Protein 4LCQ (pdb70)

CATH classification: 3.20.20.140

Sequence (484 aa):
AGEILIKGGKVVNEDCSFFSDVHIRGGKIVEVGPDLRVPPGARVIDATDRLVIPGGIDTHTHMELAFMGTRAVDDFHIGTKAALAGGTTMILDFVMTQKGQSLLEAYDLWRKTADPKVCCDYSLHVAVTWWSDEVKDEMRTLAQERGVNSFMFMAYKGLFMLRDDELYAVFSHCKEVGAIAQVHAENGDLIAEGAKKMLSLGITGPEGHELCRPEAVEAEATQRAITIASAVNCPLYVVHVMSKSAADVVSKARKDGRVVFGEPIAASLGTDGTNYWHKDWAHAAQYVMGPPLRPDPSTPGYLMDLLANDDLTLTGTDNCTFSRCQKALGKDDFTRIPNGVNGVEDRMSVIWEKGVHSGKMDENRFVAVTSSNAAKIFNFYPQKGRIAKDSDADVVIWDPKTTRKISAQTHHQAVDYNIFEGMECHGVPVVTVSRGRVVYEEGRLKVSPGQGRFIHRQPFSEFVYKRIRQRDEVGKPAVVIREP

InterPro domains:
  IPR006680 Amidohydrolase-related [PF01979] (54-443)
  IPR011059 Metal-dependent hydrolase, composite domain superfamily [G3DSA:2.30.40.10] (6-476)
  IPR011059 Metal-dependent hydrolase, composite domain superfamily [SSF51338] (6-66)
  IPR011059 Metal-dependent hydrolase, composite domain superfamily [SSF51338] (359-465)
  IPR011778 Hydantoinase/dihydropyrimidinase [TIGR02033] (7-461)
  IPR011778 Hydantoinase/dihydropyrimidinase [cd01314] (7-456)
  IPR032466 Metal-dependent hydrolase [SSF51556] (58-389)
  IPR050378 Metallo-dependent Hydrolases Superfamily [PTHR11647] (4-482)

Secondary structure (DSSP, 8-state):
--EEEEES-EEE-SS-EEE-EEEEETTEEEEEESS----TTPEEEE-TTSEEEEPEEEEEE-TT-EETTEE-SS-HHHHHHHHHHTTEEEEEEEE-PPTTS-HHHHHHHHHHHHTTT-SSEEEEEE---S-SHHHHHHHHHHHHHSS--B--BSSSTTTTB--HHHHHHHHHHHHHHT-BEEEB-S-HHHHHHHHHHHHHTT--SHHHHHHTS-HHHHHHHHHHHHHHHHHTT--EEEEEE-SHHHHHHHHHHHHTT--EEEEEBHHHHH--GGGGG-SSHHHHHHT--SSPP-S-TTHHHHHHHHHHTTSS---B--B----HHHHGGGTT-GGGSPP-B--TTTHHHHHIIIIIITTSS-HHHHHIIIIIHHHHHHT-TTTSSS-STTSB--EEEEEEEEEEE--TTT--SSSS--TTTT-EEEEEEEEEEETTEEEEETTEE---TT-S-B----SS-HHHHHHHHHHHHH----PPP---

Foldseek 3Di:
DAKEKEAAAWEFFLPGIGHWIWIFDQQFTADTGHPDDDPPPHHYHHLRLWYKFFFFEFEAEAAQPCFLNRTFQRHQALLQLLLQQQRHQEYEYELEAWDPGQQVVSLVVVCVRNQQHHFHAYAYEYEDQYDDPRNLVSLLCCQAPVQYQEYAEQADPPIRHDDLVRLLVVLLSSVVSQHAYEYAFFHRVQLVVLQVVCVVVVNFALVSLCRSGPVVRRLVRLLSSLVSNVVNLGAYEYEAPAFPNNLVSLLVCVVVPRRYAYEHELLSQQFALCQSVDPDRLRNLQQFAPPGGHNPRCRNLSVLLCLQVRSHWAYHHNARGDASVQLCCSVRHNVSRGHHHHPSNNSLQRSLQSHDVVPSHHVSSSLRHRKQVSCQNSPNPPLGSGSDRGHRPFMFTKNQAAWDFDFLVLRSGSYNGHNNHGDITGMGGAWTDHSSHTQAHPRDGNTGGSNHYYRRHHRNRVVSPVVSVVCVVVVDDDDDDDDD

Organism: Tetraodon nigroviridis (NCBI:txid99883)

Nearest PDB structures (foldseek):
  4gz7-assembly1_A  TM=1.000E+00  e=0.000E+00  Tetraodon nigroviridis
  4b90-assembly1_A  TM=9.929E-01  e=2.096E-83  Homo sapiens
  2ftw-assembly1_A  TM=9.931E-01  e=4.742E-83  Dictyostelium discoideum
  4b3z-assembly1_D  TM=9.865E-01  e=2.756E-79  Homo sapiens
  5mle-assembly1_C  TM=9.836E-01  e=8.189E-78  Homo sapiens

Radius of gyration: 21.94 Å; Cα contacts (8 Å, |Δi|>4): 1249; chains: 1; bounding box: 54×81×48 Å

Solvent-accessible surface area: 18143 Å² total

Structure (mmCIF, N/CA/C/O backbone):
data_4LCQ
#
_entry.id   4LCQ
#
_cell.length_a   161.204
_cell.length_b   161.204
_cell.length_c   93.803
_cell.angle_alpha   90.00
_cell.angle_beta   90.00
_cell.angle_gamma   90.00
#
_symmetry.space_group_name_H-M   'I 41 2 2'
#
loop_
_entity.id
_entity.type
_entity.pdbx_description
1 polymer dihydropyrimidinase
2 non-polymer 'ZINC ION'
3 non-polymer '(2S)-3-(carbamoylamino)-2-methylpropanoic acid'
4 water water
#
loop_
_atom_site.group_PDB
_atom_site.id
_atom_site.type_symbol
_atom_site.label_atom_id
_atom_site.label_alt_id
_atom_site.label_comp_id
_atom_site.label_asym_id
_atom_site.label_entity_id
_atom_site.label_seq_id
_atom_site.pdbx_PDB_ins_code
_atom_site.Cartn_x
_atom_site.Cartn_y
_atom_site.Cartn_z
_atom_site.occupancy
_atom_site.B_iso_or_equiv
_atom_site.auth_seq_id
_atom_site.auth_comp_id
_atom_site.auth_asym_id
_atom_site.auth_atom_id
_atom_site.pdbx_PDB_model_num
ATOM 1 N N . ALA A 1 24 ? 27.370 48.510 32.381 1.00 71.44 4 ALA A N 1
ATOM 2 C CA . ALA A 1 24 ? 26.982 47.141 32.844 1.00 88.90 4 ALA A CA 1
ATOM 3 C C . ALA A 1 24 ? 25.524 47.072 33.410 1.00 83.19 4 ALA A C 1
ATOM 4 O O . ALA A 1 24 ? 24.784 46.124 33.121 1.00 71.22 4 ALA A O 1
ATOM 6 N N . GLY A 1 25 ? 25.100 48.097 34.158 1.00 62.80 5 GLY A N 1
ATOM 7 C CA . GLY A 1 25 ? 23.952 47.949 35.067 1.00 55.54 5 GLY A CA 1
ATOM 8 C C . GLY A 1 25 ? 24.392 47.085 36.277 1.00 47.59 5 GLY A C 1
ATOM 9 O O . GLY A 1 25 ? 24.679 45.858 36.144 1.00 46.16 5 GLY A O 1
ATOM 10 N N . GLU A 1 26 ? 24.545 47.714 37.440 1.00 31.02 6 GLU A N 1
ATOM 11 C CA . GLU A 1 26 ? 24.891 46.988 38.668 1.00 29.86 6 GLU A CA 1
ATOM 12 C C . GLU A 1 26 ? 23.668 47.080 39.561 1.00 28.02 6 GLU A C 1
ATOM 13 O O . GLU A 1 26 ? 22.972 48.090 39.544 1.00 25.02 6 GLU A O 1
ATOM 19 N N . ILE A 1 27 ? 23.375 46.005 40.271 1.00 25.73 7 ILE A N 1
ATOM 20 C CA . ILE A 1 27 ? 22.187 45.975 41.144 1.00 23.12 7 ILE A CA 1
ATOM 21 C C . ILE A 1 27 ? 22.676 45.281 42.382 1.00 22.19 7 ILE A C 1
ATOM 22 O O . ILE A 1 27 ? 23.412 44.280 42.349 1.00 21.91 7 ILE A O 1
ATOM 27 N N . LEU A 1 28 ? 22.228 45.819 43.496 1.00 21.39 8 LEU A N 1
ATOM 28 C CA . LEU A 1 28 ? 22.417 45.164 44.769 1.00 22.23 8 LEU A CA 1
ATOM 29 C C . LEU A 1 28 ? 21.054 44.893 45.368 1.00 22.99 8 LEU A C 1
ATOM 30 O O . LEU A 1 28 ? 20.297 45.840 45.659 1.00 22.68 8 LEU A O 1
ATOM 35 N N . ILE A 1 29 ? 20.696 43.626 45.545 1.00 20.26 9 ILE A N 1
ATOM 36 C CA . ILE A 1 29 ? 19.467 43.274 46.207 1.00 20.01 9 ILE A CA 1
ATOM 37 C C . ILE A 1 29 ? 19.840 43.081 47.701 1.00 22.04 9 ILE A C 1
ATOM 38 O O . ILE A 1 29 ? 20.577 42.168 48.076 1.00 20.70 9 ILE A O 1
ATOM 43 N N . LYS A 1 30 ? 19.309 43.975 48.539 1.00 21.68 10 LYS A N 1
ATOM 44 C CA . LYS A 1 30 ? 19.750 44.073 49.919 1.00 21.57 10 LYS A CA 1
ATOM 45 C C . LYS A 1 30 ? 18.587 43.758 50.918 1.00 21.68 10 LYS A C 1
ATOM 46 O O . LYS A 1 30 ? 17.408 44.220 50.749 1.00 23.02 10 LYS A O 1
ATOM 52 N N . GLY A 1 31 ? 18.985 43.067 51.953 1.00 22.87 11 GLY A N 1
ATOM 53 C CA . GLY A 1 31 ? 18.153 42.841 53.157 1.00 24.03 11 GLY A CA 1
ATOM 54 C C . GLY A 1 31 ? 17.186 41.656 53.048 1.00 25.24 11 GLY A C 1
ATOM 55 O O . GLY A 1 31 ? 16.409 41.437 53.982 1.00 24.63 11 GLY A O 1
ATOM 56 N N . GLY A 1 32 ? 17.206 40.922 51.917 1.00 23.38 12 GLY A N 1
ATOM 57 C CA . GLY A 1 32 ? 16.256 39.787 51.800 1.00 20.17 12 GLY A CA 1
ATOM 58 C C . GLY A 1 32 ? 16.858 38.464 52.339 1.00 18.85 12 GLY A C 1
ATOM 59 O O . GLY A 1 32 ? 18.038 38.347 52.746 1.00 18.89 12 GLY A O 1
ATOM 60 N N . LYS A 1 33 ? 16.010 37.427 52.314 1.00 18.32 13 LYS A N 1
ATOM 61 C CA . LYS A 1 33 ? 16.469 36.081 52.654 1.00 19.05 13 LYS A CA 1
ATOM 62 C C . LYS A 1 33 ? 16.552 35.285 51.346 1.00 17.02 13 LYS A C 1
ATOM 63 O O . LYS A 1 33 ? 15.568 35.171 50.622 1.00 20.73 13 LYS A O 1
ATOM 69 N N . VAL A 1 34 ? 17.767 34.817 51.092 1.00 18.97 14 VAL A N 1
ATOM 70 C CA . VAL A 1 34 ? 18.010 34.054 49.793 1.00 18.62 14 VAL A CA 1
ATOM 71 C C . VAL A 1 34 ? 17.416 32.631 50.071 1.00 17.69 14 VAL A C 1
ATOM 72 O O . VAL A 1 34 ? 17.673 32.035 51.135 1.00 19.31 14 VAL A O 1
ATOM 76 N N . VAL A 1 35 ? 16.770 32.077 49.062 1.00 19.16 15 VAL A N 1
ATOM 77 C CA . VAL A 1 35 ? 16.144 30.743 49.200 1.00 18.94 15 VAL A CA 1
ATOM 78 C C . VAL A 1 35 ? 16.639 29.956 47.993 1.00 20.03 15 VAL A C 1
ATOM 79 O O . VAL A 1 35 ? 16.254 30.270 46.862 1.00 19.78 15 VAL A O 1
ATOM 83 N N . ASN A 1 36 ? 17.455 28.929 48.285 1.00 18.26 16 ASN A N 1
ATOM 84 C CA . ASN A 1 36 ? 17.878 27.971 47.243 1.00 17.49 16 ASN A CA 1
ATOM 85 C C . ASN A 1 36 ? 17.173 26.633 47.502 1.00 18.58 16 ASN A C 1
ATOM 86 O O . ASN A 1 36 ? 16.478 26.481 48.568 1.00 19.09 16 ASN A O 1
ATOM 91 N N . GLU A 1 37 ? 17.384 25.665 46.618 1.00 19.02 17 GLU A N 1
ATOM 92 C CA . GLU A 1 37 ? 16.783 24.307 46.841 1.00 18.31 17 GLU A CA 1
ATOM 93 C C . GLU A 1 37 ? 17.300 23.660 48.097 1.00 18.05 17 GLU A C 1
ATOM 94 O O . GLU A 1 37 ? 16.547 22.848 48.731 1.00 20.18 17 GLU A O 1
ATOM 100 N N . ASP A 1 38 ? 18.542 23.972 48.495 1.00 17.98 18 ASP A N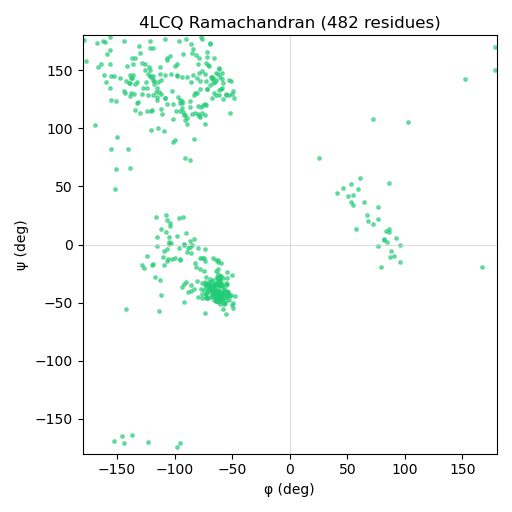 1
ATOM 101 C CA . ASP A 1 38 ? 19.045 23.300 49.700 1.00 20.04 18 ASP A CA 1
ATOM 102 C C . ASP A 1 38 ? 18.775 23.939 51.041 1.00 26.41 18 ASP A C 1
ATOM 103 O O . ASP A 1 38 ? 18.475 23.242 52.037 1.00 24.41 18 ASP A O 1
ATOM 108 N N . CYS A 1 39 ? 18.898 25.237 51.096 1.00 19.97 19 CYS A N 1
ATOM 109 C CA . CYS A 1 39 ? 18.605 25.949 52.352 1.00 20.68 19 CYS A CA 1
ATOM 110 C C . CYS A 1 39 ? 18.336 27.437 52.097 1.00 19.46 19 CYS A C 1
ATOM 111 O O . CYS A 1 39 ? 18.442 27.934 50.966 1.00 20.94 19 CYS A O 1
ATOM 114 N N . SER A 1 40 ? 17.943 28.154 53.178 1.00 19.41 20 SER A N 1
ATOM 115 C CA . SER A 1 40 ? 17.654 29.588 53.048 1.00 18.42 20 SER A CA 1
ATOM 116 C C . SER A 1 40 ? 18.579 30.314 53.991 1.00 21.89 20 SER A C 1
ATOM 117 O O . SER A 1 40 ? 18.963 29.755 55.037 1.00 20.47 20 SER A O 1
ATOM 120 N N . PHE A 1 41 ? 18.947 31.538 53.671 1.00 21.23 21 PHE A N 1
ATOM 121 C CA . PHE A 1 41 ? 19.933 32.257 54.559 1.00 20.39 21 PHE A CA 1
ATOM 122 C C . PHE A 1 41 ? 19.785 33.738 54.199 1.00 22.25 21 PHE A C 1
ATOM 123 O O . PHE A 1 41 ? 19.555 34.103 53.027 1.00 19.46 21 PHE A O 1
ATOM 131 N N . PHE A 1 42 ? 19.960 34.583 55.211 1.00 22.15 22 PHE A N 1
ATOM 132 C CA . PHE A 1 42 ? 20.025 36.047 54.911 1.00 22.41 22 PHE A CA 1
ATOM 133 C C . PHE A 1 42 ? 21.316 36.446 54.210 1.00 18.69 22 PHE A C 1
ATOM 134 O O . PHE A 1 42 ? 22.402 36.074 54.624 1.00 21.81 22 PHE A O 1
ATOM 142 N N . SER A 1 43 ? 21.227 37.255 53.148 1.00 20.20 23 SER A N 1
ATOM 143 C CA . SER A 1 43 ? 22.433 37.752 52.497 1.00 21.60 23 SER A CA 1
ATOM 144 C C . SER A 1 43 ? 21.932 38.695 51.405 1.00 19.92 23 SER A C 1
ATOM 145 O O . SER A 1 43 ? 20.787 38.622 50.955 1.00 21.25 23 SER A O 1
ATOM 148 N N . ASP A 1 44 ? 22.834 39.588 51.004 1.00 20.42 24 ASP A N 1
ATOM 149 C CA . ASP A 1 44 ? 22.576 40.451 49.870 1.00 20.65 24 ASP A CA 1
ATOM 150 C C . ASP A 1 44 ? 23.136 39.761 48.624 1.00 19.71 24 ASP A C 1
ATOM 151 O O . ASP A 1 44 ? 23.956 38.852 48.724 1.00 21.07 24 ASP A O 1
ATOM 156 N N . VAL A 1 45 ? 22.709 40.234 47.482 1.00 23.33 25 VAL A N 1
ATOM 157 C CA . VAL A 1 45 ? 23.103 39.653 46.205 1.00 22.08 25 VAL A CA 1
ATOM 158 C C . VAL A 1 45 ? 23.528 40.812 45.288 1.00 22.35 25 VAL A C 1
ATOM 159 O O . VAL A 1 45 ? 22.739 41.707 44.932 1.00 20.27 25 VAL A O 1
ATOM 163 N N . HIS A 1 46 ? 24.743 40.736 44.830 1.00 20.97 26 HIS A N 1
ATOM 164 C CA . HIS A 1 46 ? 25.362 41.724 43.937 1.00 21.33 26 HIS A CA 1
ATOM 165 C C . HIS A 1 46 ? 25.350 41.179 42.503 1.00 21.56 26 HIS A C 1
ATOM 166 O O . HIS A 1 46 ? 25.910 40.099 42.225 1.00 20.94 26 HIS A O 1
ATOM 173 N N . ILE A 1 47 ? 24.710 41.937 41.636 1.00 20.79 27 ILE A N 1
ATOM 174 C CA . ILE A 1 47 ? 24.536 41.603 40.227 1.00 22.12 27 ILE A CA 1
ATOM 175 C C . ILE A 1 47 ? 25.332 42.613 39.400 1.00 22.21 27 ILE A C 1
ATOM 176 O O . ILE A 1 47 ? 25.200 43.829 39.620 1.00 22.85 27 ILE A O 1
ATOM 181 N N . ARG A 1 48 ? 26.140 42.106 38.436 1.00 22.33 28 ARG A N 1
ATOM 182 C CA . ARG A 1 48 ? 26.873 42.996 37.549 1.00 22.62 28 ARG A CA 1
ATOM 183 C C . ARG A 1 48 ? 26.887 42.300 36.178 1.00 24.84 28 ARG A C 1
ATOM 184 O O . ARG A 1 48 ? 27.196 41.088 36.096 1.00 23.56 28 ARG A O 1
ATOM 192 N N . GLY A 1 49 ? 26.562 43.021 35.114 1.00 24.14 29 GLY A N 1
ATOM 193 C CA . GLY A 1 49 ? 26.841 42.393 33.812 1.00 25.23 29 GLY A CA 1
ATOM 194 C C . GLY A 1 49 ? 26.045 41.129 33.532 1.00 29.87 29 GLY A C 1
ATOM 195 O O . GLY A 1 49 ? 26.570 40.191 32.893 1.00 32.46 29 GLY A O 1
ATOM 196 N N . GLY A 1 50 ? 24.795 41.068 33.957 1.00 26.24 30 GLY A N 1
ATOM 197 C CA . GLY A 1 50 ? 24.007 39.821 33.579 1.00 24.51 30 GLY A CA 1
ATOM 198 C C . GLY A 1 50 ? 24.197 38.663 34.608 1.00 22.72 30 GLY A C 1
ATOM 199 O O . GLY A 1 50 ? 23.498 37.643 34.490 1.00 22.23 30 GLY A O 1
ATOM 200 N N . LYS A 1 51 ? 25.154 38.781 35.536 1.00 20.11 31 LYS A N 1
ATOM 201 C CA . LYS A 1 51 ? 25.526 37.651 36.411 1.00 19.31 31 LYS A CA 1
ATOM 202 C C . LYS A 1 51 ? 25.432 38.051 37.868 1.00 23.03 31 LYS A C 1
ATOM 203 O O . LYS A 1 51 ? 25.593 39.227 38.195 1.00 22.97 31 LYS A O 1
ATOM 209 N N . ILE A 1 52 ? 25.234 37.070 38.736 1.00 22.05 32 ILE A N 1
ATOM 210 C CA . ILE A 1 52 ? 25.393 37.268 40.165 1.00 18.10 32 ILE A CA 1
ATOM 211 C C . ILE A 1 52 ? 26.886 37.199 40.432 1.00 22.02 32 ILE A C 1
ATOM 212 O O . ILE A 1 52 ? 27.500 36.168 40.202 1.00 22.43 32 ILE A O 1
ATOM 217 N N . VAL A 1 53 ? 27.491 38.290 40.964 1.00 20.46 33 VAL A N 1
ATOM 218 C CA . VAL A 1 53 ? 28.922 38.267 41.205 1.00 20.77 33 VAL A CA 1
ATOM 219 C C . VAL A 1 53 ? 29.322 38.142 42.677 1.00 21.41 33 VAL A C 1
ATOM 220 O O . VAL A 1 53 ? 30.486 37.876 42.951 1.00 22.22 33 VAL A O 1
ATOM 224 N N . GLU A 1 54 ? 28.388 38.352 43.614 1.00 20.53 34 GLU A N 1
ATOM 225 C CA . GLU A 1 54 ? 28.673 38.098 45.030 1.00 23.29 34 GLU A CA 1
ATOM 226 C C . GLU A 1 54 ? 27.387 37.811 45.766 1.00 22.76 34 GLU A C 1
ATOM 227 O O . GLU A 1 54 ? 26.366 38.408 45.470 1.00 22.92 34 GLU A O 1
ATOM 233 N N . VAL A 1 55 ? 27.471 36.904 46.751 1.00 20.42 35 VAL A N 1
ATOM 234 C CA . VAL A 1 55 ? 26.344 36.640 47.651 1.00 21.27 35 VAL A CA 1
ATOM 235 C C . VAL A 1 55 ? 26.919 36.661 49.068 1.00 24.74 35 VAL A C 1
ATOM 236 O O . VAL A 1 55 ? 27.839 35.899 49.388 1.00 21.78 35 VAL A O 1
ATOM 240 N N . GLY A 1 56 ? 26.404 37.519 49.927 1.00 24.24 36 GLY A N 1
ATOM 241 C CA . GLY A 1 56 ? 27.004 37.574 51.299 1.00 24.26 36 GLY A CA 1
ATOM 242 C C . GLY A 1 56 ? 26.277 38.659 52.102 1.00 23.85 36 GLY A C 1
ATOM 243 O O . GLY A 1 56 ? 25.555 39.468 51.528 1.00 23.12 36 GLY A O 1
ATOM 244 N N . PRO A 1 57 ? 26.527 38.717 53.410 1.00 24.98 37 PRO A N 1
ATOM 245 C CA . PRO A 1 57 ? 25.896 39.722 54.294 1.00 26.09 37 PRO A CA 1
ATOM 246 C C . PRO A 1 57 ? 26.492 41.104 54.087 1.00 28.43 37 PRO A C 1
ATOM 247 O O . PRO A 1 57 ? 27.662 41.221 53.749 1.00 28.51 37 PRO A O 1
ATOM 251 N N . ASP A 1 58 ? 25.666 42.146 54.233 1.00 31.65 38 ASP A N 1
ATOM 252 C CA . ASP A 1 58 ? 26.172 43.524 54.323 1.00 32.39 38 ASP A CA 1
ATOM 253 C C . ASP A 1 58 ? 27.077 43.935 53.202 1.00 32.96 38 ASP A C 1
ATOM 254 O O . ASP A 1 58 ? 28.150 44.428 53.465 1.00 33.06 38 ASP A O 1
ATOM 259 N N . LEU A 1 59 ? 26.657 43.751 51.961 1.00 30.03 39 LEU A N 1
ATOM 260 C CA . LEU A 1 59 ? 27.542 44.077 50.875 1.00 30.63 39 LEU A CA 1
ATOM 261 C C . LEU A 1 59 ? 27.540 45.588 50.634 1.00 31.56 39 LEU A C 1
ATOM 262 O O . LEU A 1 59 ? 26.477 46.230 50.768 1.00 33.03 39 LEU A O 1
ATOM 267 N N . ARG A 1 60 ? 28.685 46.124 50.200 1.00 35.82 40 ARG A N 1
ATOM 268 C CA . ARG A 1 60 ? 28.789 47.551 49.812 1.00 38.05 40 ARG A CA 1
ATOM 269 C C . ARG A 1 60 ? 27.984 47.873 48.581 1.00 38.62 40 ARG A C 1
ATOM 270 O O . ARG A 1 60 ? 27.991 47.093 47.599 1.00 31.63 40 ARG A O 1
ATOM 278 N N . VAL A 1 61 ? 27.309 49.023 48.568 1.00 31.22 41 VAL A N 1
ATOM 279 C CA . VAL A 1 61 ? 26.683 49.430 47.330 1.00 31.33 41 VAL A CA 1
ATOM 280 C C . VAL A 1 61 ? 27.699 50.182 46.445 1.00 37.10 41 VAL A C 1
ATOM 281 O O . VAL A 1 61 ? 28.099 51.290 46.759 1.00 31.26 41 VAL A O 1
ATOM 285 N N . PRO A 1 62 ? 28.108 49.616 45.297 1.00 32.58 42 PRO A N 1
ATOM 286 C CA . PRO A 1 62 ? 29.105 50.385 44.467 1.00 35.47 42 PRO A CA 1
ATOM 287 C C . PRO A 1 62 ? 28.432 51.685 43.912 1.00 34.05 42 PRO A C 1
ATOM 288 O O . PRO A 1 62 ? 27.213 51.658 43.625 1.00 32.14 42 PRO A O 1
ATOM 292 N N . PRO A 1 63 ? 29.167 52.840 43.814 1.00 33.12 43 PRO A N 1
ATOM 293 C CA . PRO A 1 63 ? 28.559 54.027 43.242 1.00 31.99 43 PRO A CA 1
ATOM 294 C C . PRO A 1 63 ? 27.871 53.770 41.924 1.00 33.85 43 PRO A C 1
ATOM 295 O O . PRO A 1 63 ? 28.419 53.097 41.046 1.00 36.18 43 PRO A O 1
ATOM 299 N N . GLY A 1 64 ? 26.634 54.245 41.763 1.00 28.55 44 GLY A N 1
ATOM 300 C CA . GLY A 1 64 ? 25.956 54.050 40.485 1.00 28.35 44 GLY A CA 1
ATOM 301 C C . GLY A 1 64 ? 25.037 52.839 40.463 1.00 27.85 44 GLY A C 1
ATOM 302 O O . GLY A 1 64 ? 24.240 52.713 39.535 1.00 30.68 44 GLY A O 1
ATOM 303 N N . ALA A 1 65 ? 25.178 51.935 41.436 1.00 27.13 45 ALA A N 1
ATOM 304 C CA . ALA A 1 65 ? 24.376 50.664 41.410 1.00 24.68 45 ALA A CA 1
ATOM 305 C C . ALA A 1 65 ? 22.992 50.941 41.944 1.00 26.93 45 ALA A C 1
ATOM 306 O O . ALA A 1 65 ? 22.837 51.737 42.881 1.00 28.58 45 ALA A O 1
ATOM 308 N N . ARG A 1 66 ? 21.990 50.297 41.381 1.00 24.12 46 ARG A N 1
ATOM 309 C CA . ARG A 1 66 ? 20.635 50.396 41.924 1.00 26.01 46 ARG A CA 1
ATOM 310 C C . ARG A 1 66 ? 20.409 49.433 43.116 1.00 26.64 46 ARG A C 1
ATOM 311 O O . ARG A 1 66 ? 20.725 48.250 43.001 1.00 25.18 46 ARG A O 1
ATOM 319 N N . VAL A 1 67 ? 19.887 49.917 44.229 1.00 25.38 47 VAL A N 1
ATOM 320 C CA . VAL A 1 67 ? 19.558 48.982 45.362 1.00 24.55 47 VAL A CA 1
ATOM 321 C C . VAL A 1 67 ? 18.112 48.563 45.257 1.00 28.58 47 VAL A C 1
ATOM 322 O O . VAL A 1 67 ? 17.222 49.409 45.162 1.00 27.31 47 VAL A O 1
ATOM 326 N N . ILE A 1 68 ? 17.818 47.264 45.193 1.00 25.31 48 ILE A N 1
ATOM 327 C CA . ILE A 1 68 ? 16.440 46.774 45.399 1.00 26.02 48 ILE A CA 1
ATOM 328 C C . ILE A 1 68 ? 16.344 46.372 46.870 1.00 26.56 48 ILE A C 1
ATOM 329 O O . ILE A 1 68 ? 17.113 45.590 47.366 1.00 24.06 48 ILE A O 1
ATOM 334 N N . ASP A 1 69 ? 15.390 46.933 47.567 1.00 25.06 49 ASP A N 1
ATOM 335 C CA . ASP A 1 69 ? 15.286 46.707 49.014 1.00 28.67 49 ASP A CA 1
ATOM 336 C C . ASP A 1 69 ? 14.387 45.455 49.122 1.00 25.94 49 ASP A C 1
ATOM 337 O O . ASP A 1 69 ? 13.176 45.473 48.814 1.00 32.59 49 ASP A O 1
ATOM 342 N N . ALA A 1 70 ? 15.003 44.347 49.512 1.00 23.18 50 ALA A N 1
ATOM 343 C CA . ALA A 1 70 ? 14.303 43.059 49.636 1.00 23.31 50 ALA A CA 1
ATOM 344 C C . ALA A 1 70 ? 14.053 42.757 51.131 1.00 25.98 50 ALA A C 1
ATOM 345 O O . ALA A 1 70 ? 13.773 41.638 51.505 1.00 21.20 50 ALA A O 1
ATOM 347 N N . THR A 1 71 ? 14.116 43.782 51.998 1.00 26.11 51 THR A N 1
ATOM 348 C CA . THR A 1 71 ? 13.608 43.578 53.401 1.00 25.95 51 THR A CA 1
ATOM 349 C C . THR A 1 71 ? 12.191 42.968 53.441 1.00 25.11 51 THR A C 1
ATOM 350 O O . THR A 1 71 ? 11.244 43.374 52.705 1.00 25.03 51 THR A O 1
ATOM 354 N N . ASP A 1 72 ? 12.062 41.913 54.228 1.00 24.78 52 ASP A N 1
ATOM 355 C CA . ASP A 1 72 ? 10.818 41.133 54.422 1.00 26.77 52 ASP A CA 1
ATOM 356 C C . ASP A 1 72 ? 10.428 40.396 53.182 1.00 26.69 52 ASP A C 1
ATOM 357 O O . ASP A 1 72 ? 9.230 40.194 52.945 1.00 27.25 52 ASP A O 1
ATOM 362 N N . ARG A 1 73 ? 11.431 40.085 52.316 1.00 23.81 53 ARG A N 1
ATOM 363 C CA . ARG A 1 73 ? 11.090 39.379 51.065 1.00 22.93 53 ARG A CA 1
ATOM 364 C C . ARG A 1 73 ? 12.032 38.185 50.949 1.00 21.02 53 ARG A C 1
ATOM 365 O O . ARG A 1 73 ? 13.102 38.162 51.578 1.00 21.56 53 ARG A O 1
ATOM 373 N N . LEU A 1 74 ? 11.667 37.246 50.058 1.00 20.32 54 LEU A N 1
ATOM 374 C CA . LEU A 1 74 ? 12.594 36.137 49.756 1.00 20.60 54 LEU A CA 1
ATOM 375 C C . LEU A 1 74 ? 13.230 36.472 48.396 1.00 20.90 54 LEU A C 1
ATOM 376 O O . LEU A 1 74 ? 12.601 37.113 47.520 1.00 21.89 54 LEU A O 1
ATOM 381 N N . VAL A 1 75 ? 14.478 36.057 48.275 1.00 20.29 55 VAL A N 1
ATOM 382 C CA . VAL A 1 75 ? 15.223 36.290 47.012 1.00 19.88 55 VAL A CA 1
ATOM 383 C C . VAL A 1 75 ? 15.385 34.892 46.392 1.00 19.04 55 VAL A C 1
ATOM 384 O O . VAL A 1 75 ? 16.109 34.108 46.957 1.00 18.62 55 VAL A O 1
ATOM 388 N N . ILE A 1 76 ? 14.736 34.630 45.260 1.00 18.18 56 ILE A N 1
ATOM 389 C CA . ILE A 1 76 ? 14.700 33.242 44.729 1.00 20.00 56 ILE A CA 1
ATOM 390 C C . ILE A 1 76 ? 15.139 33.273 43.294 1.00 19.49 56 ILE A C 1
ATOM 391 O O . ILE A 1 76 ? 15.046 34.349 42.655 1.00 18.02 56 ILE A O 1
ATOM 396 N N . PRO A 1 77 ? 15.641 32.121 42.780 1.00 18.14 57 PRO A N 1
ATOM 397 C CA . PRO A 1 77 ? 15.901 32.019 41.317 1.00 19.13 57 PRO A CA 1
ATOM 398 C C . PRO A 1 77 ? 14.553 32.229 40.627 1.00 17.46 57 PRO A C 1
ATOM 399 O O . PRO A 1 77 ? 13.458 31.704 41.093 1.00 16.64 57 PRO A O 1
ATOM 403 N N . GLY A 1 78 ? 14.578 32.898 39.461 1.00 19.70 58 GLY A N 1
ATOM 404 C CA . GLY A 1 78 ? 13.387 33.081 38.716 1.00 19.22 58 GLY A CA 1
ATOM 405 C C . GLY A 1 78 ? 12.803 31.738 38.296 1.00 18.70 58 GLY A C 1
ATOM 406 O O . GLY A 1 78 ? 13.527 30.767 38.114 1.00 17.97 58 GLY A O 1
ATOM 407 N N . GLY A 1 79 ? 11.480 31.686 38.137 1.00 19.40 59 GLY A N 1
ATOM 408 C CA . GLY A 1 79 ? 10.827 30.418 37.707 1.00 16.59 59 GLY A CA 1
ATOM 409 C C . GLY A 1 79 ? 11.283 30.024 36.298 1.00 19.24 59 GLY A C 1
ATOM 410 O O . GLY A 1 79 ? 11.558 30.915 35.497 1.00 18.50 59 GLY A O 1
ATOM 411 N N . ILE A 1 80 ? 11.361 28.713 36.034 1.00 17.56 60 ILE A N 1
ATOM 412 C CA . ILE A 1 80 ? 11.676 28.192 34.666 1.00 17.02 60 ILE A CA 1
ATOM 413 C C . ILE A 1 80 ? 10.483 27.344 34.311 1.00 18.74 60 ILE A C 1
ATOM 414 O O . ILE A 1 80 ? 10.146 26.318 34.980 1.00 17.56 60 ILE A O 1
ATOM 419 N N . ASP A 1 81 ? 9.770 27.794 33.293 1.00 17.77 61 ASP A N 1
ATOM 420 C CA . ASP A 1 81 ? 8.590 27.066 32.861 1.00 19.51 61 ASP A CA 1
ATOM 421 C C . ASP A 1 81 ? 9.048 26.087 31.805 1.00 20.69 61 ASP A C 1
ATOM 422 O O . ASP A 1 81 ? 9.469 26.468 30.689 1.00 18.23 61 ASP A O 1
ATOM 427 N N . THR A 1 82 ? 8.990 24.792 32.164 1.00 19.12 62 THR A N 1
ATOM 428 C CA . THR A 1 82 ? 9.498 23.751 31.244 1.00 17.53 62 THR A CA 1
ATOM 429 C C . THR A 1 82 ? 8.615 23.473 30.032 1.00 17.20 62 THR A C 1
ATOM 430 O O . THR A 1 82 ? 8.974 22.606 29.269 1.00 17.82 62 THR A O 1
ATOM 434 N N . HIS A 1 83 ? 7.429 24.124 29.926 1.00 16.26 63 HIS A N 1
ATOM 435 C CA . HIS A 1 83 ? 6.392 23.599 29.008 1.00 17.41 63 HIS A CA 1
ATOM 436 C C . HIS A 1 83 ? 5.518 24.723 28.456 1.00 17.19 63 HIS A C 1
ATOM 437 O O . HIS A 1 83 ? 4.481 25.053 29.018 1.00 17.60 63 HIS A O 1
ATOM 444 N N . THR A 1 84 ? 5.884 25.286 27.282 1.00 19.07 64 THR A N 1
ATOM 445 C CA . THR A 1 84 ? 5.065 26.316 26.657 1.00 16.63 64 THR A CA 1
ATOM 446 C C . THR A 1 84 ? 4.884 26.081 25.173 1.00 19.53 64 THR A C 1
ATOM 447 O O . THR A 1 84 ? 5.656 25.364 24.575 1.00 17.11 64 THR A O 1
ATOM 451 N N . HIS A 1 85 ? 3.862 26.702 24.639 1.00 19.32 65 HIS A N 1
ATOM 452 C CA . HIS A 1 85 ? 3.532 26.630 23.221 1.00 19.58 65 HIS A CA 1
ATOM 453 C C . HIS A 1 85 ? 3.123 28.062 22.786 1.00 22.79 65 HIS A C 1
ATOM 454 O O . HIS A 1 85 ? 1.922 28.322 22.462 1.00 23.34 65 HIS A O 1
ATOM 461 N N . MET A 1 86 ? 4.070 29.003 22.816 1.00 19.43 66 MET A N 1
ATOM 462 C CA . MET A 1 86 ? 3.719 30.396 22.467 1.00 22.18 66 MET A CA 1
ATOM 463 C C . MET A 1 86 ? 3.414 30.454 20.954 1.00 21.17 66 MET A C 1
ATOM 464 O O . MET A 1 86 ? 4.084 29.830 20.140 1.00 22.51 66 MET A O 1
ATOM 469 N N . GLU A 1 87 ? 2.372 31.167 20.642 1.00 21.74 67 GLU A N 1
ATOM 470 C CA . GLU A 1 87 ? 1.897 31.315 19.211 1.00 22.11 67 GLU A CA 1
ATOM 471 C C . GLU A 1 87 ? 1.915 30.097 18.339 1.00 27.93 67 GLU A C 1
ATOM 472 O O . GLU A 1 87 ? 2.288 30.179 17.163 1.00 24.92 67 GLU A O 1
ATOM 478 N N . LEU A 1 88 ? 1.448 28.959 18.888 1.00 25.17 68 LEU A N 1
ATOM 479 C CA . LEU A 1 88 ? 1.487 27.687 18.154 1.00 22.44 68 LEU A CA 1
ATOM 480 C C . LEU A 1 88 ? 0.265 27.649 17.250 1.00 22.31 68 LEU A C 1
ATOM 481 O O . LEU A 1 88 ? -0.880 27.821 17.720 1.00 23.98 68 LEU A O 1
ATOM 486 N N . ALA A 1 89 ? 0.495 27.364 15.980 1.00 23.63 69 ALA A N 1
ATOM 487 C CA . ALA A 1 89 ? -0.619 27.078 15.015 1.00 26.68 69 ALA A CA 1
ATOM 488 C C . ALA A 1 89 ? -1.100 25.661 15.272 1.00 25.42 69 ALA A C 1
ATOM 489 O O . ALA A 1 89 ? -0.341 24.714 15.108 1.00 24.32 69 ALA A O 1
ATOM 491 N N . PHE A 1 90 ? -2.361 25.520 15.662 1.00 25.39 70 PHE A N 1
ATOM 492 C CA . PHE A 1 90 ? -2.874 24.206 16.145 1.00 30.63 70 PHE A CA 1
ATOM 493 C C . PHE A 1 90 ? -4.397 24.205 16.031 1.00 28.10 70 PHE A C 1
ATOM 494 O O . PHE A 1 90 ? -5.058 25.229 16.304 1.00 35.83 70 PHE A O 1
ATOM 502 N N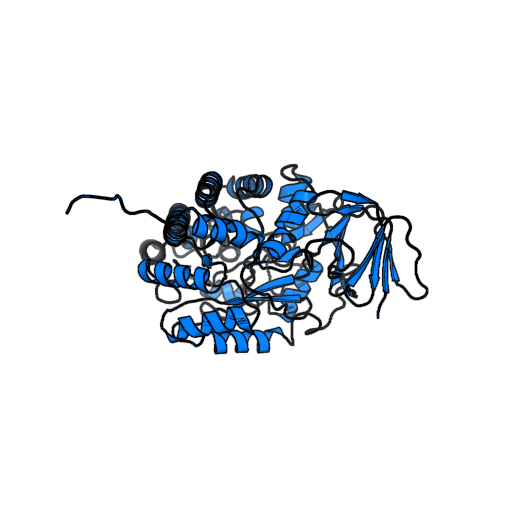 . MET A 1 91 ? -4.946 23.062 15.609 1.00 31.54 71 MET A N 1
ATOM 503 C CA . MET A 1 91 ? -6.404 22.899 15.556 1.00 27.90 71 MET A CA 1
ATOM 504 C C . MET A 1 91 ? -7.117 24.042 14.821 1.00 32.27 71 MET A C 1
ATOM 505 O O . MET A 1 91 ? -8.191 24.536 15.247 1.00 33.16 71 MET A O 1
ATOM 510 N N . GLY A 1 92 ? -6.496 24.442 13.709 1.00 32.27 72 GLY A N 1
ATOM 511 C CA . GLY A 1 92 ? -7.101 25.406 12.783 1.00 34.01 72 GLY A CA 1
ATOM 512 C C . GLY A 1 92 ? -6.975 26.893 13.151 1.00 39.13 72 GLY A C 1
ATOM 513 O O . GLY A 1 92 ? -7.456 27.743 12.391 1.00 37.42 72 GLY A O 1
ATOM 514 N N . THR A 1 93 ? -6.267 27.241 14.239 1.00 30.38 73 THR A N 1
ATOM 515 C CA . THR A 1 93 ? -6.060 28.647 14.609 1.00 31.32 73 THR A CA 1
ATOM 516 C C . THR A 1 93 ? -4.630 28.772 15.249 1.00 33.25 73 THR A C 1
ATOM 517 O O . THR A 1 93 ? -3.805 27.873 15.030 1.00 33.86 73 THR A O 1
ATOM 521 N N . ARG A 1 94 ? -4.316 29.870 15.933 1.00 32.43 74 ARG A N 1
ATOM 522 C CA . ARG A 1 94 ? -2.956 30.071 16.442 1.00 28.87 74 ARG A CA 1
ATOM 523 C C . ARG A 1 94 ? -3.062 30.621 17.849 1.00 29.14 74 ARG A C 1
ATOM 524 O O . ARG A 1 94 ? -3.788 31.599 18.078 1.00 26.05 74 ARG A O 1
ATOM 532 N N . ALA A 1 95 ? -2.329 30.019 18.816 1.00 26.47 75 ALA A N 1
ATOM 533 C CA . ALA A 1 95 ? -2.452 30.505 20.184 1.00 26.22 75 ALA A CA 1
ATOM 534 C C . ALA A 1 95 ? -2.241 31.973 20.297 1.00 23.50 75 ALA A C 1
ATOM 535 O O . ALA A 1 95 ? -1.341 32.504 19.667 1.00 23.45 75 ALA A O 1
ATOM 537 N N . VAL A 1 96 ? -3.026 32.624 21.156 1.00 26.74 76 VAL A N 1
ATOM 538 C CA . VAL A 1 96 ? -3.005 34.081 21.262 1.00 27.61 76 VAL A CA 1
ATOM 539 C C . VAL A 1 96 ? -1.877 34.637 22.085 1.00 26.59 76 VAL A C 1
ATOM 540 O O . VAL A 1 96 ? -1.405 35.699 21.776 1.00 25.26 76 VAL A O 1
ATOM 544 N N . ASP A 1 97 ? -1.395 33.926 23.114 1.00 27.25 77 ASP A N 1
ATOM 545 C CA . ASP A 1 97 ? -0.174 34.391 23.778 1.00 23.39 77 ASP A CA 1
ATOM 546 C C . ASP A 1 97 ? 0.998 34.029 22.865 1.00 21.81 77 ASP A C 1
ATOM 547 O O . ASP A 1 97 ? 1.267 32.842 22.667 1.00 23.85 77 ASP A O 1
ATOM 552 N N . ASP A 1 98 ? 1.678 35.037 22.294 1.00 23.59 78 ASP A N 1
ATOM 553 C CA . ASP A 1 98 ? 2.829 34.776 21.405 1.00 24.72 78 ASP A CA 1
ATOM 554 C C . ASP A 1 98 ? 4.140 34.914 22.169 1.00 21.50 78 ASP A C 1
ATOM 555 O O . ASP A 1 98 ? 4.129 35.196 23.453 1.00 24.84 78 ASP A O 1
ATOM 560 N N . PHE A 1 99 ? 5.288 34.819 21.462 1.00 24.33 79 PHE A N 1
ATOM 561 C CA . PHE A 1 99 ? 6.579 34.832 22.198 1.00 25.77 79 PHE A CA 1
ATOM 562 C C . PHE A 1 99 ? 6.805 36.120 22.970 1.00 29.66 79 PHE A C 1
ATOM 563 O O . PHE A 1 99 ? 7.477 36.122 24.002 1.00 25.22 79 PHE A O 1
ATOM 571 N N . HIS A 1 100 ? 6.293 37.234 22.401 1.00 21.93 80 HIS A N 1
ATOM 572 C CA . HIS A 1 100 ? 6.479 38.519 23.021 1.00 24.62 80 HIS A CA 1
ATOM 573 C C . HIS A 1 100 ? 5.595 38.680 24.259 1.00 23.64 80 HIS A C 1
ATOM 574 O O . HIS A 1 100 ? 6.073 38.906 25.394 1.00 24.26 80 HIS A O 1
ATOM 581 N N . ILE A 1 101 ? 4.284 38.568 24.051 1.00 21.88 81 ILE A N 1
ATOM 582 C CA . ILE A 1 101 ? 3.308 38.774 25.156 1.00 26.19 81 ILE A CA 1
ATOM 583 C C . ILE A 1 101 ? 3.449 37.691 26.217 1.00 24.63 81 ILE A C 1
ATOM 584 O O . ILE A 1 101 ? 3.394 37.956 27.446 1.00 22.17 81 ILE A O 1
ATOM 589 N N . GLY A 1 102 ? 3.686 36.504 25.696 1.00 21.89 82 GLY A N 1
ATOM 590 C CA . GLY A 1 102 ? 3.795 35.327 26.628 1.00 25.55 82 GLY A CA 1
ATOM 591 C C . GLY A 1 102 ? 4.991 35.463 27.588 1.00 20.87 82 GLY A C 1
ATOM 592 O O . GLY A 1 102 ? 4.890 35.104 28.782 1.00 23.72 82 GLY A O 1
ATOM 593 N N . THR A 1 103 ? 6.144 35.926 27.073 1.00 20.84 83 THR A N 1
ATOM 594 C CA . THR A 1 103 ? 7.309 36.118 27.932 1.00 21.17 83 THR A CA 1
ATOM 595 C C . THR A 1 103 ? 7.219 37.283 28.850 1.00 21.04 83 THR A C 1
ATOM 596 O O . THR A 1 103 ? 7.686 37.259 30.020 1.00 22.69 83 THR A O 1
ATOM 600 N N . LYS A 1 104 ? 6.558 38.358 28.377 1.00 23.28 84 LYS A N 1
ATOM 601 C CA . LYS A 1 104 ? 6.198 39.442 29.289 1.00 22.08 84 LYS A CA 1
ATOM 602 C C . LYS A 1 104 ? 5.307 38.980 30.450 1.00 21.62 84 LYS A C 1
ATOM 603 O O . LYS A 1 104 ? 5.528 39.405 31.635 1.00 20.74 84 LYS A O 1
ATOM 609 N N . ALA A 1 105 ? 4.267 38.199 30.119 1.00 21.88 85 ALA A N 1
ATOM 610 C CA . ALA A 1 105 ? 3.350 37.685 31.160 1.00 21.47 85 ALA A CA 1
ATOM 611 C C . ALA A 1 105 ? 4.129 36.781 32.133 1.00 22.22 85 ALA A C 1
ATOM 612 O O . ALA A 1 105 ? 3.940 36.885 33.356 1.00 18.75 85 ALA A O 1
ATOM 614 N N . ALA A 1 106 ? 4.997 35.923 31.596 1.00 21.14 86 ALA A N 1
ATOM 615 C CA . ALA A 1 106 ? 5.928 35.152 32.456 1.00 19.52 86 ALA A CA 1
ATOM 616 C C . ALA A 1 106 ? 6.642 36.001 33.405 1.00 24.32 86 ALA A C 1
ATOM 617 O O . ALA A 1 106 ? 6.622 35.736 34.646 1.00 18.34 86 ALA A O 1
ATOM 619 N N . LEU A 1 107 ? 7.267 37.071 32.904 1.00 20.68 87 LEU A N 1
ATOM 620 C CA . LEU A 1 107 ? 8.031 37.931 33.811 1.00 21.99 87 LEU A CA 1
ATOM 621 C C . LEU A 1 107 ? 7.207 38.558 34.928 1.00 22.25 87 LEU A C 1
ATOM 622 O O . LEU A 1 107 ? 7.655 38.657 36.053 1.00 23.33 87 LEU A O 1
ATOM 627 N N . ALA A 1 108 ? 6.013 39.053 34.564 1.00 21.65 88 ALA A N 1
ATOM 628 C CA . ALA A 1 108 ? 5.148 39.676 35.540 1.00 22.25 88 ALA A CA 1
ATOM 629 C C . ALA A 1 108 ? 4.742 38.664 36.623 1.00 25.60 88 ALA A C 1
ATOM 630 O O . ALA A 1 108 ? 4.324 39.084 37.726 1.00 23.09 88 ALA A O 1
ATOM 632 N N . GLY A 1 109 ? 4.851 37.371 36.305 1.00 22.02 89 GLY A N 1
ATOM 633 C CA . GLY A 1 109 ? 4.446 36.336 37.292 1.00 22.55 89 GLY A CA 1
ATOM 634 C C . GLY A 1 109 ? 5.628 35.648 37.968 1.00 22.36 89 GLY A C 1
ATOM 635 O O . GLY A 1 109 ? 5.474 34.591 38.646 1.00 23.52 89 GLY A O 1
ATOM 636 N N . GLY A 1 110 ? 6.815 36.232 37.862 1.00 23.02 90 GLY A N 1
ATOM 637 C CA . GLY A 1 110 ? 8.039 35.690 38.492 1.00 18.87 90 GLY A CA 1
ATOM 638 C C . GLY A 1 110 ? 8.681 34.506 37.804 1.00 18.99 90 GLY A C 1
ATOM 639 O O . GLY A 1 110 ? 9.477 33.800 38.418 1.00 18.50 90 GLY A O 1
ATOM 640 N N . THR A 1 111 ? 8.386 34.349 36.535 1.00 17.77 91 THR A N 1
ATOM 641 C CA . THR A 1 111 ? 9.048 33.318 35.654 1.00 18.12 91 THR A CA 1
ATOM 642 C C . THR A 1 111 ? 9.992 34.006 34.674 1.00 20.70 91 THR A C 1
ATOM 643 O O . THR A 1 111 ? 9.585 34.972 34.063 1.00 19.65 91 THR A O 1
ATOM 647 N N . THR A 1 112 ? 11.270 33.573 34.641 1.00 17.51 92 THR A N 1
ATOM 648 C CA . THR A 1 112 ? 12.333 34.279 33.891 1.00 19.15 92 THR A CA 1
ATOM 649 C C . THR A 1 112 ? 12.871 33.405 32.739 1.00 18.21 92 THR A C 1
ATOM 650 O O . THR A 1 112 ? 13.784 33.827 32.012 1.00 18.55 92 THR A O 1
ATOM 654 N N . MET A 1 113 ? 12.357 32.197 32.586 1.00 17.34 93 MET A N 1
ATOM 655 C CA . MET A 1 113 ? 12.706 31.380 31.384 1.00 18.01 93 MET A CA 1
ATOM 656 C C . MET A 1 113 ? 11.527 30.498 30.984 1.00 20.10 93 MET A C 1
ATOM 657 O O . MET A 1 113 ? 10.778 30.000 31.844 1.00 19.49 93 MET A O 1
ATOM 662 N N . ILE A 1 114 ? 11.347 30.327 29.660 1.00 17.64 94 ILE A N 1
ATOM 663 C CA . ILE A 1 114 ? 10.366 29.348 29.193 1.00 18.93 94 ILE A CA 1
ATOM 664 C C . ILE A 1 114 ? 11.071 28.341 28.312 1.00 21.38 94 ILE A C 1
ATOM 665 O O . ILE A 1 114 ? 12.084 28.680 27.688 1.00 18.80 94 ILE A O 1
ATOM 670 N N . LEU A 1 115 ? 10.541 27.109 28.239 1.00 20.54 95 LEU A N 1
ATOM 671 C CA . LEU A 1 115 ? 11.072 26.127 27.283 1.00 18.76 95 LEU A CA 1
ATOM 672 C C . LEU A 1 115 ? 9.895 25.667 26.423 1.00 21.03 95 LEU A C 1
ATOM 673 O O . LEU A 1 115 ? 8.926 25.109 26.933 1.00 17.79 95 LEU A O 1
ATOM 678 N N . ASP A 1 116 ? 9.965 25.983 25.118 1.00 17.70 96 ASP A N 1
ATOM 679 C CA . ASP A 1 116 ? 8.826 25.894 24.250 1.00 19.67 96 ASP A CA 1
ATOM 680 C C . ASP A 1 116 ? 9.092 24.765 23.241 1.00 18.89 96 ASP A C 1
ATOM 681 O O . ASP A 1 116 ? 10.231 24.450 22.961 1.00 21.62 96 ASP A O 1
ATOM 686 N N . PHE A 1 117 ? 8.029 24.159 22.749 1.00 17.73 97 PHE A N 1
ATOM 687 C CA . PHE A 1 117 ? 8.106 22.967 21.868 1.00 17.65 97 PHE A CA 1
ATOM 688 C C . PHE A 1 117 ? 8.090 23.356 20.398 1.00 19.29 97 PHE A C 1
ATOM 689 O O . PHE A 1 117 ? 7.112 23.882 19.922 1.00 22.93 97 PHE A O 1
ATOM 697 N N . VAL A 1 118 ? 9.134 22.943 19.713 1.00 21.53 98 VAL A N 1
ATOM 698 C CA . VAL A 1 118 ? 9.160 22.980 18.246 1.00 19.57 98 VAL A CA 1
ATOM 699 C C . VAL A 1 118 ? 8.246 21.850 17.745 1.00 20.11 98 VAL A C 1
ATOM 700 O O . VAL A 1 118 ? 8.583 20.662 17.834 1.00 21.83 98 VAL A O 1
ATOM 704 N N . MET A 1 119 ? 7.041 22.215 17.275 1.00 21.94 99 MET A N 1
ATOM 705 C CA . MET A 1 119 ? 6.024 21.152 16.958 1.00 22.98 99 MET A CA 1
ATOM 706 C C . MET A 1 119 ? 6.171 20.745 15.478 1.00 24.21 99 MET A C 1
ATOM 707 O O . MET A 1 119 ? 5.354 21.153 14.622 1.00 23.85 99 MET A O 1
ATOM 712 N N . THR A 1 120 ? 7.200 19.991 15.163 1.00 24.44 100 THR A N 1
ATOM 713 C CA . THR A 1 120 ? 7.451 19.581 13.776 1.00 26.28 100 THR A CA 1
ATOM 714 C C . THR A 1 120 ? 6.262 18.782 13.194 1.00 29.62 100 THR A C 1
ATOM 715 O O . THR A 1 120 ? 5.649 17.905 13.869 1.00 25.62 100 THR A O 1
ATOM 719 N N . GLN A 1 121 ? 5.870 19.115 11.970 1.00 26.32 101 GLN A N 1
ATOM 720 C CA . GLN A 1 121 ? 4.784 18.348 11.338 1.00 26.28 101 GLN A CA 1
ATOM 721 C C . GLN A 1 121 ? 5.288 17.067 10.789 1.00 27.91 101 GLN A C 1
ATOM 722 O O . GLN A 1 121 ? 6.442 16.928 10.465 1.00 27.98 101 GLN A O 1
ATOM 728 N N . LYS A 1 122 ? 4.382 16.092 10.663 1.00 27.20 102 LYS A N 1
ATOM 729 C CA . LYS A 1 122 ? 4.659 14.842 10.084 1.00 29.95 102 LYS A CA 1
ATOM 730 C C . LYS A 1 122 ? 5.291 15.025 8.704 1.00 29.91 102 LYS A C 1
ATOM 731 O O . LYS A 1 122 ? 4.736 15.773 7.923 1.00 31.31 102 LYS A O 1
ATOM 737 N N . GLY A 1 123 ? 6.414 14.376 8.463 1.00 27.33 103 GLY A N 1
ATOM 738 C CA . GLY A 1 123 ? 7.163 14.459 7.202 1.00 30.69 103 GLY A CA 1
ATOM 739 C C . GLY A 1 123 ? 7.961 15.739 7.042 1.00 30.84 103 GLY A C 1
ATOM 740 O O . GLY A 1 123 ? 8.679 15.910 6.042 1.00 32.37 103 GLY A O 1
ATOM 741 N N . GLN A 1 124 ? 7.899 16.661 8.002 1.00 27.77 104 GLN A N 1
ATOM 742 C CA . GLN A 1 124 ? 8.659 17.920 7.923 1.00 27.93 104 GLN A CA 1
ATOM 743 C C . GLN A 1 124 ? 10.067 17.769 8.558 1.00 27.40 104 GLN A C 1
ATOM 744 O O . GLN A 1 124 ? 10.244 17.090 9.619 1.00 26.56 104 GLN A O 1
ATOM 750 N N . SER A 1 125 ? 11.052 18.437 7.982 1.00 23.33 105 SER A N 1
ATOM 751 C CA . SER A 1 125 ? 12.421 18.442 8.533 1.00 24.12 105 SER A CA 1
ATOM 752 C C . SER A 1 125 ? 12.446 19.065 9.970 1.00 20.98 105 SER A C 1
ATOM 753 O O . SER A 1 125 ? 11.848 20.158 10.215 1.00 23.53 105 SER A O 1
ATOM 756 N N . LEU A 1 126 ? 13.056 18.335 10.904 1.00 24.35 106 LEU A N 1
ATOM 757 C CA . LEU A 1 126 ? 13.175 18.851 12.294 1.00 23.03 106 LEU A CA 1
ATOM 758 C C . LEU A 1 126 ? 14.037 20.136 12.267 1.00 23.20 106 LEU A C 1
ATOM 759 O O . LEU A 1 126 ? 13.770 21.074 13.024 1.00 24.70 106 LEU A O 1
ATOM 764 N N . LEU A 1 127 ? 15.097 20.137 11.439 1.00 22.08 107 LEU A N 1
ATOM 765 C CA . LEU A 1 127 ? 15.943 21.326 11.316 1.00 26.10 107 LEU A CA 1
ATOM 766 C C . LEU A 1 127 ? 15.202 22.554 10.792 1.00 23.26 107 LEU A C 1
ATOM 767 O O . LEU A 1 127 ? 15.325 23.684 11.307 1.00 21.43 107 LEU A O 1
ATOM 772 N N . GLU A 1 128 ? 14.400 22.361 9.740 1.00 24.36 108 GLU A N 1
ATOM 773 C CA . GLU A 1 128 ? 13.549 23.480 9.310 1.00 23.47 108 GLU A CA 1
ATOM 774 C C . GLU A 1 128 ? 12.591 23.986 10.345 1.00 24.14 108 GLU A C 1
ATOM 775 O O . GLU A 1 128 ? 12.391 25.158 10.486 1.00 25.33 108 GLU A O 1
ATOM 781 N N . ALA A 1 129 ? 11.961 23.081 11.096 1.00 22.38 109 ALA A N 1
ATOM 782 C CA . ALA A 1 129 ? 10.992 23.486 12.074 1.00 22.37 109 ALA A CA 1
ATOM 783 C C . ALA A 1 129 ? 11.770 24.241 13.212 1.00 22.20 109 ALA A C 1
ATOM 784 O O . ALA A 1 129 ? 11.313 25.280 13.698 1.00 22.71 109 ALA A O 1
ATOM 786 N N . TYR A 1 130 ? 12.912 23.672 13.644 1.00 22.57 110 TYR A N 1
ATOM 787 C CA . TYR A 1 130 ? 13.742 24.354 14.661 1.00 22.76 110 TYR A CA 1
ATOM 788 C C . TYR A 1 130 ? 14.087 25.766 14.172 1.00 23.87 110 TYR A C 1
ATOM 789 O O . TYR A 1 130 ? 13.944 26.742 14.892 1.00 19.72 110 TYR A O 1
ATOM 798 N N . ASP A 1 131 ? 14.548 25.858 12.911 1.00 21.97 111 ASP A N 1
ATOM 799 C CA . ASP A 1 131 ? 14.936 27.213 12.418 1.00 24.79 111 ASP A CA 1
ATOM 800 C C . ASP A 1 131 ? 13.767 28.192 12.416 1.00 23.16 111 ASP A C 1
ATOM 801 O O . ASP A 1 131 ? 13.927 29.406 12.686 1.00 25.05 111 ASP A O 1
ATOM 806 N N . LEU A 1 132 ? 12.601 27.715 12.012 1.00 24.95 112 LEU A N 1
ATOM 807 C CA . LEU A 1 132 ? 11.421 28.530 11.970 1.00 24.25 112 LEU A CA 1
ATOM 808 C C . LEU A 1 132 ? 11.067 29.024 13.426 1.00 25.85 112 LEU A C 1
ATOM 809 O O . LEU A 1 132 ? 10.669 30.185 13.635 1.00 23.73 112 LEU A O 1
ATOM 814 N N . TRP A 1 133 ? 11.188 28.133 14.425 1.00 22.76 113 TRP A N 1
ATOM 815 C CA . TRP A 1 133 ? 10.931 28.591 15.785 1.00 20.98 113 TRP A CA 1
ATOM 816 C C . TRP A 1 133 ? 11.946 29.632 16.207 1.00 19.90 113 TRP A C 1
ATOM 817 O O . TRP A 1 133 ? 11.546 30.607 16.923 1.00 22.64 113 TRP A O 1
ATOM 828 N N . ARG A 1 134 ? 13.244 29.412 15.940 1.00 21.49 114 ARG A N 1
ATOM 829 C CA . ARG A 1 134 ? 14.293 30.387 16.411 1.00 21.81 114 ARG A CA 1
ATOM 830 C C . ARG A 1 134 ? 14.023 31.792 15.717 1.00 22.52 114 ARG A C 1
ATOM 831 O O . ARG A 1 134 ? 14.029 32.843 16.359 1.00 26.21 114 ARG A O 1
ATOM 839 N N . LYS A 1 135 ? 13.717 31.745 14.397 1.00 24.45 115 LYS A N 1
ATOM 840 C CA . LYS A 1 135 ? 13.409 33.017 13.664 1.00 23.79 115 LYS A CA 1
ATOM 841 C C . LYS A 1 135 ? 12.198 33.745 14.273 1.00 24.47 115 LYS A C 1
ATOM 842 O O . LYS A 1 135 ? 12.139 34.958 14.278 1.00 26.95 115 LYS A O 1
ATOM 848 N N . THR A 1 136 ? 11.199 32.985 14.792 1.00 22.01 116 THR A N 1
ATOM 849 C CA . THR A 1 136 ? 9.953 33.554 15.279 1.00 23.73 116 THR A CA 1
ATOM 850 C C . THR A 1 136 ? 10.266 34.111 16.687 1.00 23.82 116 THR A C 1
ATOM 851 O O . THR A 1 136 ? 9.842 35.220 17.062 1.00 22.40 116 THR A O 1
ATOM 855 N N . ALA A 1 137 ? 10.974 33.304 17.477 1.00 24.32 117 ALA A N 1
ATOM 856 C CA . ALA A 1 137 ? 11.137 33.669 18.903 1.00 23.40 117 ALA A CA 1
ATOM 857 C C . ALA A 1 137 ? 12.312 34.625 19.191 1.00 22.79 117 ALA A C 1
ATOM 858 O O . ALA A 1 137 ? 12.200 35.474 20.054 1.00 24.12 117 ALA A O 1
ATOM 860 N N . ASP A 1 138 ? 13.442 34.439 18.529 1.00 23.01 118 ASP A N 1
ATOM 861 C CA . ASP A 1 138 ? 14.612 35.263 18.842 1.00 22.74 118 ASP A CA 1
ATOM 862 C C . ASP A 1 138 ? 14.328 36.776 18.924 1.00 25.31 118 ASP A C 1
ATOM 863 O O . ASP A 1 138 ? 14.814 37.462 19.839 1.00 25.46 118 ASP A O 1
ATOM 868 N N . PRO A 1 139 ? 13.559 37.324 17.973 1.00 23.02 119 PRO A N 1
ATOM 869 C CA . PRO A 1 139 ? 13.364 38.831 18.028 1.00 26.58 119 PRO A CA 1
ATOM 870 C C . PRO A 1 139 ? 12.203 39.233 18.934 1.00 27.93 119 PRO A C 1
ATOM 871 O O . PRO A 1 139 ? 11.975 40.434 19.127 1.00 27.08 119 PRO A O 1
ATOM 875 N N . LYS A 1 140 ? 11.480 38.258 19.534 1.00 22.98 120 LYS A N 1
ATOM 876 C CA . LYS A 1 140 ? 10.339 38.597 20.337 1.00 22.36 120 LYS A CA 1
ATOM 877 C C . LYS A 1 140 ? 10.496 38.314 21.811 1.00 22.17 120 LYS A C 1
ATOM 878 O O . LYS A 1 140 ? 9.902 38.992 22.647 1.00 24.61 120 LYS A O 1
ATOM 884 N N . VAL A 1 141 ? 11.285 37.296 22.183 1.00 21.30 121 VAL A N 1
ATOM 885 C CA . VAL A 1 141 ? 11.271 36.961 23.671 1.00 20.00 121 VAL A CA 1
ATOM 886 C C . VAL A 1 141 ? 11.802 38.062 24.563 1.00 22.85 121 VAL A C 1
ATOM 887 O O . VAL A 1 141 ? 12.801 38.747 24.235 1.00 21.56 121 VAL A O 1
ATOM 891 N N . CYS A 1 142 ? 11.157 38.237 25.728 1.00 21.56 122 CYS A N 1
ATOM 892 C CA . CYS A 1 142 ? 11.569 39.226 26.695 1.00 21.21 122 CYS A CA 1
ATOM 893 C C . CYS A 1 142 ? 12.375 38.638 27.808 1.00 22.74 122 CYS A C 1
ATOM 894 O O . CYS A 1 142 ? 12.929 39.389 28.641 1.00 25.25 122 CYS A O 1
ATOM 897 N N . CYS A 1 143 ? 12.379 37.315 27.864 1.00 22.50 123 CYS A N 1
ATOM 898 C CA . CYS A 1 143 ? 13.188 36.593 28.843 1.00 23.19 123 CYS A CA 1
ATOM 899 C C . CYS A 1 143 ? 13.987 35.482 28.137 1.00 22.02 123 CYS A C 1
ATOM 900 O O . CYS A 1 143 ? 13.731 35.180 27.000 1.00 21.57 123 CYS A O 1
ATOM 903 N N . ASP A 1 144 ? 14.913 34.841 28.827 1.00 19.31 124 ASP A N 1
ATOM 904 C CA . ASP A 1 144 ? 15.617 33.745 28.193 1.00 18.49 124 ASP A CA 1
ATOM 905 C C . ASP A 1 144 ? 14.665 32.571 27.900 1.00 19.51 124 ASP A C 1
ATOM 906 O O . ASP A 1 144 ? 13.604 32.446 28.511 1.00 20.57 124 ASP A O 1
ATOM 911 N N . TYR A 1 145 ? 15.056 31.685 26.994 1.00 19.59 125 TYR A N 1
ATOM 912 C CA . TYR A 1 145 ? 14.208 30.562 26.641 1.00 20.00 125 TYR A CA 1
ATOM 913 C C . TYR A 1 145 ? 15.083 29.492 26.029 1.00 17.04 125 TYR A C 1
ATOM 914 O O . TYR A 1 145 ? 16.266 29.746 25.669 1.00 18.82 125 TYR A O 1
ATOM 923 N N . SER A 1 146 ? 14.542 28.284 25.952 1.00 17.03 126 SER A N 1
ATOM 924 C CA . SER A 1 146 ? 15.131 27.335 25.061 1.00 20.08 126 SER A CA 1
ATOM 925 C C . SER A 1 146 ? 14.005 26.503 24.449 1.00 17.38 126 SER A C 1
ATOM 926 O O . SER A 1 146 ? 12.788 26.812 24.608 1.00 18.71 126 SER A O 1
ATOM 929 N N . LEU A 1 147 ? 14.415 25.450 23.755 1.00 17.54 127 LEU A N 1
ATOM 930 C CA . LEU A 1 147 ? 13.464 24.692 22.910 1.00 20.50 127 LEU A CA 1
ATOM 931 C C . LEU A 1 147 ? 13.603 23.187 23.151 1.00 18.50 127 LEU A C 1
ATOM 932 O O . LEU A 1 147 ? 14.725 22.684 23.259 1.00 21.53 127 LEU A O 1
ATOM 937 N N . HIS A 1 148 ? 12.440 22.489 23.197 1.00 18.95 128 HIS A N 1
ATOM 938 C CA . HIS A 1 148 ? 12.434 21.034 22.925 1.00 16.99 128 HIS A CA 1
ATOM 939 C C . HIS A 1 148 ? 11.985 20.794 21.466 1.00 18.90 128 HIS A C 1
ATOM 940 O O . HIS A 1 148 ? 11.296 21.640 20.879 1.00 23.67 128 HIS A O 1
ATOM 947 N N . VAL A 1 149 ? 12.391 19.705 20.878 1.00 16.50 129 VAL A N 1
ATOM 948 C CA . VAL A 1 149 ? 11.904 19.409 19.447 1.00 16.97 129 VAL A CA 1
ATOM 949 C C . VAL A 1 149 ? 11.033 18.125 19.429 1.00 17.07 129 VAL A C 1
ATOM 950 O O . VAL A 1 149 ? 11.456 17.014 19.847 1.00 18.45 129 VAL A O 1
ATOM 954 N N . ALA A 1 150 ? 9.788 18.254 18.905 1.00 18.99 130 ALA A N 1
ATOM 955 C CA . ALA A 1 150 ? 8.924 17.137 18.706 1.00 16.97 130 ALA A CA 1
ATOM 956 C C . ALA A 1 150 ? 9.367 16.223 17.556 1.00 23.95 130 ALA A C 1
ATOM 957 O O . ALA A 1 150 ? 9.754 16.702 16.487 1.00 24.05 130 ALA A O 1
ATOM 959 N N . VAL A 1 151 ? 9.361 14.927 17.797 1.00 19.54 131 VAL A N 1
ATOM 960 C CA . VAL A 1 151 ? 9.701 13.936 16.807 1.00 21.35 131 VAL A CA 1
ATOM 961 C C . VAL A 1 151 ? 8.370 13.258 16.471 1.00 23.23 131 VAL A C 1
ATOM 962 O O . VAL A 1 151 ? 7.867 12.400 17.218 1.00 20.63 131 VAL A O 1
ATOM 966 N N . THR A 1 152 ? 7.773 13.720 15.369 1.00 23.77 132 THR A N 1
ATOM 967 C CA . THR A 1 152 ? 6.405 13.326 15.038 1.00 22.47 132 THR A CA 1
ATOM 968 C C . THR A 1 152 ? 6.370 12.355 13.855 1.00 25.11 132 THR A C 1
ATOM 969 O O . THR A 1 152 ? 5.299 11.975 13.449 1.00 25.83 132 THR A O 1
ATOM 973 N N . TRP A 1 153 ? 7.502 11.843 13.438 1.00 22.55 133 TRP A N 1
ATOM 974 C CA . TRP A 1 153 ? 7.595 10.803 12.474 1.00 25.85 133 TRP A CA 1
ATOM 975 C C . TRP A 1 153 ? 9.014 10.309 12.525 1.00 27.02 133 TRP A C 1
ATOM 976 O O . TRP A 1 153 ? 9.875 10.886 13.212 1.00 26.08 133 TRP A O 1
ATOM 987 N N . TRP A 1 154 ? 9.289 9.240 11.797 1.00 27.80 134 TRP A N 1
ATOM 988 C CA . TRP A 1 154 ? 10.577 8.554 11.927 1.00 28.96 134 TRP A CA 1
ATOM 989 C C . TRP A 1 154 ? 11.122 8.106 10.623 1.00 30.20 134 TRP A C 1
ATOM 990 O O . TRP A 1 154 ? 10.388 7.565 9.770 1.00 28.23 134 TRP A O 1
ATOM 1001 N N . SER A 1 155 ? 12.420 8.263 10.449 1.00 29.38 135 SER A N 1
ATOM 1002 C CA . SER A 1 155 ? 13.121 7.837 9.276 1.00 31.39 135 SER A CA 1
ATOM 1003 C C . SER A 1 155 ? 14.611 8.171 9.483 1.00 30.11 135 SER A C 1
ATOM 1004 O O . SER A 1 155 ? 15.012 8.764 10.501 1.00 26.89 135 SER A O 1
ATOM 1007 N N . ASP A 1 156 ? 15.447 7.773 8.528 1.00 29.42 136 ASP A N 1
ATOM 1008 C CA . ASP A 1 156 ? 16.872 8.023 8.587 1.00 28.51 136 ASP A CA 1
ATOM 1009 C C . ASP A 1 156 ? 17.176 9.522 8.714 1.00 27.11 136 ASP A C 1
ATOM 1010 O O . ASP A 1 156 ? 18.164 9.933 9.376 1.00 29.59 136 ASP A O 1
ATOM 1015 N N . GLU A 1 157 ? 16.388 10.329 7.976 1.00 27.24 137 GLU A N 1
ATOM 1016 C CA . GLU A 1 157 ? 16.556 11.767 8.020 1.00 27.50 137 GLU A CA 1
ATOM 1017 C C . GLU A 1 157 ? 16.293 12.275 9.445 1.00 30.01 137 GLU A C 1
ATOM 1018 O O . GLU A 1 157 ? 17.050 13.120 9.991 1.00 26.78 137 GLU A O 1
ATOM 1024 N N . VAL A 1 158 ? 15.239 11.719 10.038 1.00 23.64 138 VAL A N 1
ATOM 1025 C CA . VAL A 1 158 ? 14.872 12.234 11.358 1.00 25.76 138 VAL A CA 1
ATOM 1026 C C . VAL A 1 158 ? 16.004 11.881 12.351 1.00 22.37 138 VAL A C 1
ATOM 1027 O O . VAL A 1 158 ? 16.408 12.705 13.175 1.00 22.84 138 VAL A O 1
ATOM 1031 N N . LYS A 1 159 ? 16.488 10.661 12.243 1.00 22.75 139 LYS A N 1
ATOM 1032 C CA . LYS A 1 159 ? 17.630 10.196 13.008 1.00 25.39 139 LYS A CA 1
ATOM 1033 C C . LYS A 1 159 ? 18.812 11.145 12.947 1.00 24.96 139 LYS A C 1
ATOM 1034 O O . LYS A 1 159 ? 19.434 11.522 14.006 1.00 22.85 139 LYS A O 1
ATOM 1040 N N . ASP A 1 160 ? 19.232 11.470 11.728 1.00 24.53 140 ASP A N 1
ATOM 1041 C CA . ASP A 1 160 ? 20.333 12.425 11.586 1.00 24.78 140 ASP A CA 1
ATOM 1042 C C . ASP A 1 160 ? 20.086 13.795 12.143 1.00 21.57 140 ASP A C 1
ATOM 1043 O O . ASP A 1 160 ? 20.975 14.387 12.763 1.00 24.10 140 ASP A O 1
ATOM 1048 N N . GLU A 1 161 ? 18.890 14.309 11.928 1.00 20.16 141 GLU A N 1
ATOM 1049 C CA . GLU A 1 161 ? 18.583 15.634 12.320 1.00 22.03 141 GLU A CA 1
ATOM 1050 C C . GLU A 1 161 ? 18.548 15.704 13.889 1.00 22.46 141 GLU A C 1
ATOM 1051 O O . GLU A 1 161 ? 18.932 16.679 14.470 1.00 20.30 141 GLU A O 1
ATOM 1057 N N . MET A 1 162 ? 18.082 14.629 14.508 1.00 22.37 142 MET A N 1
ATOM 1058 C CA . MET A 1 162 ? 18.096 14.609 16.010 1.00 22.27 142 MET A CA 1
ATOM 1059 C C . MET A 1 162 ? 19.537 14.710 16.518 1.00 21.67 142 MET A C 1
ATOM 1060 O O . MET A 1 162 ? 19.826 15.466 17.468 1.00 19.75 142 MET A O 1
ATOM 1065 N N . ARG A 1 163 ? 20.459 13.974 15.898 1.00 21.90 143 ARG A N 1
ATOM 1066 C CA . ARG A 1 163 ? 21.888 14.109 16.293 1.00 20.76 143 ARG A CA 1
ATOM 1067 C C . ARG A 1 163 ? 22.418 15.524 16.097 1.00 22.08 143 ARG A C 1
ATOM 1068 O O . ARG A 1 163 ? 23.081 16.117 16.992 1.00 20.78 143 ARG A O 1
ATOM 1076 N N . THR A 1 164 ? 22.119 16.132 14.948 1.00 19.76 144 THR A N 1
ATOM 1077 C CA . THR A 1 164 ? 22.528 17.495 14.718 1.00 20.67 144 THR A CA 1
ATOM 1078 C C . THR A 1 164 ? 21.947 18.448 15.809 1.00 22.57 144 THR A C 1
ATOM 1079 O O . THR A 1 164 ? 22.605 19.362 16.287 1.00 19.59 144 THR A O 1
ATOM 1083 N N . LEU A 1 165 ? 20.669 18.242 16.145 1.00 21.22 145 LEU A N 1
ATOM 1084 C CA . LEU A 1 165 ? 20.013 19.130 17.063 1.00 20.36 145 LEU A CA 1
ATOM 1085 C C . LEU A 1 165 ? 20.674 18.978 18.409 1.00 19.96 145 LEU A C 1
ATOM 1086 O O . LEU A 1 165 ? 20.882 20.011 19.102 1.00 20.18 145 LEU A O 1
ATOM 1091 N N . ALA A 1 166 ? 20.945 17.733 18.792 1.00 20.51 146 ALA A N 1
ATOM 1092 C CA . ALA A 1 166 ? 21.572 17.562 20.158 1.00 19.15 146 ALA A CA 1
ATOM 1093 C C . ALA A 1 166 ? 23.021 18.086 20.230 1.00 20.32 146 ALA A C 1
ATOM 1094 O O . ALA A 1 166 ? 23.445 18.584 21.270 1.00 22.03 146 ALA A O 1
ATOM 1096 N N . GLN A 1 167 ? 23.796 17.902 19.143 1.00 23.43 147 GLN A N 1
ATOM 1097 C CA . GLN A 1 167 ? 25.246 18.205 19.234 1.00 21.23 147 GLN A CA 1
ATOM 1098 C C . GLN A 1 167 ? 25.551 19.651 18.859 1.00 21.87 147 GLN A C 1
ATOM 1099 O O . GLN A 1 167 ? 26.551 20.207 19.356 1.00 24.04 147 GLN A O 1
ATOM 1105 N N . GLU A 1 168 ? 24.771 20.244 17.937 1.00 22.29 148 GLU A N 1
ATOM 1106 C CA . GLU A 1 168 ? 25.074 21.589 17.410 1.00 21.05 148 GLU A CA 1
ATOM 1107 C C . GLU A 1 168 ? 24.005 22.661 17.667 1.00 24.11 148 GLU A C 1
ATOM 1108 O O . GLU A 1 168 ? 24.308 23.830 17.499 1.00 24.04 148 GLU A O 1
ATOM 1114 N N . ARG A 1 169 ? 22.748 22.307 18.025 1.00 19.32 149 ARG A N 1
ATOM 1115 C CA . ARG A 1 169 ? 21.700 23.337 18.057 1.00 20.96 149 ARG A CA 1
ATOM 1116 C C . ARG A 1 169 ? 21.170 23.557 19.456 1.00 20.34 149 ARG A C 1
ATOM 1117 O O . ARG A 1 169 ? 20.189 24.305 19.641 1.00 18.80 149 ARG A O 1
ATOM 1125 N N . GLY A 1 170 ? 21.810 22.904 20.424 1.00 18.07 150 GLY A N 1
ATOM 1126 C CA . GLY A 1 170 ? 21.497 23.373 21.781 1.00 19.60 150 GLY A CA 1
ATOM 1127 C C . GLY A 1 170 ? 20.346 22.599 22.433 1.00 19.38 150 GLY A C 1
ATOM 1128 O O . GLY A 1 170 ? 19.856 22.997 23.519 1.00 19.06 150 GLY A O 1
ATOM 1129 N N . VAL A 1 171 ? 19.865 21.556 21.782 1.00 18.38 151 VAL A N 1
ATOM 1130 C CA . VAL A 1 171 ? 18.602 20.852 22.218 1.00 18.83 151 VAL A CA 1
ATOM 1131 C C . VAL A 1 171 ? 18.872 19.425 22.762 1.00 19.95 151 VAL A C 1
ATOM 1132 O O . VAL A 1 171 ? 19.331 18.558 21.994 1.00 19.21 151 VAL A O 1
ATOM 1136 N N . ASN A 1 172 ? 18.575 19.159 24.056 1.00 17.79 152 ASN A N 1
ATOM 1137 C CA . ASN A 1 172 ? 18.785 17.793 24.562 1.00 20.32 152 ASN A CA 1
ATOM 1138 C C . ASN A 1 172 ? 17.457 17.134 24.991 1.00 21.29 152 ASN A C 1
ATOM 1139 O O . ASN A 1 172 ? 17.458 16.172 25.732 1.00 18.46 152 ASN A O 1
ATOM 1144 N N . SER A 1 173 ? 16.332 17.613 24.424 1.00 20.12 153 SER A N 1
ATOM 1145 C CA . SER A 1 173 ? 15.010 17.052 24.786 1.00 19.09 153 SER A CA 1
ATOM 1146 C C . SER A 1 173 ? 14.181 16.910 23.531 1.00 18.72 153 SER A C 1
ATOM 1147 O O . SER A 1 173 ? 14.070 17.868 22.747 1.00 20.34 153 SER A O 1
ATOM 1150 N N . PHE A 1 174 ? 13.661 15.727 23.346 1.00 18.35 154 PHE A N 1
ATOM 1151 C CA . PHE A 1 174 ? 12.806 15.428 22.154 1.00 19.39 154 PHE A CA 1
ATOM 1152 C C . PHE A 1 174 ? 11.479 14.937 22.656 1.00 18.75 154 PHE A C 1
ATOM 1153 O O . PHE A 1 174 ? 11.400 14.130 23.624 1.00 18.43 154 PHE A O 1
ATOM 1173 N N . MET A 1 176 ? 7.754 13.230 22.150 1.00 18.60 156 MET A N 1
ATOM 1174 C CA . MET A 1 176 ? 6.993 12.253 21.343 1.00 20.85 156 MET A CA 1
ATOM 1175 C C . MET A 1 176 ? 5.577 12.179 21.854 1.00 25.61 156 MET A C 1
ATOM 1176 O O . MET A 1 176 ? 5.302 12.377 23.058 1.00 21.35 156 MET A O 1
ATOM 1181 N N . PHE A 1 177 ? 4.659 11.868 20.929 1.00 19.52 157 PHE A N 1
ATOM 1182 C CA . PHE A 1 177 ? 3.259 11.790 21.301 1.00 22.97 157 PHE A CA 1
ATOM 1183 C C . PHE A 1 177 ? 2.655 10.381 21.142 1.00 21.33 157 PHE A C 1
ATOM 1184 O O . PHE A 1 177 ? 2.769 9.732 20.098 1.00 20.58 157 PHE A O 1
ATOM 1192 N N . MET A 1 178 ? 1.954 9.898 22.193 1.00 20.26 158 MET A N 1
ATOM 1193 C CA . MET A 1 178 ? 1.183 8.666 22.017 1.00 19.02 158 MET A CA 1
ATOM 1194 C C . MET A 1 178 ? -0.298 8.969 21.676 1.00 21.40 158 MET A C 1
ATOM 1195 O O . MET A 1 178 ? -1.044 8.043 21.420 1.00 20.70 158 MET A O 1
ATOM 1200 N N . ALA A 1 179 ? -0.724 10.216 21.844 1.00 21.16 159 ALA A N 1
ATOM 1201 C CA . ALA A 1 179 ? -2.069 10.707 21.486 1.00 23.40 159 ALA A CA 1
ATOM 1202 C C . ALA A 1 179 ? -1.997 11.349 20.046 1.00 24.09 159 ALA A C 1
ATOM 1203 O O . ALA A 1 179 ? -0.947 11.278 19.394 1.00 21.94 159 ALA A O 1
ATOM 1205 N N . TYR A 1 180 ? -3.077 12.024 19.597 1.00 24.21 160 TYR A N 1
ATOM 1206 C CA . TYR A 1 180 ? -3.119 12.760 18.287 1.00 26.92 160 TYR A CA 1
ATOM 1207 C C . TYR A 1 180 ? -2.887 11.803 17.104 1.00 24.47 160 TYR A C 1
ATOM 1208 O O . TYR A 1 180 ? -2.012 11.959 16.234 1.00 26.77 160 TYR A O 1
ATOM 1217 N N . LYS A 1 181 ? -3.737 10.802 17.037 1.00 21.34 161 LYS A N 1
ATOM 1218 C CA . LYS A 1 181 ? -3.702 9.816 15.997 1.00 23.41 161 LYS A CA 1
ATOM 1219 C C . LYS A 1 181 ? -3.837 10.546 14.634 1.00 26.22 161 LYS A C 1
ATOM 1220 O O . LYS A 1 181 ? -4.623 11.467 14.521 1.00 29.82 161 LYS A O 1
ATOM 1226 N N . GLY A 1 182 ? -3.085 10.129 13.654 1.00 29.92 162 GLY A N 1
ATOM 1227 C CA . GLY A 1 182 ? -3.120 10.850 12.365 1.00 29.26 162 GLY A CA 1
ATOM 1228 C C . GLY A 1 182 ? -2.332 12.137 12.289 1.00 35.72 162 GLY A C 1
ATOM 1229 O O . GLY A 1 182 ? -2.045 12.616 11.187 1.00 33.77 162 GLY A O 1
ATOM 1230 N N . LEU A 1 183 ? -1.999 12.747 13.430 1.00 29.94 163 LEU A N 1
ATOM 1231 C CA . LEU A 1 183 ? -1.383 14.042 13.427 1.00 27.32 163 LEU A CA 1
ATOM 1232 C C . LEU A 1 183 ? 0.092 13.939 13.972 1.00 32.36 163 LEU A C 1
ATOM 1233 O O . LEU A 1 183 ? 1.066 14.354 13.310 1.00 27.76 163 LEU A O 1
ATOM 1238 N N . PHE A 1 184 ? 0.248 13.427 15.203 1.00 24.92 164 PHE A N 1
ATOM 1239 C CA . PHE A 1 184 ? 1.623 13.356 15.825 1.00 23.81 164 PHE A CA 1
ATOM 1240 C C . PHE A 1 184 ? 1.955 11.956 16.337 1.00 25.47 164 PHE A C 1
ATOM 1241 O O . PHE A 1 184 ? 3.132 11.655 16.675 1.00 24.07 164 PHE A O 1
ATOM 1249 N N . MET A 1 185 ? 0.919 11.104 16.514 1.00 22.43 165 MET A N 1
ATOM 1250 C CA . MET A 1 185 ? 1.114 9.838 17.122 1.00 22.17 165 MET A CA 1
ATOM 1251 C C . MET A 1 185 ? 2.216 8.921 16.601 1.00 26.17 165 MET A C 1
ATOM 1252 O O . MET A 1 185 ? 2.350 8.698 15.393 1.00 23.38 165 MET A O 1
ATOM 1257 N N . LEU A 1 186 ? 2.905 8.248 17.521 1.00 20.75 166 LEU A N 1
ATOM 1258 C CA . LEU A 1 186 ? 3.852 7.196 17.141 1.00 22.88 166 LEU A CA 1
ATOM 1259 C C . LEU A 1 186 ? 3.418 5.876 17.800 1.00 21.21 166 LEU A C 1
ATOM 1260 O O . LEU A 1 186 ? 2.928 5.923 18.958 1.00 23.60 166 LEU A O 1
ATOM 1265 N N . ARG A 1 187 ? 3.628 4.781 17.112 1.00 24.13 167 ARG A N 1
ATOM 1266 C CA . ARG A 1 187 ? 3.267 3.415 17.612 1.00 26.79 167 ARG A CA 1
ATOM 1267 C C . ARG A 1 187 ? 4.387 2.922 18.488 1.00 21.64 167 ARG A C 1
ATOM 1268 O O . ARG A 1 187 ? 5.524 3.454 18.422 1.00 21.49 167 ARG A O 1
ATOM 1276 N N . ASP A 1 188 ? 4.129 1.815 19.220 1.00 22.06 168 ASP A N 1
ATOM 1277 C CA . ASP A 1 188 ? 5.161 1.255 20.087 1.00 20.97 168 ASP A CA 1
ATOM 1278 C C . ASP A 1 188 ? 6.477 0.949 19.420 1.00 21.25 168 ASP A C 1
ATOM 1279 O O . ASP A 1 188 ? 7.560 1.206 19.975 1.00 21.18 168 ASP A O 1
ATOM 1284 N N . ASP A 1 189 ? 6.439 0.406 18.181 1.00 22.34 169 ASP A N 1
ATOM 1285 C CA . ASP A 1 189 ? 7.709 0.036 17.611 1.00 23.05 169 ASP A CA 1
ATOM 1286 C C . ASP A 1 189 ? 8.476 1.334 17.228 1.00 22.65 169 ASP A C 1
ATOM 1287 O O . ASP A 1 189 ? 9.696 1.332 17.254 1.00 23.69 169 ASP A O 1
ATOM 1292 N N . GLU A 1 190 ? 7.783 2.359 16.791 1.00 23.40 170 GLU A N 1
ATOM 1293 C CA . GLU A 1 190 ? 8.459 3.627 16.481 1.00 22.78 170 GLU A CA 1
ATOM 1294 C C . GLU A 1 190 ? 8.982 4.289 17.765 1.00 24.92 170 GLU A C 1
ATOM 1295 O O . GLU A 1 190 ? 10.076 4.794 17.762 1.00 23.21 170 GLU A O 1
ATOM 1301 N N . LEU A 1 191 ? 8.200 4.273 18.847 1.00 21.27 171 LEU A N 1
ATOM 1302 C CA . LEU A 1 191 ? 8.681 4.821 20.148 1.00 22.16 171 LEU A CA 1
ATOM 1303 C C . LEU A 1 191 ? 9.925 4.110 20.631 1.00 20.45 171 LEU A C 1
ATOM 1304 O O . LEU A 1 191 ? 10.875 4.741 21.080 1.00 20.40 171 LEU A O 1
ATOM 1309 N N . TYR A 1 192 ? 10.008 2.784 20.370 1.00 20.47 172 TYR A N 1
ATOM 1310 C CA . TYR A 1 192 ? 11.153 2.018 20.836 1.00 20.83 172 TYR A CA 1
ATOM 1311 C C . TYR A 1 192 ? 12.374 2.564 20.068 1.00 21.92 172 TYR A C 1
ATOM 1312 O O . TYR A 1 192 ? 13.432 2.844 20.666 1.00 19.70 172 TYR A O 1
ATOM 1321 N N . ALA A 1 193 ? 12.225 2.702 18.733 1.00 20.59 173 ALA A N 1
ATOM 1322 C CA . ALA A 1 193 ? 13.381 3.180 17.948 1.00 21.54 173 ALA A CA 1
ATOM 1323 C C . ALA A 1 193 ? 13.782 4.632 18.359 1.00 20.74 173 ALA A C 1
ATOM 1324 O O . ALA A 1 193 ? 15.004 4.967 18.424 1.00 20.41 173 ALA A O 1
ATOM 1326 N N . VAL A 1 194 ? 12.779 5.496 18.521 1.00 20.12 174 VAL A N 1
ATOM 1327 C CA . VAL A 1 194 ? 12.999 6.885 18.829 1.00 20.25 174 VAL A CA 1
ATOM 1328 C C . VAL A 1 194 ? 13.675 6.992 20.195 1.00 22.36 174 VAL A C 1
ATOM 1329 O O . VAL A 1 194 ? 14.691 7.739 20.298 1.00 19.80 174 VAL A O 1
ATOM 1333 N N . PHE A 1 195 ? 13.135 6.288 21.184 1.00 19.62 175 PHE A N 1
ATOM 1334 C CA . PHE A 1 195 ? 13.751 6.330 22.523 1.00 20.17 175 PHE A CA 1
ATOM 1335 C C . PHE A 1 195 ? 15.189 5.783 22.462 1.00 20.26 175 PHE A C 1
ATOM 1336 O O . PHE A 1 195 ? 16.078 6.292 23.145 1.00 19.72 175 PHE A O 1
ATOM 1344 N N . SER A 1 196 ? 15.418 4.682 21.735 1.00 19.40 176 SER A N 1
ATOM 1345 C CA . SER A 1 196 ? 16.781 4.151 21.584 1.00 19.76 176 SER A CA 1
ATOM 1346 C C . SER A 1 196 ? 17.710 5.218 21.055 1.00 19.33 176 SER A C 1
ATOM 1347 O O . SER A 1 196 ? 18.833 5.328 21.545 1.00 21.48 176 SER A O 1
ATOM 1350 N N . HIS A 1 197 ? 17.248 6.005 20.072 1.00 19.63 177 HIS A N 1
ATOM 1351 C CA . HIS A 1 197 ? 18.127 7.007 19.469 1.00 18.85 177 HIS A CA 1
ATOM 1352 C C . HIS A 1 197 ? 18.285 8.219 20.402 1.00 21.62 177 HIS A C 1
ATOM 1353 O O . HIS A 1 197 ? 19.354 8.785 20.495 1.00 19.69 177 HIS A O 1
ATOM 1360 N N . CYS A 1 198 ? 17.244 8.568 21.180 1.00 19.92 178 CYS A N 1
ATOM 1361 C CA . CYS A 1 198 ? 17.437 9.586 22.236 1.00 19.35 178 CYS A CA 1
ATOM 1362 C C . CYS A 1 198 ? 18.598 9.257 23.137 1.00 18.35 178 CYS A C 1
ATOM 1363 O O . CYS A 1 198 ? 19.455 10.143 23.415 1.00 16.47 178 CYS A O 1
ATOM 1366 N N . LYS A 1 199 ? 18.619 7.995 23.584 1.00 18.38 179 LYS A N 1
ATOM 1367 C CA . LYS A 1 199 ? 19.671 7.531 24.514 1.00 19.98 179 LYS A CA 1
ATOM 1368 C C . LYS A 1 199 ? 21.039 7.616 23.796 1.00 21.68 179 LYS A C 1
ATOM 1369 O O . LYS A 1 199 ? 22.024 8.102 24.364 1.00 18.30 179 LYS A O 1
ATOM 1375 N N . GLU A 1 200 ? 21.049 7.210 22.534 1.00 16.89 180 GLU A N 1
ATOM 1376 C CA . GLU A 1 200 ? 22.327 7.347 21.762 1.00 21.57 180 GLU A CA 1
ATOM 1377 C C . GLU A 1 200 ? 22.895 8.776 21.704 1.00 19.75 180 GLU A C 1
ATOM 1378 O O . GLU A 1 200 ? 24.119 8.941 21.814 1.00 20.16 180 GLU A O 1
ATOM 1384 N N . VAL A 1 201 ? 22.043 9.797 21.518 1.00 18.31 181 VAL A N 1
ATOM 1385 C CA . VAL A 1 201 ? 22.494 11.205 21.351 1.00 17.12 181 VAL A CA 1
ATOM 1386 C C . VAL A 1 201 ? 22.559 11.967 22.686 1.00 19.63 181 VAL A C 1
ATOM 1387 O O . VAL A 1 201 ? 22.940 13.130 22.733 1.00 19.29 181 VAL A O 1
ATOM 1391 N N . GLY A 1 202 ? 22.218 11.257 23.751 1.00 19.33 182 GLY A N 1
ATOM 1392 C CA . GLY A 1 202 ? 22.302 11.913 25.145 1.00 17.49 182 GLY A CA 1
ATOM 1393 C C . GLY A 1 202 ? 21.164 12.866 25.409 1.00 19.31 182 GLY A C 1
ATOM 1394 O O . GLY A 1 202 ? 21.306 13.852 26.219 1.00 18.33 182 GLY A O 1
ATOM 1395 N N . ALA A 1 203 ? 19.975 12.592 24.848 1.00 17.08 183 ALA A N 1
ATOM 1396 C CA . ALA A 1 203 ? 18.823 13.499 24.987 1.00 17.62 183 ALA A CA 1
ATOM 1397 C C . ALA A 1 203 ? 17.853 12.810 25.964 1.00 17.27 183 ALA A C 1
ATOM 1398 O O . ALA A 1 203 ? 17.895 11.584 26.131 1.00 19.58 183 ALA A O 1
ATOM 1400 N N . ILE A 1 204 ? 16.957 13.610 26.595 1.00 18.07 184 ILE A N 1
ATOM 1401 C CA . ILE A 1 204 ? 15.877 12.984 27.368 1.00 17.05 184 ILE A CA 1
ATOM 1402 C C . ILE A 1 204 ? 14.663 12.855 26.473 1.00 16.32 184 ILE A C 1
ATOM 1403 O O . ILE A 1 204 ? 14.419 13.734 25.596 1.00 18.50 184 ILE A O 1
ATOM 1408 N N . ALA A 1 205 ? 13.907 11.757 26.638 1.00 17.63 185 ALA A N 1
ATOM 1409 C CA . ALA A 1 205 ? 12.687 11.531 25.867 1.00 18.36 185 ALA A CA 1
ATOM 1410 C C . ALA A 1 205 ? 11.513 12.052 26.649 1.00 18.53 185 ALA A C 1
ATOM 1411 O O . ALA A 1 205 ? 11.233 11.611 27.779 1.00 20.09 185 ALA A O 1
ATOM 1413 N N . GLN A 1 206 ? 10.831 13.059 26.077 1.00 16.19 186 GLN A N 1
ATOM 1414 C CA . GLN A 1 206 ? 9.611 13.545 26.718 1.00 16.68 186 GLN A CA 1
ATOM 1415 C C . GLN A 1 206 ? 8.411 12.895 26.048 1.00 19.00 186 GLN A C 1
ATOM 1416 O O . GLN A 1 206 ? 8.442 12.633 24.817 1.00 17.14 186 GLN A O 1
ATOM 1422 N N . VAL A 1 207 ? 7.356 12.616 26.805 1.00 17.39 187 VAL A N 1
ATOM 1423 C CA . VAL A 1 207 ? 6.172 11.975 26.160 1.00 19.41 187 VAL A CA 1
ATOM 1424 C C . VAL A 1 207 ? 4.903 12.624 26.578 1.00 21.73 187 VAL A C 1
ATOM 1425 O O . VAL A 1 207 ? 4.726 12.983 27.758 1.00 19.22 187 VAL A O 1
ATOM 1429 N N . HIS A 1 208 ? 4.001 12.813 25.592 1.00 18.77 188 HIS A N 1
ATOM 1430 C CA . HIS A 1 208 ? 2.578 13.101 25.926 1.00 18.43 188 HIS A CA 1
ATOM 1431 C C . HIS A 1 208 ? 1.888 11.760 25.996 1.00 19.25 188 HIS A C 1
ATOM 1432 O O . HIS A 1 208 ? 1.771 11.054 24.977 1.00 19.36 188 HIS A O 1
ATOM 1439 N N . ALA A 1 209 ? 1.556 11.322 27.189 1.00 17.20 189 ALA A N 1
ATOM 1440 C CA . ALA A 1 209 ? 1.153 9.919 27.425 1.00 16.83 189 ALA A CA 1
ATOM 1441 C C . ALA A 1 209 ? -0.374 9.810 27.539 1.00 19.77 189 ALA A C 1
ATOM 1442 O O . ALA A 1 209 ? -0.929 9.922 28.643 1.00 18.87 189 ALA A O 1
ATOM 1444 N N . GLU A 1 210 ? -1.068 9.629 26.378 1.00 18.94 190 GLU A N 1
ATOM 1445 C CA . GLU A 1 210 ? -2.488 9.128 26.442 1.00 20.60 190 GLU A CA 1
ATOM 1446 C C . GLU A 1 210 ? -2.615 8.181 25.267 1.00 18.06 190 GLU A C 1
ATOM 1447 O O . GLU A 1 210 ? -1.886 8.313 24.275 1.00 20.33 190 GLU A O 1
ATOM 1453 N N . ASN A 1 211 ? -3.533 7.215 25.378 1.00 18.05 191 ASN A N 1
ATOM 1454 C CA . ASN A 1 211 ? -3.668 6.205 24.312 1.00 18.67 191 ASN A CA 1
ATOM 1455 C C . ASN A 1 211 ? -4.465 6.910 23.181 1.00 20.54 191 ASN A C 1
ATOM 1456 O O . ASN A 1 211 ? -5.682 7.152 23.315 1.00 21.57 191 ASN A O 1
ATOM 1461 N N . GLY A 1 212 ? -3.796 7.174 22.061 1.00 22.04 192 GLY A N 1
ATOM 1462 C CA . GLY A 1 212 ? -4.457 7.894 20.990 1.00 23.74 192 GLY A CA 1
ATOM 1463 C C . GLY A 1 212 ? -5.570 7.032 20.306 1.00 20.72 192 GLY A C 1
ATOM 1464 O O . GLY A 1 212 ? -6.519 7.636 19.787 1.00 23.21 192 GLY A O 1
ATOM 1465 N N . ASP A 1 213 ? -5.460 5.695 20.251 1.00 19.81 193 ASP A N 1
ATOM 1466 C CA . ASP A 1 213 ? -6.612 4.871 19.727 1.00 22.80 193 ASP A CA 1
ATOM 1467 C C . ASP A 1 213 ? -7.833 4.974 20.578 1.00 25.34 193 ASP A C 1
ATOM 1468 O O . ASP A 1 213 ? -8.944 5.123 20.050 1.00 22.90 193 ASP A O 1
ATOM 1473 N N . LEU A 1 214 ? -7.666 4.957 21.913 1.00 20.86 194 LEU A N 1
ATOM 1474 C CA . LEU A 1 214 ? -8.836 5.111 22.776 1.00 20.69 194 LEU A CA 1
ATOM 1475 C C . LEU A 1 214 ? -9.469 6.489 22.715 1.00 21.58 194 LEU A C 1
ATOM 1476 O O . LEU A 1 214 ? -10.680 6.635 22.782 1.00 20.66 194 LEU A O 1
ATOM 1481 N N . ILE A 1 215 ? -8.636 7.525 22.635 1.00 21.27 195 ILE A N 1
ATOM 1482 C CA . ILE A 1 215 ? -9.134 8.889 22.409 1.00 23.06 195 ILE A CA 1
ATOM 1483 C C . ILE A 1 215 ? -9.946 8.915 21.111 1.00 22.06 195 ILE A C 1
ATOM 1484 O O . ILE A 1 215 ? -11.093 9.436 21.134 1.00 25.59 195 ILE A O 1
ATOM 1489 N N . ALA A 1 216 ? -9.368 8.392 20.066 1.00 21.40 196 ALA A N 1
ATOM 1490 C CA . ALA A 1 216 ? -10.035 8.521 18.746 1.00 22.85 196 AL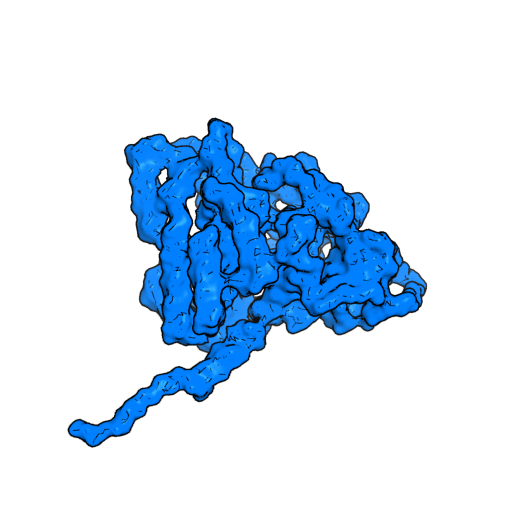A A CA 1
ATOM 1491 C C . ALA A 1 216 ? -11.424 7.835 18.826 1.00 24.35 196 ALA A C 1
ATOM 1492 O O . ALA A 1 216 ? -12.478 8.456 18.457 1.00 25.98 196 ALA A O 1
ATOM 1494 N N . GLU A 1 217 ? -11.465 6.602 19.347 1.00 25.32 197 GLU A N 1
ATOM 1495 C CA . GLU A 1 217 ? -12.763 5.887 19.488 1.00 25.44 197 GLU A CA 1
ATOM 1496 C C . GLU A 1 217 ? -13.690 6.482 20.457 1.00 28.51 197 GLU A C 1
ATOM 1497 O O . GLU A 1 217 ? -14.922 6.484 20.279 1.00 29.14 197 GLU A O 1
ATOM 1503 N N . GLY A 1 218 ? -13.129 6.968 21.550 1.00 24.57 198 GLY A N 1
ATOM 1504 C CA . GLY A 1 218 ? -13.927 7.500 22.609 1.00 27.71 198 GLY A CA 1
ATOM 1505 C C . GLY A 1 218 ? -14.702 8.736 22.180 1.00 27.74 198 GLY A C 1
ATOM 1506 O O . GLY A 1 218 ? -15.933 8.884 22.493 1.00 26.32 198 GLY A O 1
ATOM 1507 N N . ALA A 1 219 ? -13.982 9.633 21.494 1.00 25.67 199 ALA A N 1
ATOM 1508 C CA . ALA A 1 219 ? -14.622 10.884 20.978 1.00 26.36 199 ALA A CA 1
ATOM 1509 C C . ALA A 1 219 ? -15.755 10.543 20.002 1.00 24.92 199 ALA A C 1
ATOM 1510 O O . ALA A 1 219 ? -16.834 11.180 20.063 1.00 24.50 199 ALA A O 1
ATOM 1512 N N . LYS A 1 220 ? -15.437 9.616 19.107 1.00 24.30 200 LYS A N 1
ATOM 1513 C CA . LYS A 1 220 ? -16.421 9.172 18.109 1.00 32.30 200 LYS A CA 1
ATOM 1514 C C . LYS A 1 220 ? -17.684 8.735 18.860 1.00 32.82 200 LYS A C 1
ATOM 1515 O O . LYS A 1 220 ? -18.814 9.061 18.482 1.00 28.67 200 LYS A O 1
ATOM 1521 N N . LYS A 1 221 ? -17.513 8.025 19.989 1.00 29.13 201 LYS A N 1
ATOM 1522 C CA . LYS A 1 221 ? -18.663 7.514 20.736 1.00 28.06 201 LYS A CA 1
ATOM 1523 C C . LYS A 1 221 ? -19.417 8.614 21.471 1.00 29.59 201 LYS A C 1
ATOM 1524 O O . LYS A 1 221 ? -20.656 8.607 21.461 1.00 29.61 201 LYS A O 1
ATOM 1530 N N . MET A 1 222 ? -18.710 9.555 22.114 1.00 26.55 202 MET A N 1
ATOM 1531 C CA . MET A 1 222 ? -19.370 10.614 22.808 1.00 28.41 202 MET A CA 1
ATOM 1532 C C . MET A 1 222 ? -20.203 11.451 21.786 1.00 29.35 202 MET A C 1
ATOM 1533 O O . MET A 1 222 ? -21.350 11.802 22.085 1.00 29.61 202 MET A O 1
ATOM 1538 N N . LEU A 1 223 ? -19.616 11.755 20.618 1.00 28.01 203 LEU A N 1
ATOM 1539 C CA . LEU A 1 223 ? -20.378 12.546 19.596 1.00 31.75 203 LEU A CA 1
ATOM 1540 C C . LEU A 1 223 ? -21.666 11.784 19.205 1.00 33.71 203 LEU A C 1
ATOM 1541 O O . LEU A 1 223 ? -22.760 12.399 19.229 1.00 37.05 203 LEU A O 1
ATOM 1546 N N . SER A 1 224 ? -21.545 10.478 18.926 1.00 31.02 204 SER A N 1
ATOM 1547 C CA . SER A 1 224 ? -22.717 9.662 18.462 1.00 36.31 204 SER A CA 1
ATOM 1548 C C . SER A 1 224 ? -23.802 9.670 19.520 1.00 37.73 204 SER A C 1
ATOM 1549 O O . SER A 1 224 ? -25.000 9.552 19.224 1.00 37.18 204 SER A O 1
ATOM 1552 N N . LEU A 1 225 ? -23.439 9.839 20.773 1.00 32.16 205 LEU A N 1
ATOM 1553 C CA . LEU A 1 225 ? -24.432 9.866 21.823 1.00 33.61 205 LEU A CA 1
ATOM 1554 C C . LEU A 1 225 ? -24.942 11.277 22.072 1.00 35.44 205 LEU A C 1
ATOM 1555 O O . LEU A 1 225 ? -25.612 11.494 23.066 1.00 34.17 205 LEU A O 1
ATOM 1560 N N . GLY A 1 226 ? -24.592 12.243 21.212 1.00 31.24 206 GLY A N 1
ATOM 1561 C CA . GLY A 1 226 ? -25.047 13.623 21.416 1.00 29.53 206 GLY A CA 1
ATOM 1562 C C . GLY A 1 226 ? -24.421 14.403 22.541 1.00 35.92 206 GLY A C 1
ATOM 1563 O O . GLY A 1 226 ? -24.945 15.394 22.969 1.00 32.19 206 GLY A O 1
ATOM 1564 N N . ILE A 1 227 ? -23.273 13.945 23.035 1.00 31.11 207 ILE A N 1
ATOM 1565 C CA . ILE A 1 227 ? -22.569 14.687 24.098 1.00 29.54 207 ILE A CA 1
ATOM 1566 C C . ILE A 1 227 ? -21.480 15.461 23.365 1.00 30.03 207 ILE A C 1
ATOM 1567 O O . ILE A 1 227 ? -20.340 14.931 23.124 1.00 30.02 207 ILE A O 1
ATOM 1572 N N . THR A 1 228 ? -21.815 16.695 22.940 1.00 29.68 208 THR A N 1
ATOM 1573 C CA . THR A 1 228 ? -20.924 17.433 22.075 1.00 29.39 208 THR A CA 1
ATOM 1574 C C . THR A 1 228 ? -20.173 18.508 22.908 1.00 28.81 208 THR A C 1
ATOM 1575 O O . THR A 1 228 ? -19.256 19.106 22.381 1.00 30.08 208 THR A O 1
ATOM 1579 N N . GLY A 1 229 ? -20.588 18.781 24.142 1.00 28.14 209 GLY A N 1
ATOM 1580 C CA . GLY A 1 229 ? -19.988 19.758 25.033 1.00 31.45 209 GLY A CA 1
ATOM 1581 C C . GLY A 1 229 ? -18.683 19.277 25.663 1.00 28.73 209 GLY A C 1
ATOM 1582 O O . GLY A 1 229 ? -18.286 18.129 25.427 1.00 26.35 209 GLY A O 1
ATOM 1583 N N . PRO A 1 230 ? -18.034 20.163 26.464 1.00 28.65 210 PRO A N 1
ATOM 1584 C CA . PRO A 1 230 ? -16.669 19.869 26.984 1.00 26.92 210 PRO A CA 1
ATOM 1585 C C . PRO A 1 230 ? -16.686 18.662 27.905 1.00 29.23 210 PRO A C 1
ATOM 1586 O O . PRO A 1 230 ? -15.656 18.010 28.044 1.00 25.99 210 PRO A O 1
ATOM 1590 N N . GLU A 1 231 ? -17.854 18.351 28.489 1.00 28.01 211 GLU A N 1
ATOM 1591 C CA . GLU A 1 231 ? -17.906 17.142 29.364 1.00 27.53 211 GLU A CA 1
ATOM 1592 C C . GLU A 1 231 ? -17.568 15.921 28.514 1.00 28.89 211 GLU A C 1
ATOM 1593 O O . GLU A 1 231 ? -16.996 14.961 29.022 1.00 25.83 211 GLU A O 1
ATOM 1599 N N . GLY A 1 232 ? -17.927 15.959 27.227 1.00 24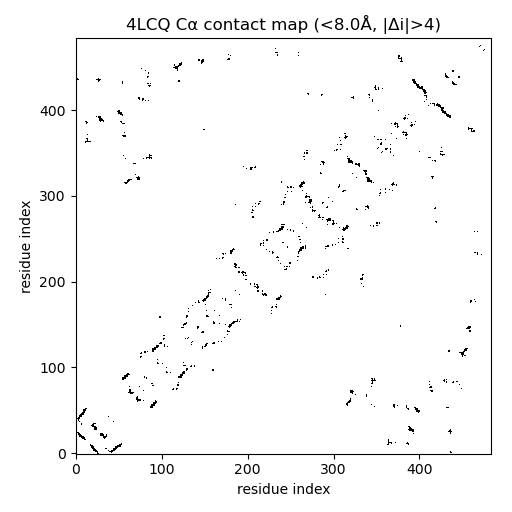.69 212 GLY A N 1
ATOM 1600 C CA . GLY A 1 232 ? -17.626 14.881 26.310 1.00 25.50 212 GLY A CA 1
ATOM 1601 C C . GLY A 1 232 ? -16.120 14.696 26.103 1.00 26.25 212 GLY A C 1
ATOM 1602 O O . GLY A 1 232 ? -15.625 13.572 25.892 1.00 23.75 212 GLY A O 1
ATOM 1603 N N . HIS A 1 233 ? -15.400 15.813 26.136 1.00 26.20 213 HIS A N 1
ATOM 1604 C CA . HIS A 1 233 ? -13.925 15.801 25.981 1.00 24.24 213 HIS A CA 1
ATOM 1605 C C . HIS A 1 233 ? -13.268 15.019 27.125 1.00 23.53 213 HIS A C 1
ATOM 1606 O O . HIS A 1 233 ? -12.392 14.203 26.845 1.00 25.33 213 HIS A O 1
ATOM 1613 N N . GLU A 1 234 ? -13.720 15.245 28.369 1.00 23.71 214 GLU A N 1
ATOM 1614 C CA . GLU A 1 234 ? -13.121 14.496 29.528 1.00 23.10 214 GLU A CA 1
ATOM 1615 C C . GLU A 1 234 ? -13.571 13.044 29.514 1.00 24.85 214 GLU A C 1
ATOM 1616 O O . GLU A 1 234 ? -12.760 12.101 29.669 1.00 22.26 214 GLU A O 1
ATOM 1622 N N . LEU A 1 235 ? -14.893 12.847 29.286 1.00 24.45 215 LEU A N 1
ATOM 1623 C CA . LEU A 1 235 ? -15.448 11.483 29.295 1.00 22.85 215 LEU A CA 1
ATOM 1624 C C . LEU A 1 235 ? -14.929 10.531 28.232 1.00 21.76 215 LEU A C 1
ATOM 1625 O O . LEU A 1 235 ? -14.914 9.301 28.446 1.00 23.30 215 LEU A O 1
ATOM 1630 N N . CYS A 1 236 ? -14.523 11.058 27.083 1.00 21.29 216 CYS A N 1
ATOM 1631 C CA . CYS A 1 236 ? -13.939 10.227 26.012 1.00 21.84 216 CYS A CA 1
ATOM 1632 C C . CYS A 1 236 ? -12.501 9.777 26.302 1.00 22.67 216 CYS A C 1
ATOM 1633 O O . CYS A 1 236 ? -12.049 8.819 25.672 1.00 19.86 216 CYS A O 1
ATOM 1636 N N . ARG A 1 237 ? -11.874 10.363 27.334 1.00 24.70 217 ARG A N 1
ATOM 1637 C CA . ARG A 1 237 ? -10.475 10.020 27.639 1.00 21.66 217 ARG A CA 1
ATOM 1638 C C . ARG A 1 237 ? -10.183 10.194 29.145 1.00 21.31 217 ARG A C 1
ATOM 1639 O O . ARG A 1 237 ? -9.331 11.029 29.554 1.00 23.36 217 ARG A O 1
ATOM 1647 N N . PRO A 1 238 ? -10.865 9.363 29.961 1.00 23.79 218 PRO A N 1
ATOM 1648 C CA . PRO A 1 238 ? -10.842 9.501 31.406 1.00 20.05 218 PRO A CA 1
ATOM 1649 C C . PRO A 1 238 ? -9.418 9.108 31.855 1.00 21.67 218 PRO A C 1
ATOM 1650 O O . PRO A 1 238 ? -8.585 8.686 31.030 1.00 20.44 218 PRO A O 1
ATOM 1654 N N . GLU A 1 239 ? -9.112 9.303 33.134 1.00 19.83 219 GLU A N 1
ATOM 1655 C CA . GLU A 1 239 ? -7.699 9.085 33.606 1.00 20.63 219 GLU A CA 1
ATOM 1656 C C . GLU A 1 239 ? -7.027 7.758 33.348 1.00 19.49 219 GLU A C 1
ATOM 1657 O O . GLU A 1 239 ? -5.814 7.705 33.128 1.00 19.43 219 GLU A O 1
ATOM 1663 N N . ALA A 1 240 ? -7.814 6.670 33.269 1.00 19.53 220 ALA A N 1
ATOM 1664 C CA . ALA A 1 240 ? -7.233 5.414 32.872 1.00 20.60 220 ALA A CA 1
ATOM 1665 C C . ALA A 1 240 ? -6.484 5.463 31.562 1.00 19.77 220 ALA A C 1
ATOM 1666 O O . ALA A 1 240 ? -5.565 4.746 31.342 1.00 19.49 220 ALA A O 1
ATOM 1668 N N . VAL A 1 241 ? -6.970 6.285 30.620 1.00 18.30 221 VAL A N 1
ATOM 1669 C CA . VAL A 1 241 ? -6.412 6.375 29.308 1.00 19.14 221 VAL A CA 1
ATOM 1670 C C . VAL A 1 241 ? -5.003 7.049 29.363 1.00 20.95 221 VAL A C 1
ATOM 1671 O O . VAL A 1 241 ? -4.094 6.642 28.621 1.00 21.41 221 VAL A O 1
ATOM 1675 N N . GLU A 1 242 ? -4.866 8.046 30.263 1.00 18.03 222 GLU A N 1
ATOM 1676 C CA . GLU A 1 242 ? -3.574 8.686 30.503 1.00 19.63 222 GLU A CA 1
ATOM 1677 C C . GLU A 1 242 ? -2.658 7.670 31.291 1.00 19.80 222 GLU A C 1
ATOM 1678 O O . GLU A 1 242 ? -1.478 7.507 30.967 1.00 18.84 222 GLU A O 1
ATOM 1684 N N . ALA A 1 243 ? -3.207 7.035 32.333 1.00 19.31 223 ALA A N 1
ATOM 1685 C CA . ALA A 1 243 ? -2.355 6.118 33.148 1.00 19.07 223 ALA A CA 1
ATOM 1686 C C . ALA A 1 243 ? -1.806 4.988 32.331 1.00 20.74 223 ALA A C 1
ATOM 1687 O O . ALA A 1 243 ? -0.684 4.524 32.528 1.00 16.95 223 ALA A O 1
ATOM 1689 N N . GLU A 1 244 ? -2.623 4.413 31.451 1.00 18.87 224 GLU A N 1
ATOM 1690 C CA . GLU A 1 244 ? -2.132 3.340 30.616 1.00 19.71 224 GLU A CA 1
ATOM 1691 C C . GLU A 1 244 ? -0.918 3.743 29.744 1.00 19.09 224 GLU A C 1
ATOM 1692 O O . GLU A 1 244 ? 0.113 3.053 29.779 1.00 18.65 224 GLU A O 1
ATOM 1698 N N . ALA A 1 245 ? -1.076 4.774 28.960 1.00 17.79 225 ALA A N 1
ATOM 1699 C CA . ALA A 1 245 ? 0.001 5.196 28.068 1.00 17.44 225 ALA A CA 1
ATOM 1700 C C . ALA A 1 245 ? 1.258 5.592 28.930 1.00 17.52 225 ALA A C 1
ATOM 1701 O O . ALA A 1 245 ? 2.379 5.428 28.499 1.00 19.99 225 ALA A O 1
ATOM 1703 N N . THR A 1 246 ? 1.033 6.169 30.099 1.00 15.81 226 THR A N 1
ATOM 1704 C CA . THR A 1 246 ? 2.162 6.587 30.925 1.00 17.08 226 THR A CA 1
ATOM 1705 C C . THR A 1 246 ? 3.005 5.284 31.320 1.00 16.39 226 THR A C 1
ATOM 1706 O O . THR A 1 246 ? 4.210 5.290 31.233 1.00 17.54 226 THR A O 1
ATOM 1710 N N . GLN A 1 247 ? 2.326 4.209 31.716 1.00 16.82 227 GLN A N 1
ATOM 1711 C CA . GLN A 1 247 ? 2.978 2.979 32.088 1.00 19.55 227 GLN A CA 1
ATOM 1712 C C . GLN A 1 247 ? 3.662 2.389 30.884 1.00 17.42 227 GLN A C 1
ATOM 1713 O O . GLN A 1 247 ? 4.782 1.914 30.988 1.00 16.93 227 GLN A O 1
ATOM 1719 N N . ARG A 1 248 ? 2.972 2.471 29.711 1.00 19.40 228 ARG A N 1
ATOM 1720 C CA . ARG A 1 248 ? 3.562 1.877 28.507 1.00 19.32 228 ARG A CA 1
ATOM 1721 C C . ARG A 1 248 ? 4.845 2.628 28.076 1.00 19.71 228 ARG A C 1
ATOM 1722 O O . ARG A 1 248 ? 5.840 1.984 27.692 1.00 16.35 228 ARG A O 1
ATOM 1730 N N . ALA A 1 249 ? 4.801 3.974 28.140 1.00 18.47 229 ALA A N 1
ATOM 1731 C CA . ALA A 1 249 ? 6.036 4.743 27.813 1.00 19.81 229 ALA A CA 1
ATOM 1732 C C . ALA A 1 249 ? 7.169 4.364 28.758 1.00 20.17 229 ALA A C 1
ATOM 1733 O O . ALA A 1 249 ? 8.317 4.169 28.336 1.00 15.88 229 ALA A O 1
ATOM 1735 N N . ILE A 1 250 ? 6.859 4.312 30.065 1.00 16.24 230 ILE A N 1
ATOM 1736 C CA . ILE A 1 250 ? 7.870 3.910 31.040 1.00 16.56 230 ILE A CA 1
ATOM 1737 C C . ILE A 1 250 ? 8.492 2.544 30.689 1.00 18.35 230 ILE A C 1
ATOM 1738 O O . ILE A 1 250 ? 9.700 2.376 30.785 1.00 17.72 230 ILE A O 1
ATOM 1743 N N . THR A 1 251 ? 7.649 1.582 30.295 1.00 18.58 231 THR A N 1
ATOM 1744 C CA . THR A 1 251 ? 8.105 0.242 29.996 1.00 17.58 231 THR A CA 1
ATOM 1745 C C . THR A 1 251 ? 8.979 0.149 28.763 1.00 16.82 231 THR A C 1
ATOM 1746 O O . THR A 1 251 ? 10.036 -0.469 28.799 1.00 16.52 231 THR A O 1
ATOM 1750 N N . ILE A 1 252 ? 8.569 0.836 27.707 1.00 17.35 232 ILE A N 1
ATOM 1751 C CA . ILE A 1 252 ? 9.438 0.924 26.507 1.00 18.84 232 ILE A CA 1
ATOM 1752 C C . ILE A 1 252 ? 10.765 1.663 26.836 1.00 20.27 232 ILE A C 1
ATOM 1753 O O . ILE A 1 252 ? 11.838 1.171 26.450 1.00 18.99 232 ILE A O 1
ATOM 1758 N N . ALA A 1 253 ? 10.706 2.747 27.599 1.00 19.66 233 ALA A N 1
ATOM 1759 C CA . ALA A 1 253 ? 11.935 3.513 27.884 1.00 20.49 233 ALA A CA 1
ATOM 1760 C C . ALA A 1 253 ? 12.815 2.611 28.753 1.00 21.39 233 ALA A C 1
ATOM 1761 O O . ALA A 1 253 ? 14.037 2.612 28.569 1.00 20.90 233 ALA A O 1
ATOM 1763 N N . SER A 1 254 ? 12.226 1.827 29.694 1.00 19.53 234 SER A N 1
ATOM 1764 C CA . SER A 1 254 ? 13.077 1.047 30.556 1.00 22.88 234 SER A CA 1
ATOM 1765 C C . SER A 1 254 ? 13.719 -0.078 29.712 1.00 21.71 234 SER A C 1
ATOM 1766 O O . SER A 1 254 ? 14.874 -0.443 29.974 1.00 25.98 234 SER A O 1
ATOM 1769 N N . ALA A 1 255 ? 13.035 -0.632 28.724 1.00 20.68 235 ALA A N 1
ATOM 1770 C CA . ALA A 1 255 ? 13.542 -1.682 27.889 1.00 23.77 235 ALA A CA 1
ATOM 1771 C C . ALA A 1 255 ? 14.830 -1.203 27.170 1.00 25.60 235 ALA A C 1
ATOM 1772 O O . ALA A 1 255 ? 15.745 -2.026 26.952 1.00 25.49 235 ALA A O 1
ATOM 1774 N N . VAL A 1 256 ? 14.907 0.071 26.804 1.00 21.82 236 VAL A N 1
ATOM 1775 C CA . VAL A 1 256 ? 16.113 0.524 26.048 1.00 20.62 236 VAL A CA 1
ATOM 1776 C C . VAL A 1 256 ? 17.071 1.335 26.931 1.00 21.97 236 VAL A C 1
ATOM 1777 O O . VAL A 1 256 ? 18.015 1.922 26.408 1.00 22.35 236 VAL A O 1
ATOM 1781 N N . ASN A 1 257 ? 16.770 1.409 28.248 1.00 20.42 237 ASN A N 1
ATOM 1782 C CA . ASN A 1 257 ? 17.563 2.255 29.195 1.00 20.36 237 ASN A CA 1
ATOM 1783 C C . ASN A 1 257 ? 17.663 3.716 28.750 1.00 19.03 237 ASN A C 1
ATOM 1784 O O . ASN A 1 257 ? 18.750 4.297 28.730 1.00 19.64 237 ASN A O 1
ATOM 1789 N N . CYS A 1 258 ? 16.535 4.289 28.272 1.00 19.96 238 CYS A N 1
ATOM 1790 C CA . CYS A 1 258 ? 16.479 5.694 27.840 1.00 17.92 238 CYS A CA 1
ATOM 1791 C C . CYS A 1 258 ? 15.765 6.466 29.023 1.00 15.33 238 CYS A C 1
ATOM 1792 O O . CYS A 1 258 ? 14.680 6.028 29.527 1.00 20.78 238 CYS A O 1
ATOM 1795 N N . PRO A 1 259 ? 16.322 7.593 29.466 1.00 16.94 239 PRO A N 1
ATOM 1796 C CA . PRO A 1 259 ? 15.633 8.442 30.465 1.00 16.02 239 PRO A CA 1
ATOM 1797 C C . PRO A 1 259 ? 14.338 9.026 29.889 1.00 16.40 239 PRO A C 1
ATOM 1798 O O . PRO A 1 259 ? 14.270 9.424 28.662 1.00 17.41 239 PRO A O 1
ATOM 1802 N N . LEU A 1 260 ? 13.276 9.067 30.738 1.00 16.67 240 LEU A N 1
ATOM 1803 C CA . LEU A 1 260 ? 11.959 9.507 30.219 1.00 17.63 240 LEU A CA 1
ATOM 1804 C C . LEU A 1 260 ? 11.418 10.638 31.055 1.00 18.47 240 LEU A C 1
ATOM 1805 O O . LEU A 1 260 ? 11.699 10.711 32.258 1.00 18.95 240 LEU A O 1
ATOM 1810 N N . TYR A 1 261 ? 10.635 11.521 30.417 1.00 17.30 241 TYR A N 1
ATOM 1811 C CA . TYR A 1 261 ? 10.059 12.690 31.067 1.00 16.86 241 TYR A CA 1
ATOM 1812 C C . TYR A 1 261 ? 8.618 12.719 30.637 1.00 17.81 241 TYR A C 1
ATOM 1813 O O . TYR A 1 261 ? 8.290 12.873 29.441 1.00 17.97 241 TYR A O 1
ATOM 1822 N N . VAL A 1 262 ? 7.714 12.556 31.597 1.00 17.46 242 VAL A N 1
ATOM 1823 C CA . VAL A 1 262 ? 6.257 12.520 31.252 1.00 16.84 242 VAL A CA 1
ATOM 1824 C C . VAL A 1 262 ? 5.749 13.966 31.457 1.00 17.49 242 VAL A C 1
ATOM 1825 O O . VAL A 1 262 ? 5.665 14.514 32.613 1.00 17.53 242 VAL A O 1
ATOM 1829 N N . VAL A 1 263 ? 5.342 14.601 30.363 1.00 18.21 243 VAL A N 1
ATOM 1830 C CA . VAL A 1 263 ? 4.915 15.976 30.511 1.00 16.56 243 VAL A CA 1
ATOM 1831 C C . VAL A 1 263 ? 3.464 16.029 30.918 1.00 15.73 243 VAL A C 1
ATOM 1832 O O . VAL A 1 263 ? 2.782 14.979 30.842 1.00 17.68 243 VAL A O 1
ATOM 1836 N N . HIS A 1 264 ? 3.031 17.211 31.399 1.00 16.90 244 HIS A N 1
ATOM 1837 C CA . HIS A 1 264 ? 1.666 17.443 31.972 1.00 17.61 244 HIS A CA 1
ATOM 1838 C C . HIS A 1 264 ? 0.975 16.213 32.554 1.00 19.83 244 HIS A C 1
ATOM 1839 O O . HIS A 1 264 ? 0.039 15.669 31.971 1.00 18.74 244 HIS A O 1
ATOM 1846 N N . VAL A 1 265 ? 1.430 15.784 33.726 1.00 17.29 245 VAL A N 1
ATOM 1847 C CA . VAL A 1 265 ? 0.731 14.740 34.443 1.00 16.62 245 VAL A CA 1
ATOM 1848 C C . VAL A 1 265 ? -0.519 15.419 35.031 1.00 19.55 245 VAL A C 1
ATOM 1849 O O . VAL A 1 265 ? -0.450 16.411 35.816 1.00 18.95 245 VAL A O 1
ATOM 1853 N N . MET A 1 266 ? -1.673 14.886 34.614 1.00 18.89 246 MET A N 1
ATOM 1854 C CA . MET A 1 266 ? -2.972 15.530 34.939 1.00 18.79 246 MET A CA 1
ATOM 1855 C C . MET A 1 266 ? -3.804 14.740 35.951 1.00 20.16 246 MET A C 1
ATOM 1856 O O . MET A 1 266 ? -4.775 15.293 36.468 1.00 20.94 246 MET A O 1
ATOM 1861 N N . SER A 1 267 ? -3.460 13.513 36.278 1.00 19.11 247 SER A N 1
ATOM 1862 C CA . SER A 1 267 ? -4.382 12.680 37.139 1.00 20.01 247 SER A CA 1
ATOM 1863 C C . SER A 1 267 ? -3.675 11.916 38.238 1.00 19.18 247 SER A C 1
ATOM 1864 O O . SER A 1 267 ? -2.441 11.668 38.139 1.00 17.63 247 SER A O 1
ATOM 1867 N N . LYS A 1 268 ? -4.419 11.593 39.320 1.00 18.44 248 LYS A N 1
ATOM 1868 C CA . LYS A 1 268 ? -3.869 10.762 40.393 1.00 18.37 248 LYS A CA 1
ATOM 1869 C C . LYS A 1 268 ? -3.316 9.446 39.882 1.00 17.06 248 LYS A C 1
ATOM 1870 O O . LYS A 1 268 ? -2.251 9.020 40.312 1.00 18.50 248 LYS A O 1
ATOM 1876 N N . SER A 1 269 ? -4.060 8.758 38.983 1.00 17.74 249 SER A N 1
ATOM 1877 C CA . SER A 1 269 ? -3.590 7.454 38.592 1.00 18.67 249 SER A CA 1
ATOM 1878 C C . SER A 1 269 ? -2.290 7.562 37.714 1.00 18.67 249 SER A C 1
ATOM 1879 O O . SER A 1 269 ? -1.417 6.693 37.797 1.00 18.79 249 SER A O 1
ATOM 1882 N N . ALA A 1 270 ? -2.186 8.556 36.813 1.00 17.78 250 ALA A N 1
ATOM 1883 C CA . ALA A 1 270 ? -0.974 8.643 36.084 1.00 18.20 250 ALA A CA 1
ATOM 1884 C C . ALA A 1 270 ? 0.173 9.026 36.997 1.00 17.75 250 ALA A C 1
ATOM 1885 O O . ALA A 1 270 ? 1.290 8.523 36.777 1.00 18.44 250 ALA A O 1
ATOM 1887 N N . ALA A 1 271 ? -0.069 9.945 37.972 1.00 17.11 251 ALA A N 1
ATOM 1888 C CA . ALA A 1 271 ? 0.971 10.326 38.866 1.00 16.68 251 ALA A CA 1
ATOM 1889 C C . ALA A 1 271 ? 1.422 9.085 39.645 1.00 16.94 251 ALA A C 1
ATOM 1890 O O . ALA A 1 271 ? 2.656 8.958 39.948 1.00 16.63 251 ALA A O 1
ATOM 1892 N N . ASP A 1 272 ? 0.476 8.212 40.048 1.00 16.76 252 ASP A N 1
ATOM 1893 C CA . ASP A 1 272 ? 0.905 7.020 40.805 1.00 16.52 252 ASP A CA 1
ATOM 1894 C C . ASP A 1 272 ? 1.752 6.065 39.925 1.00 19.20 252 ASP A C 1
ATOM 1895 O O . ASP A 1 272 ? 2.578 5.337 40.468 1.00 18.73 252 ASP A O 1
ATOM 1900 N N . VAL A 1 273 ? 1.501 6.029 38.604 1.00 17.15 253 VAL A N 1
ATOM 1901 C CA . VAL A 1 273 ? 2.334 5.189 37.723 1.00 15.89 253 VAL A CA 1
ATOM 1902 C C . VAL A 1 273 ? 3.803 5.714 37.840 1.00 15.07 253 VAL A C 1
ATOM 1903 O O . VAL A 1 273 ? 4.775 4.949 37.891 1.00 15.48 253 VAL A O 1
ATOM 1907 N N . VAL A 1 274 ? 3.920 7.034 37.713 1.00 14.83 254 VAL A N 1
ATOM 1908 C CA . VAL A 1 274 ? 5.278 7.650 37.752 1.00 14.98 254 VAL A CA 1
ATOM 1909 C C . VAL A 1 274 ? 5.916 7.382 39.116 1.00 15.67 254 VAL A C 1
ATOM 1910 O O . VAL A 1 274 ? 7.117 7.026 39.196 1.00 15.26 254 VAL A O 1
ATOM 1914 N N . SER A 1 275 ? 5.094 7.477 40.136 1.00 17.15 255 SER A N 1
ATOM 1915 C CA . SER A 1 275 ? 5.565 7.344 41.535 1.00 16.14 255 SER A CA 1
ATOM 1916 C C . SER A 1 275 ? 6.128 5.964 41.753 1.00 17.50 255 SER A C 1
ATOM 1917 O O . SER A 1 275 ? 7.226 5.808 42.303 1.00 17.27 255 SER A O 1
ATOM 1920 N N . LYS A 1 276 ? 5.418 4.954 41.205 1.00 17.40 256 LYS A N 1
ATOM 1921 C CA . LYS A 1 276 ? 5.778 3.565 41.407 1.00 19.18 256 LYS A CA 1
ATOM 1922 C C . LYS A 1 276 ? 7.016 3.263 40.614 1.00 18.06 256 LYS A C 1
ATOM 1923 O O . LYS A 1 276 ? 7.919 2.553 41.103 1.00 17.20 256 LYS A O 1
ATOM 1929 N N . ALA A 1 277 ? 7.086 3.761 39.382 1.00 15.77 257 ALA A N 1
ATOM 1930 C CA . ALA A 1 277 ? 8.288 3.538 38.562 1.00 16.72 257 ALA A CA 1
ATOM 1931 C C . ALA A 1 277 ? 9.580 4.117 39.184 1.00 16.01 257 ALA A C 1
ATOM 1932 O O . ALA A 1 277 ? 10.638 3.452 39.186 1.00 16.77 257 ALA A O 1
ATOM 1934 N N . ARG A 1 278 ? 9.456 5.260 39.863 1.00 16.44 258 ARG A N 1
ATOM 1935 C CA . ARG A 1 278 ? 10.636 5.878 40.448 1.00 16.07 258 ARG A CA 1
ATOM 1936 C C . ARG A 1 278 ? 11.097 5.069 41.654 1.00 18.55 258 ARG A C 1
ATOM 1937 O O . ARG A 1 278 ? 12.336 4.865 41.836 1.00 16.95 258 ARG A O 1
ATOM 1945 N N . LYS A 1 279 ? 10.114 4.703 42.505 1.00 16.21 259 LYS A N 1
ATOM 1946 C CA . LYS A 1 279 ? 10.443 3.849 43.650 1.00 16.46 259 LYS A CA 1
ATOM 1947 C C . LYS A 1 279 ? 11.121 2.564 43.216 1.00 18.73 259 LYS A C 1
ATOM 1948 O O . LYS A 1 279 ? 12.077 2.084 43.850 1.00 18.01 259 LYS A O 1
ATOM 1954 N N . ASP A 1 280 ? 10.726 2.075 42.018 1.00 18.40 260 ASP A N 1
ATOM 1955 C CA . ASP A 1 280 ? 11.325 0.889 41.445 1.00 21.65 260 ASP A CA 1
ATOM 1956 C C . ASP A 1 280 ? 12.636 1.191 40.690 1.00 21.33 260 ASP A C 1
ATOM 1957 O O . ASP A 1 280 ? 13.240 0.258 40.160 1.00 23.01 260 ASP A O 1
ATOM 1962 N N . GLY A 1 281 ? 13.101 2.428 40.733 1.00 19.31 261 GLY A N 1
ATOM 1963 C CA . GLY A 1 281 ? 14.435 2.839 40.267 1.00 17.57 261 GLY A CA 1
ATOM 1964 C C . GLY A 1 281 ? 14.414 3.139 38.758 1.00 20.57 261 GLY A C 1
ATOM 1965 O O . GLY A 1 281 ? 15.496 3.315 38.197 1.00 19.66 261 GLY A O 1
ATOM 1966 N N . ARG A 1 282 ? 13.254 3.275 38.113 1.00 18.52 262 ARG A N 1
ATOM 1967 C CA . ARG A 1 282 ? 13.259 3.674 36.690 1.00 19.65 262 ARG A CA 1
ATOM 1968 C C . ARG A 1 282 ? 13.641 5.142 36.585 1.00 20.53 262 ARG A C 1
ATOM 1969 O O . ARG A 1 282 ? 13.183 5.967 37.429 1.00 19.11 262 ARG A O 1
ATOM 1977 N N . VAL A 1 283 ? 14.445 5.480 35.570 1.00 18.09 263 VAL A N 1
ATOM 1978 C CA . VAL A 1 283 ? 14.817 6.890 35.355 1.00 17.55 263 VAL A CA 1
ATOM 1979 C C . VAL A 1 283 ? 13.656 7.562 34.558 1.00 18.18 263 VAL A C 1
ATOM 1980 O O . VAL A 1 283 ? 13.623 7.561 33.316 1.00 17.59 263 VAL A O 1
ATOM 1984 N N . VAL A 1 284 ? 12.704 8.113 35.328 1.00 15.92 264 VAL A N 1
ATOM 1985 C CA . VAL A 1 284 ? 11.562 8.801 34.797 1.00 17.39 264 VAL A CA 1
ATOM 1986 C C . VAL A 1 284 ? 11.289 9.990 35.718 1.00 17.12 264 VAL A C 1
ATOM 1987 O O . VAL A 1 284 ? 11.526 9.939 36.943 1.00 17.09 264 VAL A O 1
ATOM 1991 N N . PHE A 1 285 ? 10.922 11.098 35.076 1.00 16.63 265 PHE A N 1
ATOM 1992 C CA . PHE A 1 285 ? 10.513 12.280 35.806 1.00 18.67 265 PHE A CA 1
ATOM 1993 C C . PHE A 1 285 ? 9.085 12.637 35.409 1.00 20.33 265 PHE A C 1
ATOM 1994 O O . PHE A 1 285 ? 8.688 12.492 34.254 1.00 18.23 265 PHE A O 1
ATOM 2002 N N . GLY A 1 286 ? 8.323 13.123 36.366 1.00 17.88 266 GLY A N 1
ATOM 2003 C CA . GLY A 1 286 ? 6.937 13.574 36.044 1.00 17.39 266 GLY A CA 1
ATOM 2004 C C . GLY A 1 286 ? 6.725 15.059 36.309 1.00 18.28 266 GLY A C 1
ATOM 2005 O O . GLY A 1 286 ? 7.212 15.655 37.319 1.00 17.24 266 GLY A O 1
ATOM 2006 N N . GLU A 1 287 ? 6.014 15.678 35.362 1.00 17.84 267 GLU A N 1
ATOM 2007 C CA . GLU A 1 287 ? 5.812 17.134 35.392 1.00 15.80 267 GLU A CA 1
ATOM 2008 C C . GLU A 1 287 ? 4.317 17.423 35.467 1.00 15.75 267 GLU A C 1
ATOM 2009 O O . GLU A 1 287 ? 3.628 17.458 34.384 1.00 17.44 267 GLU A O 1
ATOM 2015 N N . PRO A 1 288 ? 3.760 17.708 36.650 1.00 16.15 268 PRO A N 1
ATOM 2016 C CA . PRO A 1 288 ? 2.400 18.266 36.706 1.00 16.58 268 PRO A CA 1
ATOM 2017 C C . PRO A 1 288 ? 2.497 19.730 36.196 1.00 19.43 268 PRO A C 1
ATOM 2018 O O . PRO A 1 288 ? 3.634 20.301 36.151 1.00 18.34 268 PRO A O 1
ATOM 2022 N N . ILE A 1 289 ? 1.364 20.346 35.789 1.00 18.63 269 ILE A N 1
ATOM 2023 C CA . ILE A 1 289 ? 1.393 21.734 35.358 1.00 18.06 269 ILE A CA 1
ATOM 2024 C C . ILE A 1 289 ? 0.519 22.606 36.249 1.00 17.90 269 ILE A C 1
ATOM 2025 O O . ILE A 1 289 ? -0.297 22.094 37.054 1.00 18.78 269 ILE A O 1
ATOM 2030 N N . ALA A 1 290 ? 0.653 23.920 36.078 1.00 19.36 270 ALA A N 1
ATOM 2031 C CA . ALA A 1 290 ? -0.139 24.820 36.956 1.00 18.97 270 ALA A CA 1
ATOM 2032 C C . ALA A 1 290 ? -1.625 24.473 36.923 1.00 17.13 270 ALA A C 1
ATOM 2033 O O . ALA A 1 290 ? -2.283 24.421 38.031 1.00 18.96 270 ALA A O 1
ATOM 2035 N N . ALA A 1 291 ? -2.134 24.159 35.718 1.00 18.69 271 ALA A N 1
ATOM 2036 C CA . ALA A 1 291 ? -3.574 23.794 35.622 1.00 19.62 271 ALA A CA 1
ATOM 2037 C C . ALA A 1 291 ? -3.872 22.606 36.571 1.00 22.33 271 ALA A C 1
ATOM 2038 O O . ALA A 1 291 ? -4.862 22.691 37.326 1.00 22.11 271 ALA A O 1
ATOM 2040 N N . SER A 1 292 ? -3.082 21.501 36.514 1.00 18.28 272 SER A N 1
ATOM 2041 C CA . SER A 1 292 ? -3.458 20.339 37.289 1.00 18.78 272 SER A CA 1
ATOM 2042 C C . SER A 1 292 ? -3.156 20.504 38.755 1.00 20.57 272 SER A C 1
ATOM 2043 O O . SER A 1 292 ? -3.659 19.733 39.593 1.00 19.68 272 SER A O 1
ATOM 2046 N N . LEU A 1 293 ? -2.397 21.525 39.110 1.00 18.19 273 LEU A N 1
ATOM 2047 C CA . LEU A 1 293 ? -2.122 21.777 40.525 1.00 18.66 273 LEU A CA 1
ATOM 2048 C C . LEU A 1 293 ? -3.071 22.802 41.140 1.00 22.46 273 LEU A C 1
ATOM 2049 O O . LEU A 1 293 ? -3.082 22.978 42.346 1.00 23.25 273 LEU A O 1
ATOM 2054 N N . GLY A 1 294 ? -3.807 23.505 40.291 1.00 21.48 274 GLY A N 1
ATOM 2055 C CA . GLY A 1 294 ? -4.547 24.728 40.721 1.00 21.81 274 GLY A CA 1
ATOM 2056 C C . GLY A 1 294 ? -6.027 24.634 40.530 1.00 21.76 274 GLY A C 1
ATOM 2057 O O . GLY A 1 294 ? -6.790 25.438 41.134 1.00 27.29 274 GLY A O 1
ATOM 2058 N N . THR A 1 295 ? -6.494 23.692 39.709 1.00 22.72 275 THR A N 1
ATOM 2059 C CA . THR A 1 295 ? -7.925 23.593 39.528 1.00 22.15 275 THR A CA 1
ATOM 2060 C C . THR A 1 295 ? -8.254 22.151 39.165 1.00 24.63 275 THR A C 1
ATOM 2061 O O . THR A 1 295 ? -7.384 21.262 39.279 1.00 21.35 275 THR A O 1
ATOM 2065 N N . ASP A 1 296 ? -9.496 21.888 38.739 1.00 25.79 276 ASP A N 1
ATOM 2066 C CA . ASP A 1 296 ? -9.924 20.516 38.438 1.00 22.53 276 ASP A CA 1
ATOM 2067 C C . ASP A 1 296 ? -10.891 20.474 37.247 1.00 25.84 276 ASP A C 1
ATOM 2068 O O . ASP A 1 296 ? -11.230 21.557 36.699 1.00 25.35 276 ASP A O 1
ATOM 2073 N N . GLY A 1 297 ? -11.275 19.268 36.824 1.00 20.71 277 GLY A N 1
ATOM 2074 C CA . GLY A 1 297 ? -12.096 19.092 35.602 1.00 20.76 277 GLY A CA 1
ATOM 2075 C C . GLY A 1 297 ? -13.622 19.204 35.899 1.00 23.57 277 GLY A C 1
ATOM 2076 O O . GLY A 1 297 ? -14.380 19.045 34.986 1.00 24.61 277 GLY A O 1
ATOM 2077 N N . THR A 1 298 ? -14.034 19.491 37.146 1.00 24.81 278 THR A N 1
ATOM 2078 C CA . THR A 1 298 ? -15.497 19.633 37.380 1.00 23.53 278 THR A CA 1
ATOM 2079 C C . THR A 1 298 ? -15.981 20.779 36.470 1.00 29.59 278 THR A C 1
ATOM 2080 O O . THR A 1 298 ? -17.142 20.765 36.011 1.00 29.69 278 THR A O 1
ATOM 2084 N N . ASN A 1 299 ? -15.067 21.721 36.145 1.00 22.51 279 ASN A N 1
ATOM 2085 C CA . ASN A 1 299 ? -15.398 22.815 35.268 1.00 25.38 279 ASN A CA 1
ATOM 2086 C C . ASN A 1 299 ? -15.968 22.430 33.918 1.00 26.66 279 ASN A C 1
ATOM 2087 O O . ASN A 1 299 ? -16.697 23.275 33.324 1.00 27.50 279 ASN A O 1
ATOM 2092 N N . TYR A 1 300 ? -15.692 21.190 33.431 1.00 23.15 280 TYR A N 1
ATOM 2093 C CA . TYR A 1 300 ? -16.159 20.832 32.103 1.00 23.50 280 TYR A CA 1
ATOM 2094 C C . TYR A 1 300 ? -17.669 20.591 32.149 1.00 25.76 280 TYR A C 1
ATOM 2095 O O . TYR A 1 300 ? -18.310 20.486 31.108 1.00 24.03 280 TYR A O 1
ATOM 2104 N N . TRP A 1 301 ? -18.207 20.459 33.359 1.00 23.63 281 TRP A N 1
ATOM 2105 C CA . TRP A 1 301 ? -19.663 20.171 33.487 1.00 28.58 281 TRP A CA 1
ATOM 2106 C C . TRP A 1 301 ? -20.429 21.438 33.747 1.00 29.07 281 TRP A C 1
ATOM 2107 O O . TRP A 1 301 ? -21.623 21.382 33.981 1.00 31.00 281 TRP A O 1
ATOM 2118 N N . HIS A 1 302 ? -19.778 22.587 33.674 1.00 27.15 282 HIS A N 1
ATOM 2119 C CA . HIS A 1 302 ? -20.420 23.878 33.985 1.00 31.83 282 HIS A CA 1
ATOM 2120 C C . HIS A 1 302 ? -21.472 24.170 32.909 1.00 24.96 282 HIS A C 1
ATOM 2121 O O . HIS A 1 302 ? -21.341 23.796 31.727 1.00 30.20 282 HIS A O 1
ATOM 2128 N N . LYS A 1 303 ? -22.569 24.752 33.396 1.00 29.45 283 LYS A N 1
ATOM 2129 C CA . LYS A 1 303 ? -23.743 25.047 32.617 1.00 31.86 283 LYS A CA 1
ATOM 2130 C C . LYS A 1 303 ? -23.424 26.024 31.486 1.00 29.67 283 LYS A C 1
ATOM 2131 O O . LYS A 1 303 ? -24.052 25.992 30.442 1.00 32.89 283 LYS A O 1
ATOM 2137 N N . ASP A 1 304 ? -22.480 26.920 31.718 1.00 31.70 284 ASP A N 1
ATOM 2138 C CA . ASP A 1 304 ? -22.038 27.920 30.718 1.00 31.26 284 ASP A CA 1
ATOM 2139 C C . ASP A 1 304 ? -21.029 27.283 29.781 1.00 33.37 284 ASP A C 1
ATOM 2140 O O . ASP A 1 304 ? -19.902 26.966 30.203 1.00 30.33 284 ASP A O 1
ATOM 2145 N N . TRP A 1 305 ? -21.389 27.122 28.519 1.00 30.44 285 TRP A N 1
ATOM 2146 C CA . TRP A 1 305 ? -20.492 26.437 27.583 1.00 27.95 285 TRP A CA 1
ATOM 2147 C C . TRP A 1 305 ? -19.158 27.108 27.502 1.00 33.40 285 TRP A C 1
ATOM 2148 O O . TRP A 1 305 ? -18.086 26.437 27.483 1.00 29.48 285 TRP A O 1
ATOM 2159 N N . ALA A 1 306 ? -19.153 28.437 27.414 1.00 29.73 286 ALA A N 1
ATOM 2160 C CA . ALA A 1 306 ? -17.870 29.133 27.248 1.00 32.64 286 ALA A CA 1
ATOM 2161 C C . ALA A 1 306 ? -16.929 28.835 28.404 1.00 30.18 286 ALA A C 1
ATOM 2162 O O . ALA A 1 306 ? -15.742 28.626 28.188 1.00 30.24 286 ALA A O 1
ATOM 2164 N N . HIS A 1 307 ? -17.492 28.852 29.614 1.00 28.57 287 HIS A N 1
ATOM 2165 C CA . HIS A 1 307 ? -16.728 28.628 30.842 1.00 27.74 287 HIS A CA 1
ATOM 2166 C C . HIS A 1 307 ? -16.116 27.257 30.774 1.00 26.99 287 HIS A C 1
ATOM 2167 O O . HIS A 1 307 ? -14.885 27.124 30.974 1.00 27.48 287 HIS A O 1
ATOM 2174 N N . ALA A 1 308 ? -16.931 26.245 30.486 1.00 29.02 288 ALA A N 1
ATOM 2175 C CA . ALA A 1 308 ? -16.439 24.846 30.416 1.00 28.28 288 ALA A CA 1
ATOM 2176 C C . ALA A 1 308 ? -15.355 24.738 29.365 1.00 29.49 288 ALA A C 1
ATOM 2177 O O . ALA A 1 308 ? -14.337 24.082 29.591 1.00 27.98 288 ALA A O 1
ATOM 2179 N N . ALA A 1 309 ? -15.551 25.376 28.209 1.00 27.95 289 ALA A N 1
ATOM 2180 C CA . ALA A 1 309 ? -14.554 25.269 27.137 1.00 27.35 289 ALA A CA 1
ATOM 2181 C C . ALA A 1 309 ? -13.157 25.818 27.454 1.00 25.20 289 ALA A C 1
ATOM 2182 O O . ALA A 1 309 ? -12.152 25.410 26.814 1.00 27.81 289 ALA A O 1
ATOM 2184 N N . GLN A 1 310 ? -13.112 26.760 28.381 1.00 24.43 290 GLN A N 1
ATOM 2185 C CA . GLN A 1 310 ? -11.882 27.456 28.738 1.00 24.81 290 GLN A CA 1
ATOM 2186 C C . GLN A 1 310 ? -10.852 26.424 29.233 1.00 24.97 290 GLN A C 1
ATOM 2187 O O . GLN A 1 310 ? -9.642 26.578 28.929 1.00 28.37 290 GLN A O 1
ATOM 2193 N N . TYR A 1 311 ? -11.356 25.365 29.877 1.00 24.53 291 TYR A N 1
ATOM 2194 C CA . TYR A 1 311 ? -10.470 24.354 30.512 1.00 24.32 291 TYR A CA 1
ATOM 2195 C C . TYR A 1 311 ? -10.028 23.213 29.639 1.00 24.87 291 TYR A C 1
ATOM 2196 O O . TYR A 1 311 ? -9.311 22.338 30.087 1.00 20.91 291 TYR A O 1
ATOM 2205 N N . VAL A 1 312 ? -10.499 23.153 28.400 1.00 22.25 292 VAL A N 1
ATOM 2206 C CA . VAL A 1 312 ? -10.263 22.034 27.541 1.00 21.33 292 VAL A CA 1
ATOM 2207 C C . VAL A 1 312 ? -8.821 22.011 27.039 1.00 25.22 292 VAL A C 1
ATOM 2208 O O . VAL A 1 312 ? -8.372 22.956 26.399 1.00 24.47 292 VAL A O 1
ATOM 2212 N N . MET A 1 313 ? -8.134 20.902 27.367 1.00 22.28 293 MET A N 1
ATOM 2213 C CA . MET A 1 313 ? -6.759 20.589 26.963 1.00 25.82 293 MET A CA 1
ATOM 2214 C C . MET A 1 313 ? -6.629 19.056 27.024 1.00 23.99 293 MET A C 1
ATOM 2215 O O . MET A 1 313 ? -7.492 18.358 27.628 1.00 22.12 293 MET A O 1
ATOM 2220 N N . GLY A 1 314 ? -5.520 18.570 26.431 1.00 21.45 294 GLY A N 1
ATOM 2221 C CA . GLY A 1 314 ? -5.237 17.147 26.432 1.00 25.23 294 GLY A CA 1
ATOM 2222 C C . GLY A 1 314 ? -3.917 16.933 27.175 1.00 21.80 294 GLY A C 1
ATOM 2223 O O . GLY A 1 314 ? -2.986 17.608 26.867 1.00 23.96 294 GLY A O 1
ATOM 2224 N N . PRO A 1 315 ? -3.883 16.032 28.160 1.00 21.12 295 PRO A N 1
ATOM 2225 C CA . PRO A 1 315 ? -4.988 15.251 28.731 1.00 20.00 295 PRO A CA 1
ATOM 2226 C C . PRO A 1 315 ? -5.865 16.223 29.524 1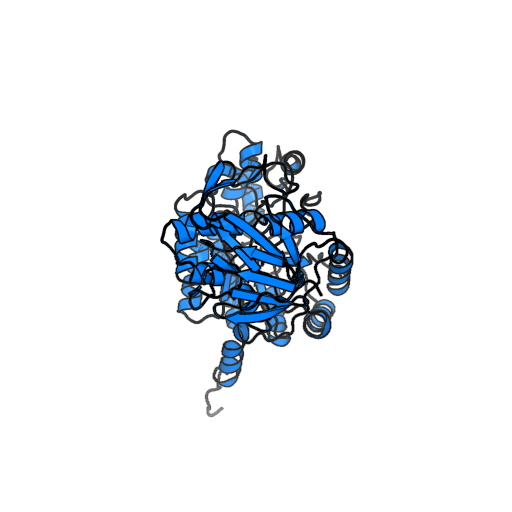.00 20.41 295 PRO A C 1
ATOM 2227 O O . PRO A 1 315 ? -5.412 17.304 29.969 1.00 22.35 295 PRO A O 1
ATOM 2231 N N . PRO A 1 316 ? -7.158 15.895 29.699 1.00 19.19 296 PRO A N 1
ATOM 2232 C CA . PRO A 1 316 ? -8.055 16.774 30.397 1.00 19.97 296 PRO A CA 1
ATOM 2233 C C . PRO A 1 316 ? -7.805 16.878 31.914 1.00 22.77 296 PRO A C 1
ATOM 2234 O O . PRO A 1 316 ? -7.272 15.898 32.512 1.00 22.78 296 PRO A O 1
ATOM 2238 N N . LEU A 1 317 ? -8.199 18.020 32.504 1.00 19.90 297 LEU A N 1
ATOM 2239 C CA . LEU A 1 317 ? -8.299 18.171 33.983 1.00 22.09 297 LEU A CA 1
ATOM 2240 C C . LEU A 1 317 ? -9.336 17.150 34.481 1.00 21.99 297 LEU A C 1
ATOM 2241 O O . LEU A 1 317 ? -10.277 16.815 33.756 1.00 21.13 297 LEU A O 1
ATOM 2246 N N . ARG A 1 318 ? -9.210 16.675 35.719 1.00 20.79 298 ARG A N 1
ATOM 2247 C CA . ARG A 1 318 ? -10.037 15.534 36.124 1.00 21.15 298 ARG A CA 1
ATOM 2248 C C . ARG A 1 318 ? -11.143 15.907 37.114 1.00 22.24 298 ARG A C 1
ATOM 2249 O O . ARG A 1 318 ? -10.949 16.761 37.982 1.00 23.90 298 ARG A O 1
ATOM 2257 N N . PRO A 1 319 ? -12.296 15.227 37.014 1.00 22.37 299 PRO A N 1
ATOM 2258 C CA . PRO A 1 319 ? -13.465 15.668 37.832 1.00 23.47 299 PRO A CA 1
ATOM 2259 C C . PRO A 1 319 ? -13.366 15.199 39.256 1.00 25.56 299 PRO A C 1
ATOM 2260 O O . PRO A 1 319 ? -14.214 15.582 40.083 1.00 26.24 299 PRO A O 1
ATOM 2264 N N . ASP A 1 320 ? -12.329 14.430 39.618 1.00 24.39 300 ASP A N 1
ATOM 2265 C CA . ASP A 1 320 ? -12.126 14.118 41.075 1.00 25.20 300 ASP A CA 1
ATOM 2266 C C . ASP A 1 320 ? -11.455 15.308 41.780 1.00 25.12 300 ASP A C 1
ATOM 2267 O O . ASP A 1 320 ? -10.281 15.576 41.563 1.00 24.06 300 ASP A O 1
ATOM 2272 N N . PRO A 1 321 ? -12.159 15.994 42.691 1.00 25.95 301 PRO A N 1
ATOM 2273 C CA . PRO A 1 321 ? -11.702 17.258 43.305 1.00 22.72 301 PRO A CA 1
ATOM 2274 C C . PRO A 1 321 ? -10.477 17.068 44.182 1.00 20.43 301 PRO A C 1
ATOM 2275 O O . PRO A 1 321 ? -9.831 18.031 44.469 1.00 24.40 301 PRO A O 1
ATOM 2279 N N . SER A 1 322 ? -10.122 15.827 44.475 1.00 22.59 302 SER A N 1
ATOM 2280 C CA . SER A 1 322 ? -8.982 15.560 45.354 1.00 22.53 302 SER A CA 1
ATOM 2281 C C . SER A 1 322 ? -7.678 15.558 44.479 1.00 20.06 302 SER A C 1
ATOM 2282 O O . SER A 1 322 ? -6.569 15.555 45.028 1.00 20.85 302 SER A O 1
ATOM 2285 N N . THR A 1 323 ? -7.847 15.629 43.143 1.00 19.48 303 THR A N 1
ATOM 2286 C CA . THR A 1 323 ? -6.705 15.597 42.250 1.00 17.93 303 THR A CA 1
ATOM 2287 C C . THR A 1 323 ? -5.598 16.676 42.488 1.00 18.96 303 THR A C 1
ATOM 2288 O O . THR A 1 323 ? -4.444 16.323 42.625 1.00 20.29 303 THR A O 1
ATOM 2292 N N . PRO A 1 324 ? -5.911 17.962 42.408 1.00 19.47 304 PRO A N 1
ATOM 2293 C CA . PRO A 1 324 ? -4.813 18.919 42.508 1.00 19.17 304 PRO A CA 1
ATOM 2294 C C . PRO A 1 324 ? -4.081 18.813 43.848 1.00 19.14 304 PRO A C 1
ATOM 2295 O O . PRO A 1 324 ? -2.856 18.999 43.885 1.00 18.78 304 PRO A O 1
ATOM 2299 N N . GLY A 1 325 ? -4.794 18.524 44.913 1.00 19.16 305 GLY A N 1
ATOM 2300 C CA . GLY A 1 325 ? -4.113 18.411 46.217 1.00 20.10 305 GLY A CA 1
ATOM 2301 C C . GLY A 1 325 ? -3.181 17.197 46.263 1.00 19.27 305 GLY A C 1
ATOM 2302 O O . GLY A 1 325 ? -2.110 17.242 46.908 1.00 18.05 305 GLY A O 1
ATOM 2303 N N . TYR A 1 326 ? -3.612 16.130 45.615 1.00 19.48 306 TYR A N 1
ATOM 2304 C CA . TYR A 1 326 ? -2.814 14.908 45.607 1.00 18.70 306 TYR A CA 1
ATOM 2305 C C . TYR A 1 326 ? -1.593 15.165 44.729 1.00 19.08 306 TYR A C 1
ATOM 2306 O O . TYR A 1 326 ? -0.491 14.795 45.095 1.00 18.90 306 TYR A O 1
ATOM 2315 N N . LEU A 1 327 ? -1.815 15.759 43.553 1.00 16.22 307 LEU A N 1
ATOM 2316 C CA . LEU A 1 327 ? -0.642 16.051 42.747 1.00 18.64 307 LEU A CA 1
ATOM 2317 C C . LEU A 1 327 ? 0.355 16.926 43.513 1.00 17.12 307 LEU A C 1
ATOM 2318 O O . LEU A 1 327 ? 1.594 16.726 43.396 1.00 17.19 307 LEU A O 1
ATOM 2323 N N . MET A 1 328 ? -0.123 17.896 44.300 1.00 18.34 308 MET A N 1
ATOM 2324 C CA . MET A 1 328 ? 0.768 18.756 45.055 1.00 20.11 308 MET A CA 1
ATOM 2325 C C . MET A 1 328 ? 1.502 17.950 46.160 1.00 19.24 308 MET A C 1
ATOM 2326 O O . MET A 1 328 ? 2.675 18.206 46.424 1.00 17.01 308 MET A O 1
ATOM 2331 N N . ASP A 1 329 ? 0.827 16.986 46.783 1.00 19.76 309 ASP A N 1
ATOM 2332 C CA . ASP A 1 329 ? 1.501 16.191 47.796 1.00 17.51 309 ASP A CA 1
ATOM 2333 C C . ASP A 1 329 ? 2.630 15.379 47.127 1.00 16.14 309 ASP A C 1
ATOM 2334 O O . ASP A 1 329 ? 3.684 15.147 47.722 1.00 15.06 309 ASP A O 1
ATOM 2339 N N . LEU A 1 330 ? 2.357 14.852 45.924 1.00 16.29 310 LEU A N 1
ATOM 2340 C CA . LEU A 1 330 ? 3.387 14.030 45.252 1.00 17.64 310 LEU A CA 1
ATOM 2341 C C . LEU A 1 330 ? 4.530 14.938 44.716 1.00 17.08 310 LEU A C 1
ATOM 2342 O O . LEU A 1 330 ? 5.685 14.509 44.655 1.00 17.54 310 LEU A O 1
ATOM 2347 N N . LEU A 1 331 ? 4.183 16.159 44.313 1.00 16.53 311 LEU A N 1
ATOM 2348 C CA . LEU A 1 331 ? 5.235 17.159 43.944 1.00 16.73 311 LEU A CA 1
ATOM 2349 C C . LEU A 1 331 ? 6.070 17.483 45.198 1.00 16.82 311 LEU A C 1
ATOM 2350 O O . LEU A 1 331 ? 7.315 17.577 45.110 1.00 18.84 311 LEU A O 1
ATOM 2355 N N . ALA A 1 332 ? 5.428 17.610 46.374 1.00 16.63 312 ALA A N 1
ATOM 2356 C CA . ALA A 1 332 ? 6.219 17.889 47.561 1.00 17.37 312 ALA A CA 1
ATOM 2357 C C . ALA A 1 332 ? 7.174 16.751 47.904 1.00 18.75 312 ALA A C 1
ATOM 2358 O O . ALA A 1 332 ? 8.296 16.975 48.349 1.00 18.31 312 ALA A O 1
ATOM 2360 N N . ASN A 1 333 ? 6.739 15.529 47.665 1.00 15.71 313 ASN A N 1
ATOM 2361 C CA . ASN A 1 333 ? 7.475 14.339 48.093 1.00 17.56 313 ASN A CA 1
ATOM 2362 C C . ASN A 1 333 ? 8.438 13.842 46.994 1.00 18.00 313 ASN A C 1
ATOM 2363 O O . ASN A 1 333 ? 9.122 12.824 47.206 1.00 19.22 313 ASN A O 1
ATOM 2368 N N . ASP A 1 334 ? 8.450 14.538 45.841 1.00 14.18 314 ASP A N 1
ATOM 2369 C CA . ASP A 1 334 ? 9.318 14.163 44.703 1.00 15.37 314 ASP A CA 1
ATOM 2370 C C . ASP A 1 334 ? 8.936 12.840 44.010 1.00 16.32 314 ASP A C 1
ATOM 2371 O O . ASP A 1 334 ? 9.707 12.291 43.209 1.00 17.81 314 ASP A O 1
ATOM 2376 N N . ASP A 1 335 ? 7.701 12.392 44.194 1.00 15.35 315 ASP A N 1
ATOM 2377 C CA . ASP A 1 335 ? 7.138 11.425 43.200 1.00 16.30 315 ASP A CA 1
ATOM 2378 C C . ASP A 1 335 ? 7.002 12.156 41.851 1.00 16.37 315 ASP A C 1
ATOM 2379 O O . ASP A 1 335 ? 7.180 11.551 40.809 1.00 18.24 315 ASP A O 1
ATOM 2384 N N . LEU A 1 336 ? 6.637 13.443 41.924 1.00 17.25 316 LEU A N 1
ATOM 2385 C CA . LEU A 1 336 ? 6.674 14.373 40.752 1.00 15.24 316 LEU A CA 1
ATOM 2386 C C . LEU A 1 336 ? 7.784 15.436 41.046 1.00 19.09 316 LEU A C 1
ATOM 2387 O O . LEU A 1 336 ? 8.026 15.773 42.165 1.00 17.45 316 LEU A O 1
ATOM 2392 N N . THR A 1 337 ? 8.478 15.922 39.989 1.00 14.99 317 THR A N 1
ATOM 2393 C CA . THR A 1 337 ? 9.762 16.511 40.254 1.00 14.70 317 THR A CA 1
ATOM 2394 C C . THR A 1 337 ? 9.834 18.037 39.882 1.00 15.78 317 THR A C 1
ATOM 2395 O O . THR A 1 337 ? 10.689 18.765 40.437 1.00 16.36 317 THR A O 1
ATOM 2399 N N . LEU A 1 338 ? 9.021 18.475 38.901 1.00 17.49 318 LEU A N 1
ATOM 2400 C CA . LEU A 1 338 ? 9.089 19.861 38.471 1.00 18.20 318 LEU A CA 1
ATOM 2401 C C . LEU A 1 338 ? 7.832 20.266 37.695 1.00 16.98 318 LEU A C 1
ATOM 2402 O O . LEU A 1 338 ? 6.968 19.466 37.440 1.00 18.03 318 LEU A O 1
ATOM 2407 N N . THR A 1 339 ? 7.737 21.536 37.329 1.00 16.73 319 THR A N 1
ATOM 2408 C CA . THR A 1 339 ? 6.471 22.085 36.890 1.00 16.37 319 THR A CA 1
ATOM 2409 C C . THR A 1 339 ? 6.638 22.949 35.678 1.00 17.47 319 THR A C 1
ATOM 2410 O O . THR A 1 339 ? 7.681 23.625 35.477 1.00 18.09 319 THR A O 1
ATOM 2414 N N . GLY A 1 340 ? 5.614 22.889 34.832 1.00 18.22 320 GLY A N 1
ATOM 2415 C CA . GLY A 1 340 ? 5.559 23.771 33.651 1.00 18.14 320 GLY A CA 1
ATOM 2416 C C . GLY A 1 340 ? 4.093 24.246 33.618 1.00 18.88 320 GLY A C 1
ATOM 2417 O O . GLY A 1 340 ? 3.375 24.028 34.590 1.00 19.40 320 GLY A O 1
ATOM 2418 N N . THR A 1 341 ? 3.629 24.795 32.483 1.00 19.47 321 THR A N 1
ATOM 2419 C CA . THR A 1 341 ? 2.234 25.249 32.382 1.00 17.76 321 THR A CA 1
ATOM 2420 C C . THR A 1 341 ? 1.485 24.668 31.202 1.00 17.77 321 THR A C 1
ATOM 2421 O O . THR A 1 341 ? 0.249 24.697 31.240 1.00 19.79 321 THR A O 1
ATOM 2425 N N . ASP A 1 342 ? 2.193 24.180 30.173 1.00 18.11 322 ASP A N 1
ATOM 2426 C CA . ASP A 1 342 ? 1.542 23.846 28.928 1.00 19.79 322 ASP A CA 1
ATOM 2427 C C . ASP A 1 342 ? 0.771 25.080 28.446 1.00 20.69 322 ASP A C 1
ATOM 2428 O O . ASP A 1 342 ? -0.247 24.965 27.728 1.00 20.70 322 ASP A O 1
ATOM 2433 N N . ASN A 1 343 ? 1.316 26.275 28.710 1.00 20.23 323 ASN A N 1
ATOM 2434 C CA . ASN A 1 343 ? 0.639 27.514 28.169 1.00 22.40 323 ASN A CA 1
ATOM 2435 C C . ASN A 1 343 ? 0.346 27.442 26.639 1.00 20.39 323 ASN A C 1
ATOM 2436 O O . ASN A 1 343 ? 1.277 27.440 25.811 1.00 21.84 323 ASN A O 1
ATOM 2441 N N . CYS A 1 344 ? -0.924 27.398 26.258 1.00 20.86 324 CYS A N 1
ATOM 2442 C CA . CYS A 1 344 ? -1.283 27.267 24.826 1.00 22.52 324 CYS A CA 1
ATOM 2443 C C . CYS A 1 344 ? -2.679 27.871 24.699 1.00 23.29 324 CYS A C 1
ATOM 2444 O O . CYS A 1 344 ? -3.715 27.150 24.728 1.00 25.93 324 CYS A O 1
ATOM 2447 N N . THR A 1 345 ? -2.719 29.203 24.595 1.00 19.56 325 THR A N 1
ATOM 2448 C CA . THR A 1 345 ? -3.966 29.878 24.952 1.00 22.02 325 THR A CA 1
ATOM 2449 C C . THR A 1 345 ? -4.803 30.198 23.709 1.00 25.72 325 THR A C 1
ATOM 2450 O O . THR A 1 345 ? -4.234 30.529 22.667 1.00 24.77 325 THR A O 1
ATOM 2454 N N . PHE A 1 346 ? -6.133 30.109 23.866 1.00 22.93 326 PHE A N 1
ATOM 2455 C CA . PHE A 1 346 ? -7.058 30.463 22.762 1.00 26.15 326 PHE A CA 1
ATOM 2456 C C . PHE A 1 346 ? -8.138 31.293 23.374 1.00 29.85 326 PHE A C 1
ATOM 2457 O O . PHE A 1 346 ? -8.696 30.945 24.412 1.00 29.06 326 PHE A O 1
ATOM 2465 N N . SER A 1 347 ? -8.407 32.446 22.764 1.00 29.58 327 SER A N 1
ATOM 2466 C CA . SER A 1 347 ? -9.365 33.349 23.366 1.00 28.01 327 SER A CA 1
ATOM 2467 C C . SER A 1 347 ? -10.778 32.729 23.260 1.00 27.51 327 SER A C 1
ATOM 2468 O O . SER A 1 347 ? -11.009 31.698 22.554 1.00 25.28 327 SER A O 1
ATOM 2471 N N . ARG A 1 348 ? -11.744 33.385 23.903 1.00 28.20 328 ARG A N 1
ATOM 2472 C CA . ARG A 1 348 ? -13.113 32.923 23.884 1.00 31.30 328 ARG A CA 1
ATOM 2473 C C . ARG A 1 348 ? -13.626 32.679 22.449 1.00 31.81 328 ARG A C 1
ATOM 2474 O O . ARG A 1 348 ? -14.216 31.650 22.182 1.00 26.85 328 ARG A O 1
ATOM 2482 N N . CYS A 1 349 ? -13.360 33.587 21.497 1.00 32.14 329 CYS A N 1
ATOM 2483 C CA . CYS A 1 349 ? -13.916 33.377 20.154 1.00 32.26 329 CYS A CA 1
ATOM 2484 C C . CYS A 1 349 ? -13.180 32.293 19.435 1.00 34.59 329 CYS A C 1
ATOM 2485 O O . CYS A 1 349 ? -13.706 31.648 18.561 1.00 30.68 329 CYS A O 1
ATOM 2488 N N . GLN A 1 350 ? -11.933 32.000 19.816 1.00 30.26 330 GLN A N 1
ATOM 2489 C CA . GLN A 1 350 ? -11.294 30.816 19.221 1.00 28.66 330 GLN A CA 1
ATOM 2490 C C . GLN A 1 350 ? -11.796 29.482 19.810 1.00 26.46 330 GLN A C 1
ATOM 2491 O O . GLN A 1 350 ? -11.993 28.526 19.090 1.00 28.15 330 GLN A O 1
ATOM 2497 N N . LYS A 1 351 ? -11.967 29.411 21.118 1.00 26.12 331 LYS A N 1
ATOM 2498 C CA . LYS A 1 351 ? -12.525 28.229 21.762 1.00 24.14 331 LYS A CA 1
ATOM 2499 C C . LYS A 1 351 ? -13.902 27.895 21.145 1.00 27.53 331 LYS A C 1
ATOM 2500 O O . LYS A 1 351 ? -14.254 26.713 20.975 1.00 26.84 331 LYS A O 1
ATOM 2506 N N . ALA A 1 352 ? -14.634 28.965 20.769 1.00 30.77 332 ALA A N 1
ATOM 2507 C CA . ALA A 1 352 ? -15.940 28.818 20.113 1.00 28.03 332 ALA A CA 1
ATOM 2508 C C . ALA A 1 352 ? -15.970 28.059 18.791 1.00 31.01 332 ALA A C 1
ATOM 2509 O O . ALA A 1 352 ? -17.060 27.636 18.363 1.00 31.61 332 ALA A O 1
ATOM 2511 N N . LEU A 1 353 ? -14.823 27.862 18.144 1.00 29.53 333 LEU A N 1
ATOM 2512 C CA . LEU A 1 353 ? -14.751 26.967 17.012 1.00 29.64 333 LEU A CA 1
ATOM 2513 C C . LEU A 1 353 ? -15.362 25.618 17.273 1.00 29.62 333 LEU A C 1
ATOM 2514 O O . LEU A 1 353 ? -15.782 24.936 16.329 1.00 30.14 333 LEU A O 1
ATOM 2519 N N . GLY A 1 354 ? -15.402 25.192 18.541 1.00 32.19 334 GLY A N 1
ATOM 2520 C CA . GLY A 1 354 ? -15.947 23.893 18.855 1.00 27.10 334 GLY A CA 1
ATOM 2521 C C . GLY A 1 354 ? -17.319 23.934 19.555 1.00 32.43 334 GLY A C 1
ATOM 2522 O O . GLY A 1 354 ? -17.691 23.008 20.325 1.00 28.59 334 GLY A O 1
ATOM 2523 N N . LYS A 1 355 ? -18.092 25.015 19.340 1.00 29.42 335 LYS A N 1
ATOM 2524 C CA . LYS A 1 355 ? -19.358 25.207 20.126 1.00 31.39 335 LYS A CA 1
ATOM 2525 C C . LYS A 1 355 ? -20.335 24.052 19.894 1.00 31.76 335 LYS A C 1
ATOM 2526 O O . LYS A 1 355 ? -21.117 23.702 20.785 1.00 36.33 335 LYS A O 1
ATOM 2532 N N . ASP A 1 356 ? -20.257 23.434 18.716 1.00 32.06 336 ASP A N 1
ATOM 2533 C CA . ASP A 1 356 ? -21.153 22.307 18.377 1.00 35.14 336 ASP A CA 1
ATOM 2534 C C . ASP A 1 356 ? -20.513 20.923 18.453 1.00 31.53 336 ASP A C 1
ATOM 2535 O O . ASP A 1 356 ? -21.162 19.901 18.182 1.00 26.97 336 ASP A O 1
ATOM 2540 N N . ASP A 1 357 ? -19.220 20.873 18.839 1.00 33.59 337 ASP A N 1
ATOM 2541 C CA . ASP A 1 357 ? -18.430 19.642 18.638 1.00 27.27 337 ASP A CA 1
ATOM 2542 C C . ASP A 1 357 ? -17.096 19.823 19.421 1.00 25.82 337 ASP A C 1
ATOM 2543 O O . ASP A 1 357 ? -16.194 20.529 19.005 1.00 25.28 337 ASP A O 1
ATOM 2548 N N . PHE A 1 358 ? -17.026 19.167 20.574 1.00 28.05 338 PHE A N 1
ATOM 2549 C CA . PHE A 1 358 ? -15.859 19.377 21.482 1.00 24.05 338 PHE A CA 1
ATOM 2550 C C . PHE A 1 358 ? -14.548 19.048 20.781 1.00 22.97 338 PHE A C 1
ATOM 2551 O O . PHE A 1 358 ? -13.476 19.548 21.230 1.00 24.26 338 PHE A O 1
ATOM 2559 N N . THR A 1 359 ? -14.576 18.121 19.812 1.00 22.39 339 THR A N 1
ATOM 2560 C CA . THR A 1 359 ? -13.346 17.732 19.116 1.00 25.32 339 THR A CA 1
ATOM 2561 C C . THR A 1 359 ? -12.735 18.890 18.370 1.00 28.41 339 THR A C 1
ATOM 2562 O O . THR A 1 359 ? -11.531 18.894 18.072 1.00 25.91 339 THR A O 1
ATOM 2566 N N . ARG A 1 360 ? -13.520 19.941 18.198 1.00 27.69 340 ARG A N 1
ATOM 2567 C CA . ARG A 1 360 ? -13.040 21.111 17.417 1.00 28.04 340 ARG A CA 1
ATOM 2568 C C . ARG A 1 360 ? -12.676 22.307 18.297 1.00 27.86 340 ARG A C 1
ATOM 2569 O O . ARG A 1 360 ? -12.301 23.396 17.800 1.00 27.75 340 ARG A O 1
ATOM 2577 N N . ILE A 1 361 ? -12.827 22.152 19.599 1.00 26.00 341 ILE A N 1
ATOM 2578 C CA . ILE A 1 361 ? -12.373 23.190 20.500 1.00 25.13 341 ILE A CA 1
ATOM 2579 C C . ILE A 1 361 ? -10.822 23.154 20.522 1.00 27.74 341 ILE A C 1
ATOM 2580 O O . ILE A 1 361 ? -10.248 22.123 20.912 1.00 26.32 341 ILE A O 1
ATOM 2585 N N . PRO A 1 362 ? -10.145 24.253 20.146 1.00 28.47 342 PRO A N 1
ATOM 2586 C CA . PRO A 1 362 ? -8.661 24.259 20.224 1.00 27.49 342 PRO A CA 1
ATOM 2587 C C . PRO A 1 362 ? -8.226 23.980 21.656 1.00 26.39 342 PRO A C 1
ATOM 2588 O O . PRO A 1 362 ? -8.631 24.702 22.589 1.00 25.94 342 PRO A O 1
ATOM 2592 N N . ASN A 1 363 ? -7.366 22.945 21.802 1.00 25.27 343 ASN A N 1
ATOM 2593 C CA . ASN A 1 363 ? -6.969 22.476 23.125 1.00 25.07 343 ASN A CA 1
ATOM 2594 C C . ASN A 1 363 ? -5.891 23.336 23.724 1.00 25.09 343 ASN A C 1
ATOM 2595 O O . ASN A 1 363 ? -4.841 23.489 23.098 1.00 25.17 343 ASN A O 1
ATOM 2600 N N . GLY A 1 364 ? -6.049 23.778 24.971 1.00 25.46 344 GLY A N 1
ATOM 2601 C CA . GLY A 1 364 ? -4.978 24.486 25.629 1.00 25.88 344 GLY A CA 1
ATOM 2602 C C . GLY A 1 364 ? -5.475 25.427 26.631 1.00 25.42 344 GLY A C 1
ATOM 2603 O O . GLY A 1 364 ? -6.514 26.031 26.431 1.00 24.84 344 GLY A O 1
ATOM 2604 N N . VAL A 1 365 ? -4.764 25.543 27.731 1.00 20.14 345 VAL A N 1
ATOM 2605 C CA . VAL A 1 365 ? -5.104 26.504 28.755 1.00 20.63 345 VAL A CA 1
ATOM 2606 C C . VAL A 1 365 ? -3.987 27.507 29.059 1.00 23.11 345 VAL A C 1
ATOM 2607 O O . VAL A 1 365 ? -2.876 27.339 28.588 1.00 20.84 345 VAL A O 1
ATOM 2611 N N . ASN A 1 366 ? -4.264 28.493 29.935 1.00 23.17 346 ASN A N 1
ATOM 2612 C CA . ASN A 1 366 ? -3.227 29.422 30.386 1.00 23.03 346 ASN A CA 1
ATOM 2613 C C . ASN A 1 366 ? -2.427 28.878 31.598 1.00 24.47 346 ASN A C 1
ATOM 2614 O O . ASN A 1 366 ? -2.812 27.842 32.178 1.00 24.13 346 ASN A O 1
ATOM 2619 N N . GLY A 1 367 ? -1.359 29.589 31.985 1.00 22.09 347 GLY A N 1
ATOM 2620 C CA . GLY A 1 367 ? -0.674 29.357 33.255 1.00 21.96 347 GLY A CA 1
ATOM 2621 C C . GLY A 1 367 ? 0.672 30.037 33.358 1.00 21.13 347 GLY A C 1
ATOM 2622 O O . GLY A 1 367 ? 1.168 30.215 34.465 1.00 21.50 347 GLY A O 1
ATOM 2623 N N . VAL A 1 368 ? 1.281 30.428 32.210 1.00 19.68 348 VAL A N 1
ATOM 2624 C CA . VAL A 1 368 ? 2.658 30.932 32.312 1.00 19.53 348 VAL A CA 1
ATOM 2625 C C . VAL A 1 368 ? 2.814 32.012 33.364 1.00 20.32 348 VAL A C 1
ATOM 2626 O O . VAL A 1 368 ? 3.781 32.046 34.127 1.00 21.19 348 VAL A O 1
ATOM 2630 N N . GLU A 1 369 ? 1.855 32.952 33.413 1.00 20.84 349 GLU A N 1
ATOM 2631 C CA . GLU A 1 369 ? 1.976 34.036 34.350 1.00 20.48 349 GLU A CA 1
ATOM 2632 C C . GLU A 1 369 ? 1.688 33.607 35.774 1.00 19.92 349 GLU A C 1
ATOM 2633 O O . GLU A 1 369 ? 2.377 34.052 36.717 1.00 21.03 349 GLU A O 1
ATOM 2639 N N . ASP A 1 370 ? 0.678 32.724 35.962 1.00 19.98 350 ASP A N 1
ATOM 2640 C CA . ASP A 1 370 ? 0.261 32.484 37.368 1.00 20.77 350 ASP A CA 1
ATOM 2641 C C . ASP A 1 370 ? 0.859 31.270 38.077 1.00 18.76 350 ASP A C 1
ATOM 2642 O O . ASP A 1 370 ? 0.660 31.085 39.318 1.00 21.83 350 ASP A O 1
ATOM 2647 N N . ARG A 1 371 ? 1.667 30.496 37.321 1.00 18.98 351 ARG A N 1
ATOM 2648 C CA . ARG A 1 371 ? 2.254 29.243 37.883 1.00 17.53 351 ARG A CA 1
ATOM 2649 C C . ARG A 1 371 ? 2.911 29.542 39.292 1.00 17.81 351 ARG A C 1
ATOM 2650 O O . ARG A 1 371 ? 2.633 28.817 40.317 1.00 19.63 351 ARG A O 1
ATOM 2658 N N . MET A 1 372 ? 3.760 30.565 39.395 1.00 17.57 352 MET A N 1
ATOM 2659 C CA . MET A 1 372 ? 4.556 30.696 40.644 1.00 18.17 352 MET A CA 1
ATOM 2660 C C . MET A 1 372 ? 3.596 30.959 41.825 1.00 19.14 352 MET A C 1
ATOM 2661 O O . MET A 1 372 ? 3.731 30.318 42.885 1.00 20.81 352 MET A O 1
ATOM 2666 N N . SER A 1 373 ? 2.651 31.898 41.643 1.00 19.29 353 SER A N 1
ATOM 2667 C CA . SER A 1 373 ? 1.706 32.191 42.765 1.00 19.30 353 SER A CA 1
ATOM 2668 C C . SER A 1 373 ? 0.764 31.006 43.076 1.00 18.36 353 SER A C 1
ATOM 2669 O O . SER A 1 373 ? 0.458 30.725 44.267 1.00 20.46 353 SER A O 1
ATOM 2672 N N . VAL A 1 374 ? 0.310 30.327 42.034 1.00 17.97 354 VAL A N 1
ATOM 2673 C CA . VAL A 1 374 ? -0.575 29.182 42.275 1.00 17.81 354 VAL A CA 1
ATOM 2674 C C . VAL A 1 374 ? 0.162 28.116 43.113 1.00 20.64 354 VAL A C 1
ATOM 2675 O O . VAL A 1 374 ? -0.401 27.598 44.082 1.00 20.04 354 VAL A O 1
ATOM 2679 N N . ILE A 1 375 ? 1.440 27.830 42.764 1.00 18.59 355 ILE A N 1
ATOM 2680 C CA . ILE A 1 375 ? 2.124 26.749 43.417 1.00 17.79 355 ILE A CA 1
ATOM 2681 C C . ILE A 1 375 ? 2.473 27.201 44.832 1.00 16.11 355 ILE A C 1
ATOM 2682 O O . ILE A 1 375 ? 2.325 26.421 45.779 1.00 21.72 355 ILE A O 1
ATOM 2687 N N . TRP A 1 376 ? 2.794 28.477 44.999 1.00 16.82 356 TRP A N 1
ATOM 2688 C CA . TRP A 1 376 ? 3.128 28.937 46.382 1.00 18.66 356 TRP A CA 1
ATOM 2689 C C . TRP A 1 376 ? 1.885 28.807 47.300 1.00 19.53 356 TRP A C 1
ATOM 2690 O O . TRP A 1 376 ? 1.967 28.334 48.456 1.00 18.04 356 TRP A O 1
ATOM 2701 N N . GLU A 1 377 ? 0.764 29.315 46.812 1.00 20.39 357 GLU A N 1
ATOM 2702 C CA . GLU A 1 377 ? -0.482 29.251 47.593 1.00 22.42 357 GLU A CA 1
ATOM 2703 C C . GLU A 1 377 ? -0.892 27.801 47.836 1.00 22.94 357 GLU A C 1
ATOM 2704 O O . GLU A 1 377 ? -1.162 27.415 48.993 1.00 22.37 357 GLU A O 1
ATOM 2710 N N . LYS A 1 378 ? -0.917 26.978 46.789 1.00 19.97 358 LYS A N 1
ATOM 2711 C CA . LYS A 1 378 ? -1.473 25.590 46.949 1.00 20.78 358 LYS A CA 1
ATOM 2712 C C . LYS A 1 378 ? -0.428 24.653 47.555 1.00 20.48 358 LYS A C 1
ATOM 2713 O O . LYS A 1 378 ? -0.804 23.622 48.201 1.00 20.98 358 LYS A O 1
ATOM 2719 N N . GLY A 1 379 ? 0.845 25.026 47.472 1.00 19.85 359 GLY A N 1
ATOM 2720 C CA . GLY A 1 379 ? 1.894 24.099 47.988 1.00 18.27 359 GLY A CA 1
ATOM 2721 C C . GLY A 1 379 ? 2.599 24.576 49.210 1.00 20.27 359 GLY A C 1
ATOM 2722 O O . GLY A 1 379 ? 2.876 23.777 50.083 1.00 19.41 359 GLY A O 1
ATOM 2723 N N . VAL A 1 380 ? 2.987 25.864 49.272 1.00 17.80 360 VAL A N 1
ATOM 2724 C CA . VAL A 1 380 ? 3.775 26.312 50.472 1.00 19.58 360 VAL A CA 1
ATOM 2725 C C . VAL A 1 380 ? 2.860 26.851 51.539 1.00 20.40 360 VAL A C 1
ATOM 2726 O O . VAL A 1 380 ? 3.016 26.515 52.731 1.00 19.05 360 VAL A O 1
ATOM 2730 N N . HIS A 1 381 ? 1.953 27.759 51.170 1.00 19.84 361 HIS A N 1
ATOM 2731 C CA . HIS A 1 381 ? 1.062 28.341 52.215 1.00 20.13 361 HIS A CA 1
ATOM 2732 C C . HIS A 1 381 ? 0.256 27.245 52.862 1.00 23.02 361 HIS A C 1
ATOM 2733 O O . HIS A 1 381 ? -0.037 27.310 54.067 1.00 22.13 361 HIS A O 1
ATOM 2740 N N . SER A 1 382 ? -0.052 26.181 52.114 1.00 21.50 362 SER A N 1
ATOM 2741 C CA . SER A 1 382 ? -0.896 25.086 52.644 1.00 21.02 362 SER A CA 1
ATOM 2742 C C . SER A 1 382 ? -0.135 24.149 53.560 1.00 21.44 362 SER A C 1
ATOM 2743 O O . SER A 1 382 ? -0.751 23.241 54.150 1.00 22.64 362 SER A O 1
ATOM 2746 N N . GLY A 1 383 ? 1.181 24.275 53.580 1.00 21.01 363 GLY A N 1
ATOM 2747 C CA . GLY A 1 383 ? 2.038 23.471 54.390 1.00 19.85 363 GLY A CA 1
ATOM 2748 C C . GLY A 1 383 ? 2.472 22.119 53.773 1.00 20.80 363 GLY A C 1
ATOM 2749 O O . GLY A 1 383 ? 3.081 21.285 54.481 1.00 20.50 363 GLY A O 1
ATOM 2750 N N . LYS A 1 384 ? 2.214 21.910 52.477 1.00 19.95 364 LYS A N 1
ATOM 2751 C CA . LYS A 1 384 ? 2.555 20.671 51.833 1.00 18.41 364 LYS A CA 1
ATOM 2752 C C . LYS A 1 384 ? 4.047 20.574 51.517 1.00 19.00 364 LYS A C 1
ATOM 2753 O O . LYS A 1 384 ? 4.611 19.463 51.582 1.00 18.75 364 LYS A O 1
ATOM 2759 N N . MET A 1 385 ? 4.666 21.686 51.109 1.00 18.16 365 MET A N 1
ATOM 2760 C CA . MET A 1 385 ? 6.132 21.712 50.827 1.00 18.94 365 MET A CA 1
ATOM 2761 C C . MET A 1 385 ? 6.713 22.979 51.405 1.00 20.12 365 MET A C 1
ATOM 2762 O O . MET A 1 385 ? 5.973 23.960 51.729 1.00 20.91 365 MET A O 1
ATOM 2767 N N . ASP A 1 386 ? 8.015 22.995 51.615 1.00 17.71 366 ASP A N 1
ATOM 2768 C CA . ASP A 1 386 ? 8.646 24.226 52.194 1.00 21.35 366 ASP A CA 1
ATOM 2769 C C . ASP A 1 386 ? 9.199 25.087 51.070 1.00 19.71 366 ASP A C 1
ATOM 2770 O O . ASP A 1 386 ? 9.061 24.752 49.870 1.00 19.18 366 ASP A O 1
ATOM 2775 N N . GLU A 1 387 ? 9.688 26.257 51.453 1.00 20.32 367 GLU A N 1
ATOM 2776 C CA . GLU A 1 387 ? 10.118 27.265 50.396 1.00 20.30 367 GLU A CA 1
ATOM 2777 C C . GLU A 1 387 ? 11.271 26.713 49.542 1.00 18.17 367 GLU A C 1
ATOM 2778 O O . GLU A 1 387 ? 11.437 27.069 48.397 1.00 18.52 367 GLU A O 1
ATOM 2784 N N . ASN A 1 388 ? 12.116 25.876 50.159 1.00 16.98 368 ASN A N 1
ATOM 2785 C CA . ASN A 1 388 ? 13.211 25.357 49.407 1.00 18.16 368 ASN A CA 1
ATOM 2786 C C . ASN A 1 388 ? 12.750 24.325 48.359 1.00 16.18 368 ASN A C 1
ATOM 2787 O O . ASN A 1 388 ? 13.300 24.286 47.210 1.00 16.36 368 ASN A O 1
ATOM 2792 N N . ARG A 1 389 ? 11.799 23.472 48.745 1.00 14.37 369 ARG A N 1
ATOM 2793 C CA . ARG A 1 389 ? 11.243 22.500 47.740 1.00 16.23 369 ARG A CA 1
ATOM 2794 C C . ARG A 1 389 ? 10.533 23.312 46.613 1.00 15.89 369 ARG A C 1
ATOM 2795 O O . ARG A 1 389 ? 10.541 22.922 45.399 1.00 15.94 369 ARG A O 1
ATOM 2803 N N . PHE A 1 390 ? 9.934 24.459 47.004 1.00 17.12 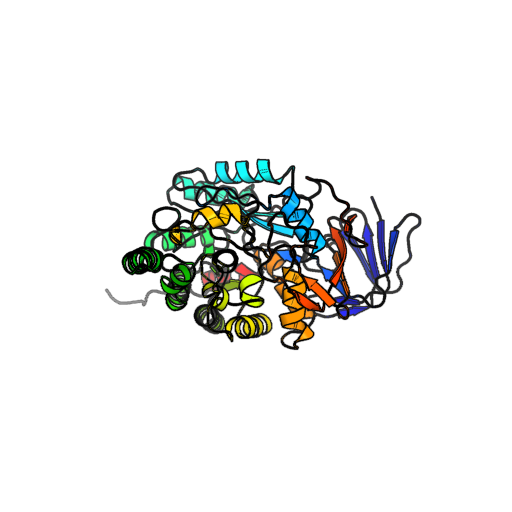370 PHE A N 1
ATOM 2804 C CA . PHE A 1 390 ? 9.292 25.343 45.976 1.00 16.45 370 PHE A CA 1
ATOM 2805 C C . PHE A 1 390 ? 10.282 25.781 44.923 1.00 16.06 370 PHE A C 1
ATOM 2806 O O . PHE A 1 390 ? 9.976 25.706 43.692 1.00 17.19 370 PHE A O 1
ATOM 2814 N N . VAL A 1 391 ? 11.473 26.214 45.340 1.00 16.42 371 VAL A N 1
ATOM 2815 C CA . VAL A 1 391 ? 12.541 26.584 44.407 1.00 15.27 371 VAL A CA 1
ATOM 2816 C C . VAL A 1 391 ? 12.907 25.360 43.545 1.00 15.36 371 VAL A C 1
ATOM 2817 O O . VAL A 1 391 ? 12.977 25.494 42.296 1.00 18.55 371 VAL A O 1
ATOM 2821 N N . ALA A 1 392 ? 13.042 24.188 44.146 1.00 15.82 372 ALA A N 1
ATOM 2822 C CA . ALA A 1 392 ? 13.467 23.011 43.330 1.00 15.13 372 ALA A CA 1
ATOM 2823 C C . ALA A 1 392 ? 12.415 22.738 42.264 1.00 16.46 372 ALA A C 1
ATOM 2824 O O . ALA A 1 392 ? 12.800 22.433 41.070 1.00 17.05 372 ALA A O 1
ATOM 2826 N N . VAL A 1 393 ? 11.120 22.836 42.608 1.00 16.88 373 VAL A N 1
ATOM 2827 C CA . VAL A 1 393 ? 10.108 22.354 41.632 1.00 16.55 373 VAL A CA 1
ATOM 2828 C C . VAL A 1 393 ? 9.697 23.471 40.681 1.00 16.67 373 VAL A C 1
ATOM 2829 O O . VAL A 1 393 ? 8.916 23.192 39.745 1.00 17.41 373 VAL A O 1
ATOM 2833 N N . THR A 1 394 ? 10.178 24.689 40.931 1.00 16.80 374 THR A N 1
ATOM 2834 C CA . THR A 1 394 ? 9.850 25.778 39.954 1.00 18.86 374 THR A CA 1
ATOM 2835 C C . THR A 1 394 ? 11.052 26.224 39.124 1.00 17.36 374 THR A C 1
ATOM 2836 O O . THR A 1 394 ? 10.830 26.963 38.133 1.00 18.58 374 THR A O 1
ATOM 2840 N N . SER A 1 395 ? 12.283 25.905 39.563 1.00 17.24 375 SER A N 1
ATOM 2841 C CA . SER A 1 395 ? 13.450 26.346 38.758 1.00 17.79 375 SER A CA 1
ATOM 2842 C C . SER A 1 395 ? 14.586 25.294 38.728 1.00 15.44 375 SER A C 1
ATOM 2843 O O . SER A 1 395 ? 15.045 24.877 37.620 1.00 17.06 375 SER A O 1
ATOM 2846 N N . SER A 1 396 ? 15.073 24.879 39.882 1.00 16.36 376 SER A N 1
ATOM 2847 C CA . SER A 1 396 ? 16.349 24.158 39.930 1.00 16.39 376 SER A CA 1
ATOM 2848 C C . SER A 1 396 ? 16.220 22.854 39.185 1.00 18.67 376 SER A C 1
ATOM 2849 O O . SER A 1 396 ? 17.152 22.484 38.418 1.00 17.29 376 SER A O 1
ATOM 2852 N N . ASN A 1 397 ? 15.116 22.071 39.426 1.00 15.25 377 ASN A N 1
ATOM 2853 C CA . ASN A 1 397 ? 15.084 20.797 38.766 1.00 16.30 377 ASN A CA 1
ATOM 2854 C C . ASN A 1 397 ? 15.002 20.933 37.276 1.00 14.75 377 ASN A C 1
ATOM 2855 O O . ASN A 1 397 ? 15.518 20.071 36.505 1.00 16.80 377 ASN A O 1
ATOM 2860 N N . ALA A 1 398 ? 14.301 21.965 36.845 1.00 15.86 378 ALA A N 1
ATOM 2861 C CA . ALA A 1 398 ? 14.288 22.160 35.331 1.00 15.20 378 ALA A CA 1
ATOM 2862 C C . ALA A 1 398 ? 15.709 22.422 34.790 1.00 18.54 378 ALA A C 1
ATOM 2863 O O . ALA A 1 398 ? 16.105 21.917 33.758 1.00 16.99 378 ALA A O 1
ATOM 2865 N N . ALA A 1 399 ? 16.488 23.226 35.509 1.00 17.60 379 ALA A N 1
ATOM 2866 C CA . ALA A 1 399 ? 17.863 23.548 35.090 1.00 17.00 379 ALA A CA 1
ATOM 2867 C C . ALA A 1 399 ? 18.682 22.252 35.156 1.00 16.28 379 ALA A C 1
ATOM 2868 O O . ALA A 1 399 ? 19.513 21.981 34.274 1.00 16.87 379 ALA A O 1
ATOM 2870 N N . LYS A 1 400 ? 18.456 21.375 36.189 1.00 14.8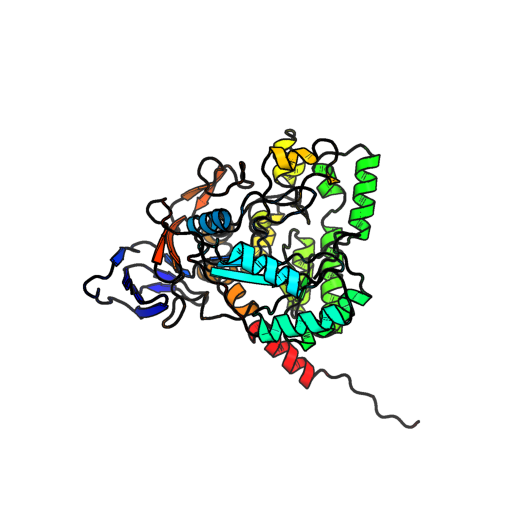5 380 LYS A N 1
ATOM 2871 C CA . LYS A 1 400 ? 19.242 20.180 36.223 1.00 15.31 380 LYS A CA 1
ATOM 2872 C C . LYS A 1 400 ? 18.942 19.204 35.084 1.00 16.17 380 LYS A C 1
ATOM 2873 O O . LYS A 1 400 ? 19.896 18.608 34.479 1.00 16.84 380 LYS A O 1
ATOM 2879 N N . ILE A 1 401 ? 17.667 19.070 34.757 1.00 17.06 381 ILE A N 1
ATOM 2880 C CA . ILE A 1 401 ? 17.268 18.053 33.766 1.00 16.15 381 ILE A CA 1
ATOM 2881 C C . ILE A 1 401 ? 17.639 18.568 32.370 1.00 18.80 381 ILE A C 1
ATOM 2882 O O . ILE A 1 401 ? 18.225 17.819 31.554 1.00 18.19 381 ILE A O 1
ATOM 2887 N N . PHE A 1 402 ? 17.316 19.809 32.094 1.00 17.54 382 PHE A N 1
ATOM 2888 C CA . PHE A 1 402 ? 17.628 20.318 30.746 1.00 18.72 382 PHE A CA 1
ATOM 2889 C C . PHE A 1 402 ? 19.061 20.844 30.584 1.00 21.27 382 PHE A C 1
ATOM 2890 O O . PHE A 1 402 ? 19.391 21.237 29.485 1.00 18.73 382 PHE A O 1
ATOM 2898 N N . ASN A 1 403 ? 19.876 20.801 31.662 1.00 20.35 383 ASN A N 1
ATOM 2899 C CA . ASN A 1 403 ? 21.363 20.888 31.623 1.00 20.31 383 ASN A CA 1
ATOM 2900 C C . ASN A 1 403 ? 21.932 22.292 31.623 1.00 22.90 383 ASN A C 1
ATOM 2901 O O . ASN A 1 403 ? 22.764 22.674 30.759 1.00 19.45 383 ASN A O 1
ATOM 2906 N N . PHE A 1 404 ? 21.516 23.120 32.600 1.00 19.81 384 PHE A N 1
ATOM 2907 C CA . PHE A 1 404 ? 22.131 24.426 32.770 1.00 19.29 384 PHE A CA 1
ATOM 2908 C C . PHE A 1 404 ? 22.018 24.817 34.227 1.00 19.27 384 PHE A C 1
ATOM 2909 O O . PHE A 1 404 ? 21.655 25.984 34.579 1.00 20.86 384 PHE A O 1
ATOM 2917 N N . TYR A 1 405 ? 22.370 23.876 35.086 1.00 16.74 385 TYR A N 1
ATOM 2918 C CA . TYR A 1 405 ? 22.363 24.156 36.537 1.00 17.70 385 TYR A CA 1
ATOM 2919 C C . TYR A 1 405 ? 23.845 24.055 36.925 1.00 19.57 385 TYR A C 1
ATOM 2920 O O . TYR A 1 405 ? 24.506 23.060 36.496 1.00 19.61 385 TYR A O 1
ATOM 2929 N N . PRO A 1 406 ? 24.336 24.950 37.792 1.00 19.97 386 PRO A N 1
ATOM 2930 C CA . PRO A 1 406 ? 23.633 26.026 38.453 1.00 19.21 386 PRO A CA 1
ATOM 2931 C C . PRO A 1 406 ? 23.669 27.364 37.752 1.00 19.97 386 PRO A C 1
ATOM 2932 O O . PRO A 1 406 ? 23.409 28.399 38.410 1.00 21.54 386 PRO A O 1
ATOM 2936 N N . GLN A 1 407 ? 23.890 27.382 36.443 1.00 19.82 387 GLN A N 1
ATOM 2937 C CA . GLN A 1 407 ? 23.835 28.625 35.658 1.00 19.41 387 GLN A CA 1
ATOM 2938 C C . GLN A 1 407 ? 22.488 29.295 35.903 1.00 17.97 387 GLN A C 1
ATOM 2939 O O . GLN A 1 407 ? 22.448 30.524 35.988 1.00 18.45 387 GLN A O 1
ATOM 2945 N N . LYS A 1 408 ? 21.375 28.553 35.876 1.00 16.90 388 LYS A N 1
ATOM 2946 C CA . LYS A 1 408 ? 20.127 29.075 36.395 1.00 17.90 388 LYS A CA 1
ATOM 2947 C C . LYS A 1 408 ? 19.610 28.151 37.523 1.00 18.19 388 LYS A C 1
ATOM 2948 O O . LYS A 1 408 ? 20.154 27.036 37.756 1.00 18.97 388 LYS A O 1
ATOM 2954 N N . GLY A 1 409 ? 18.603 28.610 38.240 1.00 17.75 389 GLY A N 1
ATOM 2955 C CA . GLY A 1 409 ? 18.017 27.812 39.323 1.00 18.77 389 GLY A CA 1
ATOM 2956 C C . GLY A 1 409 ? 18.716 27.895 40.643 1.00 19.35 389 GLY A C 1
ATOM 2957 O O . GLY A 1 409 ? 18.435 27.087 41.610 1.00 18.68 389 GLY A O 1
ATOM 2958 N N . ARG A 1 410 ? 19.637 28.853 40.770 1.00 18.46 390 ARG A N 1
ATOM 2959 C CA . ARG A 1 410 ? 20.376 28.969 42.031 1.00 19.69 390 ARG A CA 1
ATOM 2960 C C . ARG A 1 410 ? 20.910 30.382 42.235 1.00 20.01 390 ARG A C 1
ATOM 2961 O O . ARG A 1 410 ? 21.379 31.060 41.301 1.00 19.44 390 ARG A O 1
ATOM 2969 N N . ILE A 1 411 ? 20.730 30.887 43.442 1.00 17.42 391 ILE A N 1
ATOM 2970 C CA . ILE A 1 411 ? 21.266 32.206 43.790 1.00 18.31 391 ILE A CA 1
ATOM 2971 C C . ILE A 1 411 ? 22.669 31.892 44.316 1.00 18.09 391 ILE A C 1
ATOM 2972 O O . ILE A 1 411 ? 22.886 31.496 45.504 1.00 19.95 391 ILE A O 1
ATOM 2977 N N . ALA A 1 412 ? 23.663 32.164 43.489 1.00 18.04 392 ALA A N 1
ATOM 2978 C CA . ALA A 1 412 ? 25.055 31.843 43.808 1.00 18.69 392 ALA A CA 1
ATOM 2979 C C . ALA A 1 412 ? 25.973 32.619 42.866 1.00 18.89 392 ALA A C 1
ATOM 2980 O O . ALA A 1 412 ? 25.604 32.931 41.739 1.00 19.66 392 ALA A O 1
ATOM 2982 N N . LYS A 1 413 ? 27.183 32.843 43.308 1.00 20.44 393 LYS A N 1
ATOM 2983 C CA . LYS A 1 413 ? 28.167 33.591 42.523 1.00 20.28 393 LYS A CA 1
ATOM 2984 C C . LYS A 1 413 ? 28.446 32.884 41.243 1.00 22.58 393 LYS A C 1
ATOM 2985 O O . LYS A 1 413 ? 28.560 31.648 41.265 1.00 23.25 393 LYS A O 1
ATOM 2991 N N . ASP A 1 414 ? 28.431 33.631 40.151 1.00 21.67 394 ASP A N 1
ATOM 2992 C CA . ASP A 1 414 ? 28.689 33.138 38.785 1.00 22.90 394 ASP A CA 1
ATOM 2993 C C . ASP A 1 414 ? 27.446 32.628 38.080 1.00 23.91 394 ASP A C 1
ATOM 2994 O O . ASP A 1 414 ? 27.502 32.342 36.866 1.00 21.32 394 ASP A O 1
ATOM 2999 N N . SER A 1 415 ? 26.311 32.571 38.788 1.00 20.86 395 SER A N 1
ATOM 3000 C CA . SER A 1 415 ? 25.052 32.143 38.153 1.00 19.96 395 SER A CA 1
ATOM 3001 C C . SER A 1 415 ? 24.431 33.313 37.392 1.00 21.56 395 SER A C 1
ATOM 3002 O O . SER A 1 415 ? 24.750 34.497 37.635 1.00 21.26 395 SER A O 1
ATOM 3005 N N . ASP A 1 416 ? 23.498 33.023 36.484 1.00 22.11 396 ASP A N 1
ATOM 3006 C CA . ASP A 1 416 ? 22.847 34.061 35.716 1.00 20.15 396 ASP A CA 1
ATOM 3007 C C . ASP A 1 416 ? 21.980 34.880 36.667 1.00 22.49 396 ASP A C 1
ATOM 3008 O O . ASP A 1 416 ? 21.350 34.311 37.568 1.00 22.19 396 ASP A O 1
ATOM 3013 N N . ALA A 1 417 ? 21.889 36.200 36.429 1.00 18.57 397 ALA A N 1
ATOM 3014 C CA . ALA A 1 417 ? 21.047 37.066 37.356 1.00 20.58 397 ALA A CA 1
ATOM 3015 C C . ALA A 1 417 ? 19.604 37.043 36.867 1.00 20.57 397 ALA A C 1
ATOM 3016 O O . ALA A 1 417 ? 19.096 38.039 36.356 1.00 21.35 397 ALA A O 1
ATOM 3018 N N . ASP A 1 418 ? 18.907 35.897 37.067 1.00 19.97 398 ASP A N 1
ATOM 3019 C CA . ASP A 1 418 ? 17.488 35.787 36.792 1.00 20.47 398 ASP A CA 1
ATOM 3020 C C . ASP A 1 418 ? 16.916 35.570 38.191 1.00 19.81 398 ASP A C 1
ATOM 3021 O O . ASP A 1 418 ? 17.081 34.479 38.804 1.00 22.75 398 ASP A O 1
ATOM 3026 N N . VAL A 1 419 ? 16.382 36.630 38.774 1.00 17.74 399 VAL A N 1
ATOM 3027 C CA . VAL A 1 419 ? 16.167 36.594 40.252 1.00 19.52 399 VAL A CA 1
ATOM 3028 C C . VAL A 1 419 ? 14.798 37.201 40.486 1.00 18.60 399 VAL A C 1
ATOM 3029 O O . VAL A 1 419 ? 14.453 38.186 39.834 1.00 20.39 399 VAL A O 1
ATOM 3033 N N . VAL A 1 420 ? 14.030 36.667 41.476 1.00 19.77 400 VAL A N 1
ATOM 3034 C CA . VAL A 1 420 ? 12.719 37.239 41.750 1.00 17.99 400 VAL A CA 1
ATOM 3035 C C . VAL A 1 420 ? 12.718 37.611 43.224 1.00 20.43 400 VAL A C 1
ATOM 3036 O O . VAL A 1 420 ? 13.188 36.894 44.053 1.00 19.33 400 VAL A O 1
ATOM 3040 N N . ILE A 1 421 ? 12.218 38.822 43.494 1.00 21.17 401 ILE A N 1
ATOM 3041 C CA . ILE A 1 421 ? 12.031 39.261 44.908 1.00 19.80 401 ILE A CA 1
ATOM 3042 C C . ILE A 1 421 ? 10.589 38.941 45.213 1.00 22.67 401 ILE A C 1
ATOM 3043 O O . ILE A 1 421 ? 9.672 39.392 44.525 1.00 23.14 401 ILE A O 1
ATOM 3048 N N . TRP A 1 422 ? 10.359 38.112 46.252 1.00 21.06 402 TRP A N 1
ATOM 3049 C CA . TRP A 1 422 ? 9.069 37.397 46.402 1.00 20.89 402 TRP A CA 1
ATOM 3050 C C . TRP A 1 422 ? 8.483 37.776 47.786 1.00 21.16 402 TRP A C 1
ATOM 3051 O O . TRP A 1 422 ? 9.207 37.631 48.794 1.00 21.59 402 TRP A O 1
ATOM 3062 N N . ASP A 1 423 ? 7.214 38.206 47.818 1.00 20.34 403 ASP A N 1
ATOM 3063 C CA . ASP A 1 423 ? 6.546 38.479 49.107 1.00 24.71 403 ASP A CA 1
ATOM 3064 C C . ASP A 1 423 ? 5.603 37.274 49.441 1.00 21.44 403 ASP A C 1
ATOM 3065 O O . ASP A 1 423 ? 4.561 37.101 48.816 1.00 24.83 403 ASP A O 1
ATOM 3070 N N . PRO A 1 424 ? 5.988 36.459 50.423 1.00 23.70 404 PRO A N 1
ATOM 3071 C CA . PRO A 1 424 ? 5.208 35.233 50.668 1.00 25.07 404 PRO A CA 1
ATOM 3072 C C . PRO A 1 424 ? 3.954 35.515 51.532 1.00 31.75 404 PRO A C 1
ATOM 3073 O O . PRO A 1 424 ? 3.087 34.656 51.661 1.00 33.05 404 PRO A O 1
ATOM 3077 N N . LYS A 1 425 ? 3.907 36.676 52.191 1.00 29.74 405 LYS A N 1
ATOM 3078 C CA . LYS A 1 425 ? 2.807 36.972 53.132 1.00 32.95 405 LYS A CA 1
ATOM 3079 C C . LYS A 1 425 ? 1.653 37.685 52.479 1.00 36.45 405 LYS A C 1
ATOM 3080 O O . LYS A 1 425 ? 0.523 37.406 52.809 1.00 36.26 405 LYS A O 1
ATOM 3086 N N . THR A 1 426 ? 1.905 38.533 51.500 1.00 23.93 406 THR A N 1
ATOM 3087 C CA . THR A 1 426 ? 0.820 39.239 50.809 1.00 29.56 406 THR A CA 1
ATOM 3088 C C . THR A 1 426 ? 0.088 38.335 49.833 1.00 29.36 406 THR A C 1
ATOM 3089 O O . THR A 1 426 ? 0.703 37.438 49.259 1.00 24.84 406 THR A O 1
ATOM 3093 N N . THR A 1 427 ? -1.204 38.579 49.618 1.00 28.73 407 THR A N 1
ATOM 3094 C CA . THR A 1 427 ? -1.940 37.878 48.599 1.00 25.91 407 THR A CA 1
ATOM 3095 C C . THR A 1 427 ? -2.175 38.742 47.385 1.00 29.80 407 THR A C 1
ATOM 3096 O O . THR A 1 427 ? -2.067 39.972 47.438 1.00 30.90 407 THR A O 1
ATOM 3100 N N . ARG A 1 428 ? -2.502 38.102 46.285 1.00 27.42 408 ARG A N 1
ATOM 3101 C CA . ARG A 1 428 ? -2.959 38.822 45.088 1.00 25.93 408 ARG A CA 1
ATOM 3102 C C . ARG A 1 428 ? -4.103 37.976 44.551 1.00 28.28 408 ARG A C 1
ATOM 3103 O O . ARG A 1 428 ? -4.057 36.746 44.651 1.00 26.38 408 ARG A O 1
ATOM 3111 N N . LYS A 1 429 ? -5.133 38.585 43.973 1.00 25.32 409 LYS A N 1
ATOM 3112 C CA . LYS A 1 429 ? -6.214 37.797 43.398 1.00 26.33 409 LYS A CA 1
ATOM 3113 C C . LYS A 1 429 ? -5.950 37.669 41.910 1.00 25.82 409 LYS A C 1
ATOM 3114 O O . LYS A 1 429 ? -5.711 38.655 41.220 1.00 28.25 409 LYS A O 1
ATOM 3120 N N . ILE A 1 430 ? -5.943 36.444 41.386 1.00 24.25 410 ILE A N 1
ATOM 3121 C CA . ILE A 1 430 ? -5.714 36.277 39.932 1.00 23.00 410 ILE A CA 1
ATOM 3122 C C . ILE A 1 430 ? -7.013 36.609 39.224 1.00 23.79 410 ILE A C 1
ATOM 3123 O O . ILE A 1 430 ? -8.093 36.108 39.568 1.00 26.38 410 ILE A O 1
ATOM 3128 N N . SER A 1 431 ? -6.884 37.419 38.169 1.00 24.39 411 SER A N 1
ATOM 3129 C CA . SER A 1 431 ? -8.062 37.731 37.376 1.00 26.62 411 SER A CA 1
ATOM 3130 C C . SER A 1 431 ? -7.657 38.054 35.927 1.00 23.86 411 SER A C 1
ATOM 3131 O O . SER A 1 431 ? -6.610 38.682 35.741 1.00 25.07 411 SER A O 1
ATOM 3134 N N . ALA A 1 432 ? -8.492 37.670 34.910 1.00 24.22 412 ALA A N 1
ATOM 3135 C CA . ALA A 1 432 ? -8.226 38.057 33.545 1.00 26.73 412 ALA A CA 1
ATOM 3136 C C . ALA A 1 432 ? -8.302 39.563 33.363 1.00 29.00 412 ALA A C 1
ATOM 3137 O O . ALA A 1 432 ? -7.820 40.102 32.362 1.00 26.41 412 ALA A O 1
ATOM 3139 N N . GLN A 1 433 ? -8.856 40.247 34.359 1.00 31.21 413 GLN A N 1
ATOM 3140 C CA . GLN A 1 433 ? -8.978 41.714 34.289 1.00 33.12 413 GLN A CA 1
ATOM 3141 C C . GLN A 1 433 ? -7.654 42.423 34.595 1.00 34.32 413 GLN A C 1
ATOM 3142 O O . GLN A 1 433 ? -7.428 43.565 34.182 1.00 29.38 413 GLN A O 1
ATOM 3148 N N . THR A 1 434 ? -6.753 41.712 35.284 1.00 28.18 414 THR A N 1
ATOM 3149 C CA . THR A 1 434 ? -5.534 42.295 35.741 1.00 27.21 414 THR A CA 1
ATOM 3150 C C . THR A 1 434 ? -4.283 41.528 35.246 1.00 25.59 414 THR A C 1
ATOM 3151 O O . THR A 1 434 ? -3.117 41.990 35.452 1.00 27.00 414 THR A O 1
ATOM 3155 N N . HIS A 1 435 ? -4.521 40.359 34.661 1.00 26.25 415 HIS A N 1
ATOM 3156 C CA . HIS A 1 435 ? -3.355 39.610 34.100 1.00 27.50 415 HIS A CA 1
ATOM 3157 C C . HIS A 1 435 ? -2.747 40.167 32.869 1.00 31.45 415 HIS A C 1
ATOM 3158 O O . HIS A 1 435 ? -3.324 41.071 32.209 1.00 26.44 415 HIS A O 1
ATOM 3165 N N . HIS A 1 436 ? -1.545 39.684 32.543 1.00 24.50 416 HIS A N 1
ATOM 3166 C CA . HIS A 1 436 ? -0.817 40.241 31.398 1.00 25.04 416 HIS A CA 1
ATOM 3167 C C . HIS A 1 436 ? -0.858 39.332 30.237 1.00 25.94 416 HIS A C 1
ATOM 3168 O O . HIS A 1 436 ? -0.283 39.647 29.179 1.00 26.38 416 HIS A O 1
ATOM 3175 N N . GLN A 1 437 ? -1.542 38.198 30.329 1.00 24.38 417 GLN A N 1
ATOM 3176 C CA . GLN A 1 437 ? -1.659 37.336 29.164 1.00 24.56 417 GLN A CA 1
ATOM 3177 C C . GLN A 1 437 ? -2.595 37.893 28.100 1.00 26.75 417 GLN A C 1
ATOM 3178 O O . GLN A 1 437 ? -3.497 38.658 28.417 1.00 29.18 417 GLN A O 1
ATOM 3184 N N . ALA A 1 438 ? -2.391 37.458 26.879 1.00 24.72 418 ALA A N 1
ATOM 3185 C CA . ALA A 1 438 ? -3.258 37.887 25.747 1.00 29.15 418 ALA A CA 1
ATOM 3186 C C . ALA A 1 438 ? -4.644 37.275 25.885 1.00 33.35 418 ALA A C 1
ATOM 3187 O O . ALA A 1 438 ? -5.621 37.861 25.441 1.00 31.96 418 ALA A O 1
ATOM 3189 N N . VAL A 1 439 ? -4.761 36.077 26.443 1.00 26.93 419 VAL A N 1
ATOM 3190 C CA . VAL A 1 439 ? -6.061 35.412 26.514 1.00 25.39 419 VAL A CA 1
ATOM 3191 C C . VAL A 1 439 ? -7.079 36.212 27.357 1.00 28.05 419 VAL A C 1
ATOM 3192 O O . VAL A 1 439 ? -6.702 36.899 28.333 1.00 25.12 419 VAL A O 1
ATOM 3196 N N . ASP A 1 440 ? -8.370 36.141 26.965 1.00 28.57 420 ASP A N 1
ATOM 3197 C CA . ASP A 1 440 ? -9.402 36.976 27.615 1.00 31.50 420 ASP A CA 1
ATOM 3198 C C . ASP A 1 440 ? -10.160 36.245 28.734 1.00 32.53 420 ASP A C 1
ATOM 3199 O O . ASP A 1 440 ? -11.235 36.609 29.130 1.00 27.55 420 ASP A O 1
ATOM 3204 N N . TYR A 1 441 ? -9.565 35.205 29.304 1.00 27.65 421 TYR A N 1
ATOM 3205 C CA . TYR A 1 441 ? -10.122 34.633 30.525 1.00 25.51 421 TYR A CA 1
ATOM 3206 C C . TYR A 1 441 ? -8.925 33.929 31.209 1.00 26.99 421 TYR A C 1
ATOM 3207 O O . TYR A 1 441 ? -7.829 33.895 30.665 1.00 25.88 421 TYR A O 1
ATOM 3216 N N . ASN A 1 442 ? -9.174 33.347 32.378 1.00 25.26 422 ASN A N 1
ATOM 3217 C CA . ASN A 1 442 ? -8.052 32.765 33.174 1.00 24.58 422 ASN A CA 1
ATOM 3218 C C . ASN A 1 442 ? -8.648 31.591 33.984 1.00 24.96 422 ASN A C 1
ATOM 3219 O O . ASN A 1 442 ? -9.656 31.784 34.644 1.00 25.00 422 ASN A O 1
ATOM 3224 N N . ILE A 1 443 ? -8.099 30.362 33.833 1.00 21.99 423 ILE A N 1
ATOM 3225 C CA . ILE A 1 443 ? -8.617 29.204 34.531 1.00 21.99 423 ILE A CA 1
ATOM 3226 C C . ILE A 1 443 ? -8.517 29.313 36.012 1.00 21.37 423 ILE A C 1
ATOM 3227 O O . ILE A 1 443 ? -9.143 28.504 36.706 1.00 24.14 423 ILE A O 1
ATOM 3232 N N . PHE A 1 444 ? -7.749 30.277 36.500 1.00 21.48 424 PHE A N 1
ATOM 3233 C CA . PHE A 1 444 ? -7.642 30.457 37.915 1.00 20.05 424 PHE A CA 1
ATOM 3234 C C . PHE A 1 444 ? -8.408 31.705 38.407 1.00 25.56 424 PHE A C 1
ATOM 3235 O O . PHE A 1 444 ? -8.097 32.227 39.469 1.00 24.32 424 PHE A O 1
ATOM 3243 N N . GLU A 1 445 ? -9.375 32.179 37.615 1.00 27.48 425 GLU A N 1
ATOM 3244 C CA . GLU A 1 445 ? -10.095 33.425 37.925 1.00 26.23 425 GLU A CA 1
ATOM 3245 C C . GLU A 1 445 ? -10.573 33.456 39.384 1.00 26.11 425 GLU A C 1
ATOM 3246 O O . GLU A 1 445 ? -11.281 32.537 39.806 1.00 24.17 425 GLU A O 1
ATOM 3252 N N . GLY A 1 446 ? -10.220 34.497 40.117 1.00 25.64 426 GLY A N 1
ATOM 3253 C CA . GLY A 1 446 ? -10.735 34.681 41.468 1.00 25.50 426 GLY A CA 1
ATOM 3254 C C . GLY A 1 446 ? -9.905 34.065 42.538 1.00 27.21 426 GLY A C 1
ATOM 3255 O O . GLY A 1 446 ? -10.043 34.420 43.714 1.00 24.81 426 GLY A O 1
ATOM 3256 N N . MET A 1 447 ? -8.907 33.241 42.159 1.00 24.94 427 MET A N 1
ATOM 3257 C CA . MET A 1 447 ? -8.079 32.620 43.194 1.00 24.72 427 MET A CA 1
ATOM 3258 C C . MET A 1 447 ? -7.220 33.622 43.946 1.00 26.68 427 MET A C 1
ATOM 3259 O O . MET A 1 447 ? -6.461 34.393 43.355 1.00 25.42 427 MET A O 1
ATOM 3264 N N . GLU A 1 448 ? -7.333 33.619 45.264 1.00 22.45 428 GLU A N 1
ATOM 3265 C CA . GLU A 1 448 ? -6.534 34.478 46.122 1.00 29.16 428 GLU A CA 1
ATOM 3266 C C . GLU A 1 448 ? -5.266 33.725 46.529 1.00 30.34 428 GLU A C 1
ATOM 3267 O O . GLU A 1 448 ? -5.314 32.781 47.322 1.00 27.71 428 GLU A O 1
ATOM 3273 N N . CYS A 1 449 ? -4.132 34.172 46.039 1.00 25.06 429 CYS A N 1
ATOM 3274 C CA . CYS A 1 449 ? -2.881 33.451 46.320 1.00 24.19 429 CYS A CA 1
ATOM 3275 C C . CYS A 1 449 ? -1.966 34.209 47.197 1.00 25.48 429 CYS A C 1
ATOM 3276 O O . CYS A 1 449 ? -1.608 35.394 46.898 1.00 27.70 429 CYS A O 1
ATOM 3279 N N . HIS A 1 450 ? -1.482 33.555 48.265 1.00 23.96 430 HIS A N 1
ATOM 3280 C CA . HIS A 1 450 ? -0.321 34.065 48.934 1.00 23.22 430 HIS A CA 1
ATOM 3281 C C . HIS A 1 450 ? 0.883 33.920 48.042 1.00 26.51 430 HIS A C 1
ATOM 3282 O O . HIS A 1 450 ? 0.979 32.911 47.360 1.00 22.15 430 HIS A O 1
ATOM 3289 N N . GLY A 1 451 ? 1.813 34.888 48.080 1.00 23.31 431 GLY A N 1
ATOM 3290 C CA . GLY A 1 451 ? 3.098 34.779 47.363 1.00 24.99 431 GLY A CA 1
ATOM 3291 C C . GLY A 1 451 ? 3.024 35.640 46.105 1.00 25.52 431 GLY A C 1
ATOM 3292 O O . GLY A 1 451 ? 2.303 35.308 45.153 1.00 27.65 431 GLY A O 1
ATOM 3293 N N . VAL A 1 452 ? 3.699 36.805 46.134 1.00 23.78 432 VAL A N 1
ATOM 3294 C CA . VAL A 1 452 ? 3.608 37.731 45.052 1.00 25.06 432 VAL A CA 1
ATOM 3295 C C . VAL A 1 452 ? 5.009 38.095 44.578 1.00 21.63 432 VAL A C 1
ATOM 3296 O O . VAL A 1 452 ? 5.882 38.424 45.430 1.00 23.15 432 VAL A O 1
ATOM 3300 N N . PRO A 1 453 ? 5.228 38.094 43.230 1.00 23.72 433 PRO A N 1
ATOM 3301 C CA . PRO A 1 453 ? 6.503 38.566 42.692 1.00 24.21 433 PRO A CA 1
ATOM 3302 C C . PRO A 1 453 ? 6.493 40.107 42.701 1.00 25.43 433 PRO A C 1
ATOM 3303 O O . PRO A 1 453 ? 5.713 40.725 41.996 1.00 30.49 433 PRO A O 1
ATOM 3307 N N . VAL A 1 454 ? 7.269 40.712 43.563 1.00 24.66 434 VAL A N 1
ATOM 3308 C CA . VAL A 1 454 ? 7.292 42.186 43.688 1.00 24.66 434 VAL A CA 1
ATOM 3309 C C . VAL A 1 454 ? 8.261 42.809 42.671 1.00 27.53 434 VAL A C 1
ATOM 3310 O O . VAL A 1 454 ? 7.968 43.880 42.160 1.00 25.78 434 VAL A O 1
ATOM 3314 N N . VAL A 1 455 ? 9.388 42.115 42.376 1.00 22.37 435 VAL A N 1
ATOM 3315 C CA . VAL A 1 455 ? 10.399 42.601 41.463 1.00 20.29 435 VAL A CA 1
ATOM 3316 C C . VAL A 1 455 ? 10.948 41.383 40.680 1.00 22.51 435 VAL A C 1
ATOM 3317 O O . VAL A 1 455 ? 11.252 40.350 41.242 1.00 23.95 435 VAL A O 1
ATOM 3321 N N . THR A 1 456 ? 11.009 41.484 39.372 1.00 18.93 436 THR A N 1
ATOM 3322 C CA . THR A 1 456 ? 11.632 40.421 38.575 1.00 19.09 436 THR A CA 1
ATOM 3323 C C . THR A 1 456 ? 12.872 40.988 37.905 1.00 20.62 436 THR A C 1
ATOM 3324 O O . THR A 1 456 ? 12.736 42.024 37.161 1.00 21.09 436 THR A O 1
ATOM 3328 N N . VAL A 1 457 ? 14.012 40.317 38.087 1.00 20.23 437 VAL A N 1
ATOM 3329 C CA . VAL A 1 457 ? 15.274 40.627 37.345 1.00 20.86 437 VAL A CA 1
ATOM 3330 C C . VAL A 1 457 ? 15.596 39.549 36.322 1.00 23.59 437 VAL A C 1
ATOM 3331 O O . VAL A 1 457 ? 15.582 38.366 36.664 1.00 20.74 437 VAL A O 1
ATOM 3335 N N . SER A 1 458 ? 15.804 39.945 35.056 1.00 19.34 438 SER A N 1
ATOM 3336 C CA . SER A 1 458 ? 16.111 38.940 34.017 1.00 20.41 438 SER A CA 1
ATOM 3337 C C . SER A 1 458 ? 17.373 39.435 33.316 1.00 22.12 438 SER A C 1
ATOM 3338 O O . SER A 1 458 ? 17.399 40.612 32.894 1.00 21.50 438 SER A O 1
ATOM 3341 N N . ARG A 1 459 ? 18.383 38.546 33.178 1.00 21.37 439 ARG A N 1
ATOM 3342 C CA . ARG A 1 459 ? 19.693 38.889 32.575 1.00 20.96 439 ARG A CA 1
ATOM 3343 C C . ARG A 1 459 ? 20.265 40.111 33.289 1.00 22.58 439 ARG A C 1
ATOM 3344 O O . ARG A 1 459 ? 20.921 40.915 32.693 1.00 23.40 439 ARG A O 1
ATOM 3352 N N . GLY A 1 460 ? 20.066 40.234 34.593 1.00 23.15 440 GLY A N 1
ATOM 3353 C CA . GLY A 1 460 ? 20.745 41.328 35.289 1.00 22.99 440 GLY A CA 1
ATOM 3354 C C . GLY A 1 460 ? 20.003 42.662 35.158 1.00 24.82 440 GLY A C 1
ATOM 3355 O O . GLY A 1 460 ? 20.581 43.669 35.527 1.00 25.35 440 GLY A O 1
ATOM 3356 N N . ARG A 1 461 ? 18.815 42.706 34.553 1.00 21.10 441 ARG A N 1
ATOM 3357 C CA . ARG A 1 461 ? 18.026 43.960 34.430 1.00 22.83 441 ARG A CA 1
ATOM 3358 C C . ARG A 1 461 ? 16.676 43.860 35.138 1.00 23.80 441 ARG A C 1
ATOM 3359 O O . ARG A 1 461 ? 16.017 42.779 35.083 1.00 22.12 441 ARG A O 1
ATOM 3367 N N . VAL A 1 462 ? 16.244 44.970 35.788 1.00 22.31 442 VAL A N 1
ATOM 3368 C CA . VAL A 1 462 ? 14.911 44.976 36.426 1.00 22.43 442 VAL A CA 1
ATOM 3369 C C . VAL A 1 462 ? 13.892 45.057 35.301 1.00 26.34 442 VAL A C 1
ATOM 3370 O O . VAL A 1 462 ? 13.878 46.087 34.582 1.00 26.82 442 VAL A O 1
ATOM 3374 N N . VAL A 1 463 ? 13.099 43.987 35.048 1.00 22.63 443 VAL A N 1
ATOM 3375 C CA . VAL A 1 463 ? 12.153 44.004 33.936 1.00 23.66 443 VAL A CA 1
ATOM 3376 C C . VAL A 1 463 ? 10.745 44.078 34.477 1.00 21.71 443 VAL A C 1
ATOM 3377 O O . VAL A 1 463 ? 9.815 44.171 33.712 1.00 25.35 443 VAL A O 1
ATOM 3381 N N . TYR A 1 464 ? 10.553 44.006 35.805 1.00 22.14 444 TYR A N 1
ATOM 3382 C CA . TYR A 1 464 ? 9.163 44.080 36.325 1.00 22.16 444 TYR A CA 1
ATOM 3383 C C . TYR A 1 464 ? 9.233 44.596 37.760 1.00 23.50 444 TYR A C 1
ATOM 3384 O O . TYR A 1 464 ? 10.029 44.092 38.555 1.00 22.40 444 TYR A O 1
ATOM 3393 N N . GLU A 1 465 ? 8.517 45.697 38.035 1.00 25.29 445 GLU A N 1
ATOM 3394 C CA . GLU A 1 465 ? 8.528 46.262 39.367 1.00 25.31 445 GLU A CA 1
ATOM 3395 C C . GLU A 1 465 ? 7.389 47.291 39.471 1.00 28.98 445 GLU A C 1
ATOM 3396 O O . GLU A 1 465 ? 6.944 47.818 38.467 1.00 30.11 445 GLU A O 1
ATOM 3402 N N . GLU A 1 466 ? 6.906 47.472 40.697 1.00 30.61 446 GLU A N 1
ATOM 3403 C CA . GLU A 1 466 ? 5.735 48.327 40.936 1.00 36.08 446 GLU A CA 1
ATOM 3404 C C . GLU A 1 466 ? 4.603 48.026 39.939 1.00 39.07 446 GLU A C 1
ATOM 3405 O O . GLU A 1 466 ? 4.078 48.909 39.289 1.00 39.16 446 GLU A O 1
ATOM 3411 N N . GLY A 1 467 ? 4.281 46.751 39.785 1.00 33.67 447 GLY A N 1
ATOM 3412 C CA . GLY A 1 467 ? 3.281 46.269 38.861 1.00 32.76 447 GLY A CA 1
ATOM 3413 C C . GLY A 1 467 ? 3.458 46.611 37.391 1.00 32.83 447 GLY A C 1
ATOM 3414 O O . GLY A 1 467 ? 2.552 46.366 36.605 1.00 38.34 447 GLY A O 1
ATOM 3415 N N . ARG A 1 468 ? 4.619 47.095 36.978 1.00 28.93 448 ARG A N 1
ATOM 3416 C CA . ARG A 1 468 ? 4.784 47.501 35.573 1.00 32.43 448 ARG A CA 1
ATOM 3417 C C . ARG A 1 468 ? 5.983 46.767 34.948 1.00 26.99 448 ARG A C 1
ATOM 3418 O O . ARG A 1 468 ? 7.067 46.629 35.562 1.00 26.60 448 ARG A O 1
ATOM 3426 N N . LEU A 1 469 ? 5.790 46.364 33.698 1.00 26.44 449 LEU A N 1
ATOM 3427 C CA . LEU A 1 469 ? 6.874 45.754 32.954 1.00 24.44 449 LEU A CA 1
ATOM 3428 C C . LEU A 1 469 ? 7.805 46.777 32.287 1.00 32.74 449 LEU A C 1
ATOM 3429 O O . LEU A 1 469 ? 7.335 47.795 31.771 1.00 31.01 449 LEU A O 1
ATOM 3434 N N . LYS A 1 470 ? 9.093 46.469 32.191 1.00 28.44 450 LYS A N 1
ATOM 3435 C CA . LYS A 1 470 ? 10.046 47.358 31.531 1.00 30.74 450 LYS A CA 1
ATOM 3436 C C . LYS A 1 470 ? 10.994 46.502 30.749 1.00 29.50 450 LYS A C 1
ATOM 3437 O O . LYS A 1 470 ? 12.083 46.162 31.251 1.00 27.61 450 LYS A O 1
ATOM 3443 N N . VAL A 1 471 ? 10.589 46.086 29.554 1.00 24.91 451 VAL A N 1
ATOM 3444 C CA . VAL A 1 471 ? 11.402 45.114 28.845 1.00 26.67 451 VAL A CA 1
ATOM 3445 C C . VAL A 1 471 ? 11.113 45.229 27.364 1.00 27.26 451 VAL A C 1
ATOM 3446 O O . VAL A 1 471 ? 10.070 45.717 27.012 1.00 31.58 451 VAL A O 1
ATOM 3450 N N . SER A 1 472 ? 12.036 44.833 26.503 1.00 25.79 452 SER A N 1
ATOM 3451 C CA . SER A 1 472 ? 11.792 44.920 25.064 1.00 27.66 452 SER A CA 1
ATOM 3452 C C . SER A 1 472 ? 11.823 43.553 24.383 1.00 29.69 452 SER A C 1
ATOM 3453 O O . SER A 1 472 ? 12.653 42.709 24.735 1.00 31.08 452 SER A O 1
ATOM 3456 N N . PRO A 1 473 ? 10.969 43.376 23.350 1.00 28.91 453 PRO A N 1
ATOM 3457 C CA . PRO A 1 473 ? 10.990 42.163 22.578 1.00 28.28 453 PRO A CA 1
ATOM 3458 C C . PRO A 1 473 ? 12.395 41.900 22.027 1.00 30.86 453 PRO A C 1
ATOM 3459 O O . PRO A 1 473 ? 13.016 42.776 21.437 1.00 26.96 453 PRO A O 1
ATOM 3463 N N . GLY A 1 474 ? 12.922 40.698 22.242 1.00 25.70 454 GLY A N 1
ATOM 3464 C CA . GLY A 1 474 ? 14.202 40.304 21.749 1.00 25.33 454 GLY A CA 1
ATOM 3465 C C . GLY A 1 474 ? 15.313 40.493 22.770 1.00 24.49 454 GLY A C 1
ATOM 3466 O O . GLY A 1 474 ? 16.471 40.179 22.482 1.00 24.73 454 GLY A O 1
ATOM 3467 N N . GLN A 1 475 ? 14.967 40.999 23.953 1.00 23.67 455 GLN A N 1
ATOM 3468 C CA . GLN A 1 475 ? 15.967 41.238 24.998 1.00 25.16 455 GLN A CA 1
ATOM 3469 C C . GLN A 1 475 ? 16.431 39.844 25.600 1.00 28.73 455 GLN A C 1
ATOM 3470 O O . GLN A 1 475 ? 17.576 39.680 26.060 1.00 25.45 455 GLN A O 1
ATOM 3476 N N . GLY A 1 476 ? 15.552 38.853 25.548 1.00 25.56 456 GLY A N 1
ATOM 3477 C CA . GLY A 1 476 ? 15.898 37.497 26.088 1.00 24.87 456 GLY A CA 1
ATOM 3478 C C . GLY A 1 476 ? 16.779 36.759 25.071 1.00 24.65 456 GLY A C 1
ATOM 3479 O O . GLY A 1 476 ? 16.860 37.165 23.852 1.00 25.11 456 GLY A O 1
ATOM 3480 N N . ARG A 1 477 ? 17.512 35.723 25.520 1.00 21.33 457 ARG A N 1
ATOM 3481 C CA . ARG A 1 477 ? 18.356 34.944 24.627 1.00 21.15 457 ARG A CA 1
ATOM 3482 C C . ARG A 1 477 ? 18.002 33.471 24.658 1.00 21.79 457 ARG A C 1
ATOM 3483 O O . ARG A 1 477 ? 17.583 32.952 25.762 1.00 19.77 457 ARG A O 1
ATOM 3491 N N . PHE A 1 478 ? 18.160 32.812 23.517 1.00 23.07 458 PHE A N 1
ATOM 3492 C CA . PHE A 1 478 ? 18.115 31.367 23.444 1.00 23.42 458 PHE A CA 1
ATOM 3493 C C . PHE A 1 478 ? 19.304 30.740 24.207 1.00 22.35 458 PHE A C 1
ATOM 3494 O O . PHE A 1 478 ? 20.459 31.176 24.087 1.00 21.61 458 PHE A O 1
ATOM 3502 N N . ILE A 1 479 ? 19.006 29.759 25.073 1.00 20.56 459 ILE A N 1
ATOM 3503 C CA . ILE A 1 479 ? 20.025 29.089 25.867 1.00 19.99 459 ILE A CA 1
ATOM 3504 C C . ILE A 1 479 ? 20.398 27.763 25.217 1.00 19.72 459 ILE A C 1
ATOM 3505 O O . ILE A 1 479 ? 19.544 26.876 25.066 1.00 21.54 459 ILE A O 1
ATOM 3510 N N . HIS A 1 480 ? 21.636 27.623 24.750 1.00 17.83 460 HIS A N 1
ATOM 3511 C CA . HIS A 1 480 ? 22.078 26.413 24.045 1.00 18.55 460 HIS A CA 1
ATOM 3512 C C . HIS A 1 480 ? 22.547 25.410 25.076 1.00 20.81 460 HIS A C 1
ATOM 3513 O O . HIS A 1 480 ? 23.418 25.747 25.912 1.00 23.75 460 HIS A O 1
ATOM 3520 N N . ARG A 1 481 ? 21.965 24.205 25.090 1.00 18.56 461 ARG A N 1
ATOM 3521 C CA . ARG A 1 481 ? 22.434 23.210 26.079 1.00 20.03 461 ARG A CA 1
ATOM 3522 C C . ARG A 1 481 ? 23.258 22.104 25.391 1.00 19.72 461 ARG A C 1
ATOM 3523 O O . ARG A 1 481 ? 23.113 21.849 24.203 1.00 20.93 461 ARG A O 1
ATOM 3531 N N . GLN A 1 482 ? 24.061 21.399 26.171 1.00 18.04 462 GLN A N 1
ATOM 3532 C CA . GLN A 1 482 ? 24.783 20.217 25.742 1.00 17.15 462 GLN A CA 1
ATOM 3533 C C . GLN A 1 482 ? 24.018 18.963 26.155 1.00 19.52 462 GLN A C 1
ATOM 3534 O O . GLN A 1 482 ? 23.278 18.970 27.167 1.00 20.14 462 GLN A O 1
ATOM 3540 N N . PRO A 1 483 ? 24.241 17.866 25.447 1.00 20.43 463 PRO A N 1
ATOM 3541 C CA . PRO A 1 483 ? 23.606 16.574 25.807 1.00 20.46 463 PRO A CA 1
ATOM 3542 C C . PRO A 1 483 ? 24.240 15.883 26.983 1.00 20.59 463 PRO A C 1
ATOM 3543 O O . PRO A 1 483 ? 25.206 16.384 27.584 1.00 20.10 463 PRO A O 1
ATOM 3547 N N . PHE A 1 484 ? 23.683 14.737 27.364 1.00 18.01 464 PHE A N 1
ATOM 3548 C CA . PHE A 1 484 ? 24.212 13.997 28.515 1.00 17.22 464 PHE A CA 1
ATOM 3549 C C . PHE A 1 484 ? 24.189 14.761 29.789 1.00 21.37 464 PHE A C 1
ATOM 3550 O O . PHE A 1 484 ? 25.139 14.703 30.568 1.00 18.34 464 PHE A O 1
ATOM 3558 N N . SER A 1 485 ? 23.050 15.374 30.062 1.00 18.50 465 SER A N 1
ATOM 3559 C CA . SER A 1 485 ? 22.905 16.038 31.364 1.00 19.11 465 SER A CA 1
ATOM 3560 C C . SER A 1 485 ? 23.185 15.013 32.530 1.00 17.46 465 SER A C 1
ATOM 3561 O O . SER A 1 485 ? 22.589 13.944 32.584 1.00 19.09 465 SER A O 1
ATOM 3564 N N . GLU A 1 486 ? 24.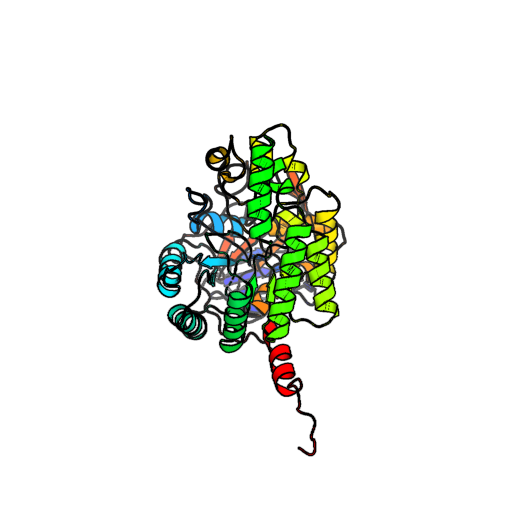058 15.372 33.489 1.00 18.94 466 GLU A N 1
ATOM 3565 C CA . GLU A 1 486 ? 24.491 14.428 34.488 1.00 20.77 466 GLU A CA 1
ATOM 3566 C C . GLU A 1 486 ? 23.354 14.004 35.381 1.00 18.64 466 GLU A C 1
ATOM 3567 O O . GLU A 1 486 ? 23.264 12.864 35.758 1.00 17.04 466 GLU A O 1
ATOM 3573 N N . PHE A 1 487 ? 22.430 14.924 35.678 1.00 18.84 467 PHE A N 1
ATOM 3574 C CA . PHE A 1 487 ? 21.297 14.570 36.581 1.00 19.70 467 PHE A CA 1
ATOM 3575 C C . PHE A 1 487 ? 20.420 13.499 35.988 1.00 20.96 467 PHE A C 1
ATOM 3576 O O . PHE A 1 487 ? 19.714 12.748 36.676 1.00 24.95 467 PHE A O 1
ATOM 3584 N N . VAL A 1 488 ? 20.388 13.468 34.659 1.00 19.32 468 VAL A N 1
ATOM 3585 C CA . VAL A 1 488 ? 19.550 12.547 33.888 1.00 17.93 468 VAL A CA 1
ATOM 3586 C C . VAL A 1 488 ? 20.355 11.278 33.534 1.00 22.83 468 VAL A C 1
ATOM 3587 O O . VAL A 1 488 ? 19.735 10.170 33.484 1.00 23.89 468 VAL A O 1
ATOM 3591 N N . TYR A 1 489 ? 21.670 11.413 33.236 1.00 18.75 469 TYR A N 1
ATOM 3592 C CA . TYR A 1 489 ? 22.448 10.293 32.613 1.00 17.66 469 TYR A CA 1
ATOM 3593 C C . TYR A 1 489 ? 23.410 9.544 33.506 1.00 20.09 469 TYR A C 1
ATOM 3594 O O . TYR A 1 489 ? 23.828 8.517 33.137 1.00 19.45 469 TYR A O 1
ATOM 3603 N N . LYS A 1 490 ? 23.748 10.028 34.744 1.00 21.04 470 LYS A N 1
ATOM 3604 C CA . LYS A 1 490 ? 24.859 9.320 35.408 1.00 19.78 470 LYS A CA 1
ATOM 3605 C C . LYS A 1 490 ? 24.410 7.911 35.827 1.00 21.90 470 LYS A C 1
ATOM 3606 O O . LYS A 1 490 ? 25.252 6.972 35.760 1.00 20.37 470 LYS A O 1
ATOM 3612 N N . ARG A 1 491 ? 23.118 7.730 36.219 1.00 19.91 471 ARG A N 1
ATOM 3613 C CA . ARG A 1 491 ? 22.667 6.387 36.494 1.00 19.87 471 ARG A CA 1
ATOM 3614 C C . ARG A 1 491 ? 22.531 5.522 35.205 1.00 20.63 471 ARG A C 1
ATOM 3615 O O . ARG A 1 491 ? 22.948 4.334 35.199 1.00 23.03 471 ARG A O 1
ATOM 3623 N N . ILE A 1 492 ? 22.043 6.151 34.135 1.00 18.09 472 ILE A N 1
ATOM 3624 C CA . ILE A 1 492 ? 21.827 5.448 32.894 1.00 19.48 472 ILE A CA 1
ATOM 3625 C C . ILE A 1 492 ? 23.234 4.841 32.537 1.00 20.61 472 ILE A C 1
ATOM 3626 O O . ILE A 1 492 ? 23.379 3.624 32.180 1.00 19.93 472 ILE A O 1
ATOM 3631 N N . ARG A 1 493 ? 24.249 5.695 32.557 1.00 21.53 473 ARG A N 1
ATOM 3632 C CA . ARG A 1 493 ? 25.601 5.252 32.088 1.00 23.20 473 ARG A CA 1
ATOM 3633 C C . ARG A 1 493 ? 26.196 4.176 32.974 1.00 23.15 473 ARG A C 1
ATOM 3634 O O . ARG A 1 493 ? 26.803 3.222 32.487 1.00 22.84 473 ARG A O 1
ATOM 3642 N N . GLN A 1 494 ? 25.928 4.223 34.269 1.00 20.01 474 GLN A N 1
ATOM 3643 C CA . GLN A 1 494 ? 26.494 3.202 35.159 1.00 20.39 474 GLN A CA 1
ATOM 3644 C C . GLN A 1 494 ? 25.760 1.877 34.919 1.00 20.44 474 GLN A C 1
ATOM 3645 O O . GLN A 1 494 ? 26.338 0.804 34.996 1.00 23.14 474 GLN A O 1
ATOM 3651 N N . ARG A 1 495 ? 24.461 1.958 34.655 1.00 19.89 475 ARG A N 1
ATOM 3652 C CA . ARG A 1 495 ? 23.685 0.744 34.364 1.00 20.21 475 ARG A CA 1
ATOM 3653 C C . ARG A 1 495 ? 24.159 0.136 33.000 1.00 23.03 475 ARG A C 1
ATOM 3654 O O . ARG A 1 495 ? 24.087 -1.117 32.802 1.00 25.92 475 ARG A O 1
ATOM 3662 N N . ASP A 1 496 ? 24.587 0.983 32.070 1.00 24.34 476 ASP A N 1
ATOM 3663 C CA . ASP A 1 496 ? 25.101 0.456 30.806 1.00 22.45 476 ASP A CA 1
ATOM 3664 C C . ASP A 1 496 ? 26.370 -0.346 31.126 1.00 27.97 476 ASP A C 1
ATOM 3665 O O . ASP A 1 496 ? 26.629 -1.360 30.464 1.00 29.10 476 ASP A O 1
ATOM 3670 N N . GLU A 1 497 ? 27.142 0.080 32.133 1.00 26.82 477 GLU A N 1
ATOM 3671 C CA . GLU A 1 497 ? 28.412 -0.528 32.408 1.00 30.21 477 GLU A CA 1
ATOM 3672 C C . GLU A 1 497 ? 28.255 -1.824 33.266 1.00 35.73 477 GLU A C 1
ATOM 3673 O O . GLU A 1 497 ? 28.954 -2.765 32.987 1.00 34.55 477 GLU A O 1
ATOM 3679 N N . VAL A 1 498 ? 27.354 -1.900 34.256 1.00 31.10 478 VAL A N 1
ATOM 3680 C CA . VAL A 1 498 ? 27.184 -3.104 35.073 1.00 28.91 478 VAL A CA 1
ATOM 3681 C C . VAL A 1 498 ? 25.939 -3.940 34.833 1.00 33.04 478 VAL A C 1
ATOM 3682 O O . VAL A 1 498 ? 25.779 -4.947 35.475 1.00 37.67 478 VAL A O 1
ATOM 3686 N N . GLY A 1 499 ? 25.037 -3.517 33.961 1.00 32.14 479 GLY A N 1
ATOM 3687 C CA . GLY A 1 499 ? 23.714 -4.119 33.817 1.00 34.49 479 GLY A CA 1
ATOM 3688 C C . GLY A 1 499 ? 23.608 -4.843 32.464 1.00 31.77 479 GLY A C 1
ATOM 3689 O O . GLY A 1 499 ? 22.520 -5.185 32.034 1.00 38.25 479 GLY A O 1
ATOM 3690 N N . LYS A 1 500 ? 24.722 -5.070 31.780 1.00 35.07 480 LYS A N 1
ATOM 3691 C CA . LYS A 1 500 ? 24.681 -5.829 30.514 1.00 39.73 480 LYS A CA 1
ATOM 3692 C C . LYS A 1 500 ? 24.223 -7.265 30.783 1.00 42.76 480 LYS A C 1
ATOM 3693 O O . LYS A 1 500 ? 24.806 -7.912 31.618 1.00 43.69 480 LYS A O 1
ATOM 3699 N N . PRO A 1 501 ? 23.210 -7.766 30.038 1.00 37.77 481 PRO A N 1
ATOM 3700 C CA . PRO A 1 501 ? 22.807 -9.200 30.136 1.00 37.18 481 PRO A CA 1
ATOM 3701 C C . PRO A 1 501 ? 23.969 -10.100 29.785 1.00 35.34 481 PRO A C 1
ATOM 3702 O O . PRO A 1 501 ? 24.767 -9.737 28.957 1.00 34.73 481 PRO A O 1
ATOM 3706 N N . ALA A 1 502 ? 24.105 -11.225 30.478 1.00 36.08 482 ALA A N 1
ATOM 3707 C CA . ALA A 1 502 ? 25.200 -12.144 30.245 1.00 37.15 482 ALA A CA 1
ATOM 3708 C C . ALA A 1 502 ? 24.612 -13.465 29.727 1.00 39.24 482 ALA A C 1
ATOM 3709 O O . ALA A 1 502 ? 23.590 -13.920 30.240 1.00 35.46 482 ALA A O 1
ATOM 3711 N N . VAL A 1 503 ? 25.215 -14.041 28.682 1.00 38.46 483 VAL A N 1
ATOM 3712 C CA . VAL A 1 503 ? 25.000 -15.454 28.323 1.00 38.38 483 VAL A CA 1
ATOM 3713 C C . VAL A 1 503 ? 25.382 -16.437 29.440 1.00 39.96 483 VAL A C 1
ATOM 3714 O O . VAL A 1 503 ? 26.332 -16.229 30.225 1.00 38.25 483 VAL A O 1
ATOM 3718 N N . VAL A 1 504 ? 24.654 -17.542 29.495 1.00 34.77 484 VAL A N 1
ATOM 3719 C CA . VAL A 1 504 ? 25.057 -18.655 30.311 1.00 32.45 484 VAL A CA 1
ATOM 3720 C C . VAL A 1 504 ? 26.018 -19.495 29.477 1.00 37.49 484 VAL A C 1
ATOM 3721 O O . VAL A 1 504 ? 25.763 -19.693 28.304 1.00 30.98 484 VAL A O 1
ATOM 3725 N N . ILE A 1 505 ? 27.083 -19.987 30.122 1.00 40.22 485 ILE A N 1
ATOM 3726 C CA . ILE A 1 505 ? 28.107 -20.770 29.408 1.00 45.29 485 ILE A CA 1
ATOM 3727 C C . ILE A 1 505 ? 27.684 -22.220 29.368 1.00 29.83 485 ILE A C 1
ATOM 3728 O O . ILE A 1 505 ? 27.474 -22.803 30.398 1.00 37.63 485 ILE A O 1
ATOM 3733 N N . ARG A 1 506 ? 27.478 -22.768 28.165 1.00 32.88 486 ARG A N 1
ATOM 3734 C CA . ARG A 1 506 ? 26.989 -24.157 28.057 1.00 37.31 486 ARG A CA 1
ATOM 3735 C C . ARG A 1 506 ? 27.670 -25.047 26.982 1.00 43.24 486 ARG A C 1
ATOM 3736 O O . ARG A 1 506 ? 27.909 -24.605 25.833 1.00 43.48 486 ARG A O 1
ATOM 3744 N N . GLU A 1 507 ? 27.835 -26.317 27.316 1.00 47.51 487 GLU A N 1
ATOM 3745 C CA . GLU A 1 507 ? 28.178 -27.301 26.290 1.00 58.74 487 GLU A CA 1
ATOM 3746 C C . GLU A 1 507 ? 27.095 -27.384 25.167 1.00 64.13 487 GLU A C 1
ATOM 3747 O O . GLU A 1 507 ? 25.897 -27.429 25.475 1.00 66.31 487 GLU A O 1
ATOM 3753 N N . PRO A 1 508 ? 27.496 -27.387 23.868 1.00 67.75 488 PRO A N 1
ATOM 3754 C CA . PRO A 1 508 ? 26.564 -27.235 22.689 1.00 62.70 488 PRO A CA 1
ATOM 3755 C C . PRO A 1 508 ? 25.303 -28.098 22.672 1.00 61.17 488 PRO A C 1
ATOM 3756 O O . PRO A 1 508 ? 25.374 -29.268 23.040 1.00 54.03 488 PRO A O 1
#

B-factor: mean 25.34, std 8.96, range [12.28, 97.69]